Protein AF-0000000073270024 (afdb_homodimer)

pLDDT: mean 75.66, std 29.9, range [22.19, 98.88]

Radius of gyration: 32.52 Å; Cα contacts (8 Å, |Δi|>4): 562; chains: 2; bounding box: 88×99×95 Å

Nearest PDB structures (foldseek):
  4u9l-assembly1_A  TM=9.449E-01  e=6.775E-08  Thermus thermophilus HB8
  5x9h-assembly1_A  TM=9.475E-01  e=2.462E-07  Thermus thermophilus HB8
  3g67-assembly1_A  TM=2.417E-01  e=3.133E+00  Thermotoga maritima
  8q72-assembly1_B  TM=1.946E-01  e=2.992E+00  Escherichia coli
  8xom-assembly1_A  TM=1.820E-01  e=5.201E+00  Homo sapiens

Solvent-accessible surface area (backbone atoms only — not comparable to full-atom values): 28293 Å² total; per-residue (Å²): 136,82,82,75,79,76,78,79,82,74,84,77,80,80,76,82,76,78,80,76,74,84,74,80,79,74,72,66,80,68,83,70,77,68,73,76,77,72,72,80,72,81,75,72,74,80,70,79,75,70,77,76,77,71,69,73,74,64,73,60,77,61,73,62,82,56,78,61,54,74,70,47,45,55,51,48,26,48,62,54,35,58,56,49,48,54,46,45,58,58,18,47,50,29,25,60,56,43,60,75,39,44,69,56,46,71,73,35,56,65,56,65,36,43,41,55,34,46,24,47,47,14,20,43,45,6,28,55,32,18,51,53,45,37,52,28,46,74,74,56,69,36,62,80,40,72,68,50,47,52,55,50,46,58,54,39,50,54,31,16,50,52,34,11,52,54,46,15,53,52,43,23,52,55,37,28,73,72,70,68,38,65,62,61,11,49,21,52,16,52,24,34,28,53,31,27,30,50,23,23,48,51,13,45,46,39,23,43,52,29,47,66,71,72,40,68,34,80,55,30,48,55,46,34,36,35,50,19,37,33,51,29,47,50,44,36,52,54,35,33,46,47,44,63,52,49,46,42,50,51,62,68,64,49,69,76,76,128,137,82,79,74,79,75,80,77,82,78,82,77,81,79,75,81,75,77,82,75,74,83,75,79,78,72,76,70,78,72,83,77,78,66,75,75,77,70,70,79,74,80,75,72,74,80,70,77,76,67,76,76,75,70,68,71,71,65,71,60,76,61,75,62,81,56,76,63,54,74,71,47,44,55,49,49,26,50,61,52,36,59,56,49,48,54,46,45,58,58,17,46,50,27,26,60,56,43,59,76,40,44,70,57,46,72,75,34,56,66,56,64,37,42,40,55,33,47,23,47,47,13,20,43,45,6,28,55,32,17,50,54,45,36,51,29,46,73,74,58,69,38,62,78,42,71,66,51,47,52,54,50,45,57,55,40,49,53,31,17,49,53,34,11,53,54,47,16,52,52,42,24,52,56,38,28,72,72,70,65,37,65,63,61,12,49,21,52,15,53,22,34,28,51,31,26,30,52,22,23,48,50,13,45,45,40,24,43,53,29,46,66,71,70,41,69,33,80,56,30,48,57,46,34,36,35,50,20,38,32,52,29,49,50,45,37,52,53,35,33,47,46,45,63,53,49,46,43,50,51,62,69,65,48,70,75,75,130

InterPro domains:
  IPR006667 SLC41A/MgtE, integral membrane domain [PF01769] (116-238)
  IPR036739 SLC41A/MgtE divalent cation transporters, integral membrane domain superfamily [G3DSA:1.10.357.20] (71-245)
  IPR036739 SLC41A/MgtE divalent cation transporters, integral membrane domain superfamily [SSF161093] (75-244)

Secondary structure (DSSP, 8-state):
------------------------S-S--------------------------GGGGG-----------HHHHHHHHHHHHHHHHHHHHHHHTHHHHHHHTHHHHHH-HHHHHTHHHHHHHHHHHHHHHHHHHHHHHHHTSS---HHHHHHHHHHHHHHHHHHHHHHHHHHHHHHHHHH--HHHHHHHHHHHHHHHHHHHHHHHHHHHHHHHTTS-GGGHHHHHHHHHHHHHHHHHHHHHIIIIIIHHHHHHSS----/------------------------S-S--------------------------GGGGG-----------HHHHHHHHHHHHHHHHHHHHHHHTHHHHHHHTHHHHHH-HHHHHTHHHHHHHHHHHHHHHHHHHHHHHHHTSS---HHHHHHHHHHHHHHHHHHHHHHHHHHHHHHHHHH--HHHHHHHHHHHHHHHHHHHHHHHHHHHHHHHTTS-GGGHHHHHHHHHHHHHHHHHHHHHIIIIIIHHHHHHSS----

Foldseek 3Di:
DPPPPPPDPDPPPPPPPPCPDDPDPPPPPPDCVVPDPPDDPPPPPPPPPPPPPPPPVPCPPPVPPPVQDPVRVVVVCVVVVVVVVVLVVLLVCLVVVVVVLVVVCVVDVLLVVCLCVLLVLLLVLLLVLLVVLLVCVVVVVDDLDPVRLVVSLVVLLVVQQVVLVVVLVVQLVVCCVPVVDSLSSNLSSQLSSVSSSVSSNQSNCQLSVCVVVVHRSVCSSSVSSSVSSRVSSNSSSVSNCCRVPPVVVVVVPPPPDD/DPPPPPDDDDDPPPPPPPCPDDDDPPPPDDDPPVPDPPDDPPPPPPPPPDPPPPVPVPCPPPVPPPVQDPVRVVVVCVVVVVVVVVLVVLLVCLVVVVVVLVVVCVVDVLLVVCLCVLLVLLLVLLLVLLVVLLVCVVVVVDDLDPVRLVVSLVVLLVVQQVVLQVVLVVQLVVCCVPVVDSLSSNLSSQLSSVSSSVSSNQSNCQLSVCVVVVHNSVCSSSVSSSVSSRVSSNSSSVSNCCRVPPVVVVVVPPPPDD

Structure (mmCIF, N/CA/C/O backbone):
data_AF-0000000073270024-model_v1
#
loop_
_entity.id
_entity.type
_entity.pdbx_description
1 polymer 'Magnesium transporter MgtE'
#
loop_
_atom_site.group_PDB
_atom_site.id
_atom_site.type_symbol
_atom_site.label_atom_id
_atom_site.label_alt_id
_atom_site.label_comp_id
_atom_site.label_asym_id
_atom_site.label_entity_id
_atom_site.label_seq_id
_atom_site.pdbx_PDB_ins_code
_atom_site.Cartn_x
_atom_site.Cartn_y
_atom_site.Cartn_z
_atom_site.occupancy
_atom_site.B_iso_or_equiv
_atom_site.auth_seq_id
_atom_site.auth_comp_id
_atom_site.auth_asym_id
_atom_site.auth_atom_id
_atom_site.pdbx_PDB_model_num
ATOM 1 N N . MET A 1 1 ? -46.781 28.391 67.75 1 27.67 1 MET A N 1
ATOM 2 C CA . MET A 1 1 ? -45.688 27.484 67.375 1 27.67 1 MET A CA 1
ATOM 3 C C . MET A 1 1 ? -45.125 27.812 66 1 27.67 1 MET A C 1
ATOM 5 O O . MET A 1 1 ? -45.844 27.688 65 1 27.67 1 MET A O 1
ATOM 9 N N . ALA A 1 2 ? -44.219 28.812 65.938 1 32 2 ALA A N 1
ATOM 10 C CA . ALA A 1 2 ? -43.625 29.672 64.875 1 32 2 ALA A CA 1
ATOM 11 C C . ALA A 1 2 ? -42.781 28.859 63.938 1 32 2 ALA A C 1
ATOM 13 O O . ALA A 1 2 ? -41.844 28.172 64.375 1 32 2 ALA A O 1
ATOM 14 N N . MET A 1 3 ? -43.344 28.219 62.875 1 30.7 3 MET A N 1
ATOM 15 C CA . MET A 1 3 ? -42.812 27.344 61.844 1 30.7 3 MET A CA 1
ATOM 16 C C . MET A 1 3 ? -41.562 27.969 61.219 1 30.7 3 MET A C 1
ATOM 18 O O . MET A 1 3 ? -41.625 29.031 60.594 1 30.7 3 MET A O 1
ATOM 22 N N . MET A 1 4 ? -40.375 27.922 61.875 1 30.5 4 MET A N 1
ATOM 23 C CA . MET A 1 4 ? -39.062 28.484 61.594 1 30.5 4 MET A CA 1
ATOM 24 C C . MET A 1 4 ? -38.594 28.078 60.188 1 30.5 4 MET A C 1
ATOM 26 O O . MET A 1 4 ? -38.625 26.891 59.844 1 30.5 4 MET A O 1
ATOM 30 N N . SER A 1 5 ? -38.781 28.922 59.188 1 33.44 5 SER A N 1
ATOM 31 C CA . SER A 1 5 ? -38.5 28.859 57.75 1 33.44 5 SER A CA 1
ATOM 32 C C . SER A 1 5 ? -37.062 28.438 57.5 1 33.44 5 SER A C 1
ATOM 34 O O . SER A 1 5 ? -36.125 29.047 58 1 33.44 5 SER A O 1
ATOM 36 N N . LYS A 1 6 ? -36.812 27.078 57.344 1 38.44 6 LYS A N 1
ATOM 37 C CA . LYS A 1 6 ? -35.562 26.359 57.156 1 38.44 6 LYS A CA 1
ATOM 38 C C . LYS A 1 6 ? -34.719 26.984 56.031 1 38.44 6 LYS A C 1
ATOM 40 O O . LYS A 1 6 ? -35.219 27.266 54.969 1 38.44 6 LYS A O 1
ATOM 45 N N . PRO A 1 7 ? -33.562 27.703 56.406 1 35.62 7 PRO A N 1
ATOM 46 C CA . PRO A 1 7 ? -32.688 28.438 55.5 1 35.62 7 PRO A CA 1
ATOM 47 C C . PRO A 1 7 ? -32.188 27.578 54.344 1 35.62 7 PRO A C 1
ATOM 49 O O . PRO A 1 7 ? -32.062 26.359 54.469 1 35.62 7 PRO A O 1
ATOM 52 N N . GLN A 1 8 ? -32.594 27.844 53.062 1 33.59 8 GLN A N 1
ATOM 53 C CA . GLN A 1 8 ? -32.312 27.156 51.812 1 33.59 8 GLN A CA 1
ATOM 54 C C . GLN A 1 8 ? -30.797 26.953 51.625 1 33.59 8 GLN A C 1
ATOM 56 O O . GLN A 1 8 ? -30.016 27.875 51.875 1 33.59 8 GLN A O 1
ATOM 61 N N . PRO A 1 9 ? -30.203 25.703 51.75 1 33.62 9 PRO A N 1
ATOM 62 C CA . PRO A 1 9 ? -28.797 25.328 51.75 1 33.62 9 PRO A CA 1
ATOM 63 C C . PRO A 1 9 ? -28.047 25.875 50.531 1 33.62 9 PRO A C 1
ATOM 65 O O . PRO A 1 9 ? -28.609 25.984 49.438 1 33.62 9 PRO A O 1
ATOM 68 N N . GLN A 1 10 ? -27.172 26.906 50.688 1 30.91 10 GLN A N 1
ATOM 69 C CA . GLN A 1 10 ? -26.375 27.594 49.688 1 30.91 10 GLN A CA 1
ATOM 70 C C . GLN A 1 10 ? -25.531 26.609 48.875 1 30.91 10 GLN A C 1
ATOM 72 O O . GLN A 1 10 ? -25.031 25.625 49.438 1 30.91 10 GLN A O 1
ATOM 77 N N . PRO A 1 11 ? -25.766 26.453 47.531 1 30.47 11 PRO A N 1
ATOM 78 C CA . PRO A 1 11 ? -25.078 25.5 46.656 1 30.47 11 PRO A CA 1
ATOM 79 C C . PRO A 1 11 ? -23.562 25.562 46.812 1 30.47 11 PRO A C 1
ATOM 81 O O . PRO A 1 11 ? -23 26.641 47.031 1 30.47 11 PRO A O 1
ATOM 84 N N . ARG A 1 12 ? -22.859 24.547 47.438 1 25.38 12 ARG A N 1
ATOM 85 C CA . ARG A 1 12 ? -21.438 24.312 47.688 1 25.38 12 ARG A CA 1
ATOM 86 C C . ARG A 1 12 ? -20.609 24.531 46.406 1 25.38 12 ARG A C 1
ATOM 88 O O . ARG A 1 12 ? -20.938 23.984 45.344 1 25.38 12 ARG A O 1
ATOM 95 N N . ARG A 1 13 ? -19.844 25.625 46.312 1 25.59 13 ARG A N 1
ATOM 96 C CA . ARG A 1 13 ? -18.797 25.969 45.344 1 25.59 13 ARG A CA 1
ATOM 97 C C . ARG A 1 13 ? -17.797 24.828 45.188 1 25.59 13 ARG A C 1
ATOM 99 O O . ARG A 1 13 ? -17.172 24.422 46.156 1 25.59 13 ARG A O 1
ATOM 106 N N . GLN A 1 14 ? -18.094 23.719 44.375 1 24.09 14 GLN A N 1
ATOM 107 C CA . GLN A 1 14 ? -17.203 22.594 44.094 1 24.09 14 GLN A CA 1
ATOM 108 C C . GLN A 1 14 ? -15.82 23.094 43.688 1 24.09 14 GLN A C 1
ATOM 110 O O . GLN A 1 14 ? -15.664 23.75 42.656 1 24.09 14 GLN A O 1
ATOM 115 N N . SER A 1 15 ? -14.898 23.484 44.625 1 24.27 15 SER A N 1
ATOM 116 C CA . SER A 1 15 ? -13.484 23.812 44.438 1 24.27 15 SER A CA 1
ATOM 117 C C . SER A 1 15 ? -12.75 22.688 43.719 1 24.27 15 SER A C 1
ATOM 119 O O . SER A 1 15 ? -12.773 21.547 44.188 1 24.27 15 SER A O 1
ATOM 121 N N . PHE A 1 16 ? -12.672 22.672 42.375 1 22.81 16 PHE A N 1
ATOM 122 C CA . PHE A 1 16 ? -11.859 21.781 41.531 1 22.81 16 PHE A CA 1
ATOM 123 C C . PHE A 1 16 ? -10.398 21.812 42 1 22.81 16 PHE A C 1
ATOM 125 O O . PHE A 1 16 ? -9.703 22.812 41.812 1 22.81 16 PHE A O 1
ATOM 132 N N . LYS A 1 17 ? -10.016 21.312 43.156 1 26.72 17 LYS A N 1
ATOM 133 C CA . LYS A 1 17 ? -8.641 21.141 43.594 1 26.72 17 LYS A CA 1
ATOM 134 C C . LYS A 1 17 ? -7.816 20.375 42.562 1 26.72 17 LYS A C 1
ATOM 136 O O . LYS A 1 17 ? -8.156 19.234 42.219 1 26.72 17 LYS A O 1
ATOM 141 N N . VAL A 1 18 ? -7.121 21.016 41.625 1 23.95 18 VAL A N 1
ATOM 142 C CA . VAL A 1 18 ? -6.059 20.578 40.75 1 23.95 18 VAL A CA 1
ATOM 143 C C . VAL A 1 18 ? -5.035 19.75 41.531 1 23.95 18 VAL A C 1
ATOM 145 O O . VAL A 1 18 ? -4.457 20.234 42.5 1 23.95 18 VAL A O 1
ATOM 148 N N . LEU A 1 19 ? -5.227 18.484 41.688 1 24.92 19 LEU A N 1
ATOM 149 C CA . LEU A 1 19 ? -4.391 17.484 42.344 1 24.92 19 LEU A CA 1
ATOM 150 C C . LEU A 1 19 ? -2.934 17.625 41.906 1 24.92 19 LEU A C 1
ATOM 152 O O . LEU A 1 19 ? -2.598 17.344 40.75 1 24.92 19 LEU A O 1
ATOM 156 N N . ALA A 1 20 ? -2.146 18.641 42.312 1 26.48 20 ALA A N 1
ATOM 157 C CA . ALA A 1 20 ? -0.699 18.828 42.281 1 26.48 20 ALA A CA 1
ATOM 158 C C . ALA A 1 20 ? 0.034 17.625 42.844 1 26.48 20 ALA A C 1
ATOM 160 O O . ALA A 1 20 ? 0.038 17.406 44.062 1 26.48 20 ALA A O 1
ATOM 161 N N . SER A 1 21 ? -0.086 16.391 42.188 1 27.25 21 SER A N 1
ATOM 162 C CA . SER A 1 21 ? 0.629 15.227 42.719 1 27.25 21 SER A CA 1
ATOM 163 C C . SER A 1 21 ? 2.092 15.555 43 1 27.25 21 SER A C 1
ATOM 165 O O . SER A 1 21 ? 2.707 16.344 42.25 1 27.25 21 SER A O 1
ATOM 167 N N . GLU A 1 22 ? 2.637 15.312 44.156 1 27.92 22 GLU A N 1
ATOM 168 C CA . GLU A 1 22 ? 3.908 15.391 44.875 1 27.92 22 GLU A CA 1
ATOM 169 C C . GLU A 1 22 ? 5.031 14.734 44.062 1 27.92 22 GLU A C 1
ATOM 171 O O . GLU A 1 22 ? 5.066 13.508 43.938 1 27.92 22 GLU A O 1
ATOM 176 N N . TYR A 1 23 ? 5.461 15.242 42.906 1 24.78 23 TYR A N 1
ATOM 177 C CA . TYR A 1 23 ? 6.629 14.797 42.125 1 24.78 23 TYR A CA 1
ATOM 178 C C . TYR A 1 23 ? 7.879 14.82 43 1 24.78 23 TYR A C 1
ATOM 180 O O . TYR A 1 23 ? 8.07 15.742 43.812 1 24.78 23 TYR A O 1
ATOM 188 N N . GLU A 1 24 ? 8.492 13.656 43.375 1 27.42 24 GLU A N 1
ATOM 189 C CA . GLU A 1 24 ? 9.711 13.375 44.125 1 27.42 24 GLU A CA 1
ATOM 190 C C . GLU A 1 24 ? 10.852 14.289 43.688 1 27.42 24 GLU A C 1
ATOM 192 O O . GLU A 1 24 ? 10.922 14.688 42.531 1 27.42 24 GLU A O 1
ATOM 197 N N . PRO A 1 25 ? 11.758 14.773 44.594 1 26.92 25 PRO A N 1
ATOM 198 C CA . PRO A 1 25 ? 12.719 15.867 44.688 1 26.92 25 PRO A CA 1
ATOM 199 C C . PRO A 1 25 ? 13.836 15.773 43.656 1 26.92 25 PRO A C 1
ATOM 201 O O . PRO A 1 25 ? 14.57 16.734 43.438 1 26.92 25 PRO A O 1
ATOM 204 N N . GLY A 1 26 ? 14.328 14.531 43.375 1 27.47 26 GLY A N 1
ATOM 205 C CA . GLY A 1 26 ? 15.75 14.477 43.062 1 27.47 26 GLY A CA 1
ATOM 206 C C . GLY A 1 26 ? 16.125 15.281 41.812 1 27.47 26 GLY A C 1
ATOM 207 O O . GLY A 1 26 ? 17.281 15.281 41.406 1 27.47 26 GLY A O 1
ATOM 208 N N . LEU A 1 27 ? 15.172 15.273 40.906 1 23.58 27 LEU A N 1
ATOM 209 C CA . LEU A 1 27 ? 15.734 15.688 39.625 1 23.58 27 LEU A CA 1
ATOM 210 C C . LEU A 1 27 ? 16.203 17.141 39.688 1 23.58 27 LEU A C 1
ATOM 212 O O . LEU A 1 27 ? 15.406 18.047 39.938 1 23.58 27 LEU A O 1
ATOM 216 N N . LYS A 1 28 ? 17.484 17.188 40.156 1 29.11 28 LYS A N 1
ATOM 217 C CA . LYS A 1 28 ? 18.203 18.453 40.25 1 29.11 28 LYS A CA 1
ATOM 218 C C . LYS A 1 28 ? 17.922 19.328 39.031 1 29.11 28 LYS A C 1
ATOM 220 O O . LYS A 1 28 ? 17.922 18.859 37.906 1 29.11 28 LYS A O 1
ATOM 225 N N . PRO A 1 29 ? 17.266 20.391 39.312 1 26.2 29 PRO A N 1
ATOM 226 C CA . PRO A 1 29 ? 16.969 21.422 38.281 1 26.2 29 PRO A CA 1
ATOM 227 C C . PRO A 1 29 ? 18.219 21.891 37.562 1 26.2 29 PRO A C 1
ATOM 229 O O . PRO A 1 29 ? 19.25 22.156 38.188 1 26.2 29 PRO A O 1
ATOM 232 N N . LEU A 1 30 ? 18.422 21.25 36.406 1 23.06 30 LEU A N 1
ATOM 233 C CA . LEU A 1 30 ? 19.578 21.438 35.531 1 23.06 30 LEU A CA 1
ATOM 234 C C . LEU A 1 30 ? 20.047 22.891 35.562 1 23.06 30 LEU A C 1
ATOM 236 O O . LEU A 1 30 ? 21.234 23.172 35.688 1 23.06 30 LEU A O 1
ATOM 240 N N . LEU A 1 31 ? 19.406 23.797 34.844 1 22.19 31 LEU A N 1
ATOM 241 C CA . LEU A 1 31 ? 20.219 24.781 34.125 1 22.19 31 LEU A CA 1
ATOM 242 C C . LEU A 1 31 ? 20.688 25.875 35.062 1 22.19 31 LEU A C 1
ATOM 244 O O . LEU A 1 31 ? 19.906 26.703 35.5 1 22.19 31 LEU A O 1
ATOM 248 N N . GLU A 1 32 ? 21.422 25.578 36.156 1 25.69 32 GLU A N 1
ATOM 249 C CA . GLU A 1 32 ? 21.922 26.734 36.875 1 25.69 32 GLU A CA 1
ATOM 250 C C . GLU A 1 32 ? 22.688 27.688 35.969 1 25.69 32 GLU A C 1
ATOM 252 O O . GLU A 1 32 ? 23.828 27.391 35.594 1 25.69 32 GLU A O 1
ATOM 257 N N . CYS A 1 33 ? 22.156 28.203 34.875 1 23.2 33 CYS A N 1
ATOM 258 C CA . CYS A 1 33 ? 22.938 29.219 34.156 1 23.2 33 CYS A CA 1
ATOM 259 C C . CYS A 1 33 ? 23.469 30.266 35.125 1 23.2 33 CYS A C 1
ATOM 261 O O . CYS A 1 33 ? 22.688 31.016 35.75 1 23.2 33 CYS A O 1
ATOM 263 N N . ASP A 1 34 ? 24.438 29.969 35.938 1 26.08 34 ASP A N 1
ATOM 264 C CA . ASP A 1 34 ? 25.047 30.859 36.906 1 26.08 34 ASP A CA 1
ATOM 265 C C . ASP A 1 34 ? 25.531 32.156 36.25 1 26.08 34 ASP A C 1
ATOM 267 O O . ASP A 1 34 ? 26.297 32.906 36.844 1 26.08 34 ASP A O 1
ATOM 271 N N . GLY A 1 35 ? 25.578 32.219 34.875 1 25.31 35 GLY A N 1
ATOM 272 C CA . GLY A 1 35 ? 26.422 33.312 34.406 1 25.31 35 GLY A CA 1
ATOM 273 C C . GLY A 1 35 ? 26.062 34.656 35.031 1 25.31 35 GLY A C 1
ATOM 274 O O . GLY A 1 35 ? 24.922 34.906 35.406 1 25.31 35 GLY A O 1
ATOM 275 N N . ALA A 1 36 ? 26.984 35.219 35.719 1 26.09 36 ALA A N 1
ATOM 276 C CA . ALA A 1 36 ? 27.031 36.5 36.406 1 26.09 36 ALA A CA 1
ATOM 277 C C . ALA A 1 36 ? 26.422 37.625 35.562 1 26.09 36 ALA A C 1
ATOM 279 O O . ALA A 1 36 ? 26.844 37.844 34.438 1 26.09 36 ALA A O 1
ATOM 280 N N . TRP A 1 37 ? 25.094 37.781 35.625 1 25.55 37 TRP A N 1
ATOM 281 C CA . TRP A 1 37 ? 24.344 38.906 35.062 1 25.55 37 TRP A CA 1
ATOM 282 C C . TRP A 1 37 ? 25 40.219 35.375 1 25.55 37 TRP A C 1
ATOM 284 O O . TRP A 1 37 ? 25.125 40.594 36.562 1 25.55 37 TRP A O 1
ATOM 294 N N . GLU A 1 38 ? 26.203 40.375 34.75 1 29.44 38 GLU A N 1
ATOM 295 C CA . GLU A 1 38 ? 26.828 41.688 34.969 1 29.44 38 GLU A CA 1
ATOM 296 C C . GLU A 1 38 ? 25.828 42.812 34.75 1 29.44 38 GLU A C 1
ATOM 298 O O . GLU A 1 38 ? 24.859 42.688 34 1 29.44 38 GLU A O 1
ATOM 303 N N . GLY A 1 39 ? 25.719 43.75 35.625 1 26.83 39 GLY A N 1
ATOM 304 C CA . GLY A 1 39 ? 24.875 44.875 35.906 1 26.83 39 GLY A CA 1
ATOM 305 C C . GLY A 1 39 ? 24.578 45.75 34.688 1 26.83 39 GLY A C 1
ATOM 306 O O . GLY A 1 39 ? 25.266 45.625 33.656 1 26.83 39 GLY A O 1
ATOM 307 N N . PRO A 1 40 ? 23.312 46.281 34.594 1 27.86 40 PRO A N 1
ATOM 308 C CA . PRO A 1 40 ? 22.734 47.031 33.469 1 27.86 40 PRO A CA 1
ATOM 309 C C . PRO A 1 40 ? 23.656 48.156 32.969 1 27.86 40 PRO A C 1
ATOM 311 O O . PRO A 1 40 ? 24.312 48.812 33.781 1 27.86 40 PRO A O 1
ATOM 314 N N . PRO A 1 41 ? 24.5 47.844 31.922 1 30.7 41 PRO A N 1
ATOM 315 C CA . PRO A 1 41 ? 25.328 48.969 31.562 1 30.7 41 PRO A CA 1
ATOM 316 C C . PRO A 1 41 ? 24.562 50.281 31.547 1 30.7 41 PRO A C 1
ATOM 318 O O . PRO A 1 41 ? 23.344 50.281 31.359 1 30.7 41 PRO A O 1
ATOM 321 N N . GLN A 1 42 ? 24.953 51.219 32.312 1 26.72 42 GLN A N 1
ATOM 322 C CA . GLN A 1 42 ? 24.453 52.594 32.438 1 26.72 42 GLN A CA 1
ATOM 323 C C . GLN A 1 42 ? 24.328 53.25 31.047 1 26.72 42 GLN A C 1
ATOM 325 O O . GLN A 1 42 ? 25.328 53.438 30.359 1 26.72 42 GLN A O 1
ATOM 330 N N . ILE A 1 43 ? 23.297 52.781 30.234 1 29.09 43 ILE A N 1
ATOM 331 C CA . ILE A 1 43 ? 23.031 53.406 28.922 1 29.09 43 ILE A CA 1
ATOM 332 C C . ILE A 1 43 ? 22.938 54.906 29.078 1 29.09 43 ILE A C 1
ATOM 334 O O . ILE A 1 43 ? 22.078 55.438 29.797 1 29.09 43 ILE A O 1
ATOM 338 N N . GLY A 1 44 ? 24.078 55.594 29.219 1 28.88 44 GLY A N 1
ATOM 339 C CA . GLY A 1 44 ? 24.078 57.062 29.125 1 28.88 44 GLY A CA 1
ATOM 340 C C . GLY A 1 44 ? 23.203 57.594 28 1 28.88 44 GLY A C 1
ATOM 341 O O . GLY A 1 44 ? 22.969 56.906 27 1 28.88 44 GLY A O 1
ATOM 342 N N . THR A 1 45 ? 22.281 58.531 28.281 1 25.72 45 THR A N 1
ATOM 343 C CA . THR A 1 45 ? 21.109 59.188 27.703 1 25.72 45 THR A CA 1
ATOM 344 C C . THR A 1 45 ? 21.438 59.781 26.344 1 25.72 45 THR A C 1
ATOM 346 O O . THR A 1 45 ? 20.609 60.5 25.766 1 25.72 45 THR A O 1
ATOM 349 N N . HIS A 1 46 ? 22.703 59.781 25.859 1 29.72 46 HIS A N 1
ATOM 350 C CA . HIS A 1 46 ? 22.766 60.812 24.812 1 29.72 46 HIS A CA 1
ATOM 351 C C . HIS A 1 46 ? 21.891 60.406 23.625 1 29.72 46 HIS A C 1
ATOM 353 O O . HIS A 1 46 ? 21.906 59.25 23.188 1 29.72 46 HIS A O 1
ATOM 359 N N . LEU A 1 47 ? 20.781 61.125 23.359 1 27.56 47 LEU A N 1
ATOM 360 C CA . LEU A 1 47 ? 19.578 61.125 22.531 1 27.56 47 LEU A CA 1
ATOM 361 C C . LEU A 1 47 ? 19.922 61 21.047 1 27.56 47 LEU A C 1
ATOM 363 O O . LEU A 1 47 ? 19.047 61.156 20.188 1 27.56 47 LEU A O 1
ATOM 367 N N . ASP A 1 48 ? 21.188 60.969 20.547 1 31.7 48 ASP A N 1
ATOM 368 C CA . ASP A 1 48 ? 21.219 61.188 19.094 1 31.7 48 ASP A CA 1
ATOM 369 C C . ASP A 1 48 ? 20.5 60.031 18.359 1 31.7 48 ASP A C 1
ATOM 371 O O . ASP A 1 48 ? 20.703 58.875 18.672 1 31.7 48 ASP A O 1
ATOM 375 N N . ASP A 1 49 ? 19.328 60.25 17.75 1 29.22 49 ASP A N 1
ATOM 376 C CA . ASP A 1 49 ? 18.281 59.469 17.125 1 29.22 49 ASP A CA 1
ATOM 377 C C . ASP A 1 49 ? 18.859 58.562 16.047 1 29.22 49 ASP A C 1
ATOM 379 O O . ASP A 1 49 ? 18.969 58.938 14.875 1 29.22 49 ASP A O 1
ATOM 383 N N . PRO A 1 50 ? 20.141 58.062 16.031 1 31.28 50 PRO A N 1
ATOM 384 C CA . PRO A 1 50 ? 20.375 57.438 14.727 1 31.28 50 PRO A CA 1
ATOM 385 C C . PRO A 1 50 ? 19.391 56.281 14.438 1 31.28 50 PRO A C 1
ATOM 387 O O . PRO A 1 50 ? 18.859 55.688 15.367 1 31.28 50 PRO A O 1
ATOM 390 N N . GLU A 1 51 ? 18.594 56.375 13.32 1 32.19 51 GLU A N 1
ATOM 391 C CA . GLU A 1 51 ? 17.688 55.375 12.789 1 32.19 51 GLU A CA 1
ATOM 392 C C . GLU A 1 51 ? 18.328 54 12.805 1 32.19 51 GLU A C 1
ATOM 394 O O . GLU A 1 51 ? 19.453 53.812 12.328 1 32.19 51 GLU A O 1
ATOM 399 N N . PRO A 1 52 ? 18.031 53.188 13.859 1 31.91 52 PRO A N 1
ATOM 400 C CA . PRO A 1 52 ? 18.688 51.875 13.852 1 31.91 52 PRO A CA 1
ATOM 401 C C . PRO A 1 52 ? 18.484 51.125 12.547 1 31.91 52 PRO A C 1
ATOM 403 O O . PRO A 1 52 ? 17.422 51.25 11.922 1 31.91 52 PRO A O 1
ATOM 406 N N . ASP A 1 53 ? 19.516 51.156 11.602 1 30.47 53 ASP A N 1
ATOM 407 C CA . ASP A 1 53 ? 19.547 50.312 10.414 1 30.47 53 ASP A CA 1
ATOM 408 C C . ASP A 1 53 ? 19.078 48.906 10.727 1 30.47 53 ASP A C 1
ATOM 410 O O . ASP A 1 53 ? 19.719 48.188 11.508 1 30.47 53 ASP A O 1
ATOM 414 N N . ILE A 1 54 ? 17.797 48.719 10.953 1 30.02 54 ILE A N 1
ATOM 415 C CA . ILE A 1 54 ? 17.125 47.438 11.094 1 30.02 54 ILE A CA 1
ATOM 416 C C . ILE A 1 54 ? 17.641 46.469 10.031 1 30.02 54 ILE A C 1
ATOM 418 O O . ILE A 1 54 ? 16.969 45.5 9.68 1 30.02 54 ILE A O 1
ATOM 422 N N . GLU A 1 55 ? 18.672 46.844 9.234 1 30.02 55 GLU A N 1
ATOM 423 C CA . GLU A 1 55 ? 18.984 45.875 8.172 1 30.02 55 GLU A CA 1
ATOM 424 C C . GLU A 1 55 ? 19.219 44.469 8.734 1 30.02 55 GLU A C 1
ATOM 426 O O . GLU A 1 55 ? 19.109 43.5 8.008 1 30.02 55 GLU A O 1
ATOM 431 N N . HIS A 1 56 ? 20 44.406 9.797 1 30.56 56 HIS A N 1
ATOM 432 C CA . HIS A 1 56 ? 20.656 43.125 9.984 1 30.56 56 HIS A CA 1
ATOM 433 C C . HIS A 1 56 ? 19.656 42.062 10.461 1 30.56 56 HIS A C 1
ATOM 435 O O . HIS A 1 56 ? 20.062 41 10.984 1 30.56 56 HIS A O 1
ATOM 441 N N . CYS A 1 57 ? 18.453 42.406 10.773 1 29.33 57 CYS A N 1
ATOM 442 C CA . CYS A 1 57 ? 17.719 41.281 11.344 1 29.33 57 CYS A CA 1
ATOM 443 C C . CYS A 1 57 ? 17.609 40.125 10.352 1 29.33 57 CYS A C 1
ATOM 445 O O . CYS A 1 57 ? 16.672 39.344 10.414 1 29.33 57 CYS A O 1
ATOM 447 N N . SER A 1 58 ? 18.359 40.281 9.242 1 30 58 SER A N 1
ATOM 448 C CA . SER A 1 58 ? 18.141 39.312 8.156 1 30 58 SER A CA 1
ATOM 449 C C . SER A 1 58 ? 18.094 37.875 8.695 1 30 58 SER A C 1
ATOM 451 O O . SER A 1 58 ? 17.5 37 8.062 1 30 58 SER A O 1
ATOM 453 N N . ILE A 1 59 ? 19.203 37.406 9.328 1 29.5 59 ILE A N 1
ATOM 454 C CA . ILE A 1 59 ? 19.594 36 9.227 1 29.5 59 ILE A CA 1
ATOM 455 C C . ILE A 1 59 ? 18.625 35.125 10.016 1 29.5 59 ILE A C 1
ATOM 457 O O . ILE A 1 59 ? 18.625 35.156 11.25 1 29.5 59 ILE A O 1
ATOM 461 N N . LEU A 1 60 ? 17.359 35.281 9.977 1 31.33 60 LEU A N 1
ATOM 462 C CA . LEU A 1 60 ? 16.625 34.156 10.562 1 31.33 60 LEU A CA 1
ATOM 463 C C . LEU A 1 60 ? 17.406 32.844 10.43 1 31.33 60 LEU A C 1
ATOM 465 O O . LEU A 1 60 ? 17.922 32.531 9.352 1 31.33 60 LEU A O 1
ATOM 469 N N . PRO A 1 61 ? 18.078 32.344 11.508 1 32.09 61 PRO A N 1
ATOM 470 C CA . PRO A 1 61 ? 18.75 31.062 11.344 1 32.09 61 PRO A CA 1
ATOM 471 C C . PRO A 1 61 ? 17.922 30.062 10.531 1 32.09 61 PRO A C 1
ATOM 473 O O . PRO A 1 61 ? 16.703 29.969 10.742 1 32.09 61 PRO A O 1
ATOM 476 N N . GLU A 1 62 ? 17.969 30.062 9.242 1 33.06 62 GLU A N 1
ATOM 477 C CA . GLU A 1 62 ? 17.406 28.922 8.516 1 33.06 62 GLU A CA 1
ATOM 478 C C . GLU A 1 62 ? 17.328 27.688 9.398 1 33.06 62 GLU A C 1
ATOM 480 O O . GLU A 1 62 ? 18.312 27.328 10.062 1 33.06 62 GLU A O 1
ATOM 485 N N . PRO A 1 63 ? 16.281 27.422 10.102 1 34.06 63 PRO A N 1
ATOM 486 C CA . PRO A 1 63 ? 16.406 26.109 10.719 1 34.06 63 PRO A CA 1
ATOM 487 C C . PRO A 1 63 ? 17.328 25.172 9.945 1 34.06 63 PRO A C 1
ATOM 489 O O . PRO A 1 63 ? 17.062 24.859 8.789 1 34.06 63 PRO A O 1
ATOM 492 N N . CYS A 1 64 ? 18.625 25.453 9.82 1 32.16 64 CYS A N 1
ATOM 493 C CA . CYS A 1 64 ? 19.703 24.609 9.305 1 32.16 64 CYS A CA 1
ATOM 494 C C . CYS A 1 64 ? 19.344 23.125 9.43 1 32.16 64 CYS A C 1
ATOM 496 O O . CYS A 1 64 ? 18.859 22.688 10.477 1 32.16 64 CYS A O 1
ATOM 498 N N . LEU A 1 65 ? 18.859 22.391 8.469 1 35.81 65 LEU A N 1
ATOM 499 C CA . LEU A 1 65 ? 19.172 20.969 8.461 1 35.81 65 LEU A CA 1
ATOM 500 C C . LEU A 1 65 ? 20.453 20.672 9.258 1 35.81 65 LEU A C 1
ATOM 502 O O . LEU A 1 65 ? 21.562 20.781 8.719 1 35.81 65 LEU A O 1
ATOM 506 N N . ARG A 1 66 ? 20.734 21.297 10.383 1 37.12 66 ARG A N 1
ATOM 507 C CA . ARG A 1 66 ? 21.906 20.844 11.133 1 37.12 66 ARG A CA 1
ATOM 508 C C . ARG A 1 66 ? 22.172 19.359 10.898 1 37.12 66 ARG A C 1
ATOM 510 O O . ARG A 1 66 ? 21.219 18.562 10.789 1 37.12 66 ARG A O 1
ATOM 517 N N . PRO A 1 67 ? 23.219 18.938 10.289 1 41.03 67 PRO A N 1
ATOM 518 C CA . PRO A 1 67 ? 23.562 17.516 10.266 1 41.03 67 PRO A CA 1
ATOM 519 C C . PRO A 1 67 ? 23.047 16.766 11.492 1 41.03 67 PRO A C 1
ATOM 521 O O . PRO A 1 67 ? 23.297 17.188 12.625 1 41.03 67 PRO A O 1
ATOM 524 N N . GLY A 1 68 ? 21.812 16.5 11.586 1 41.91 68 GLY A N 1
ATOM 525 C CA . GLY A 1 68 ? 21.391 15.711 12.734 1 41.91 68 GLY A CA 1
ATOM 526 C C . GLY A 1 68 ? 22.531 14.93 13.359 1 41.91 68 GLY A C 1
ATOM 527 O O . GLY A 1 68 ? 23.406 14.43 12.656 1 41.91 68 GLY A O 1
ATOM 528 N N . LEU A 1 69 ? 23.031 15.281 14.508 1 46.81 69 LEU A N 1
ATOM 529 C CA . LEU A 1 69 ? 23.953 14.398 15.219 1 46.81 69 LEU A CA 1
ATOM 530 C C . LEU A 1 69 ? 23.656 12.938 14.898 1 46.81 69 LEU A C 1
ATOM 532 O O . LEU A 1 69 ? 22.516 12.57 14.672 1 46.81 69 LEU A O 1
ATOM 536 N N . PRO A 1 70 ? 24.781 12.141 14.414 1 51.31 70 PRO A N 1
ATOM 537 C CA . PRO A 1 70 ? 24.641 10.695 14.211 1 51.31 70 PRO A CA 1
ATOM 538 C C . PRO A 1 70 ? 23.594 10.07 15.141 1 51.31 70 PRO A C 1
ATOM 540 O O . PRO A 1 70 ? 22.859 9.172 14.727 1 51.31 70 PRO A O 1
ATOM 543 N N . GLY A 1 71 ? 23.562 10.547 16.375 1 60.06 71 GLY A N 1
ATOM 544 C CA . GLY A 1 71 ? 22.609 10.062 17.359 1 60.06 71 GLY A CA 1
ATOM 545 C C . GLY A 1 71 ? 21.172 10.305 16.969 1 60.06 71 GLY A C 1
ATOM 546 O O . GLY A 1 71 ? 20.297 9.484 17.266 1 60.06 71 GLY A O 1
ATOM 547 N N . SER A 1 72 ? 21.047 11.305 15.992 1 86.88 72 SER A N 1
ATOM 548 C CA . SER A 1 72 ? 19.688 11.727 15.656 1 86.88 72 SER A CA 1
ATOM 549 C C . SER A 1 72 ? 19.094 10.844 14.562 1 86.88 72 SER A C 1
ATOM 551 O O . SER A 1 72 ? 17.922 10.461 14.641 1 86.88 72 SER A O 1
ATOM 553 N N . LEU A 1 73 ? 20.047 10.266 13.805 1 93.69 73 LEU A N 1
ATOM 554 C CA . LEU A 1 73 ? 19.531 9.438 12.719 1 93.69 73 LEU A CA 1
ATOM 555 C C . LEU A 1 73 ? 19.172 8.047 13.227 1 93.69 73 LEU A C 1
ATOM 557 O O . LEU A 1 73 ? 18.172 7.473 12.805 1 93.69 73 LEU A O 1
ATOM 561 N N . ALA A 1 74 ? 19.984 7.551 14.141 1 94.44 74 ALA A N 1
ATOM 562 C CA . ALA A 1 74 ? 19.672 6.262 14.766 1 94.44 74 ALA A CA 1
ATOM 563 C C . ALA A 1 74 ? 18.391 6.332 15.578 1 94.44 74 ALA A C 1
ATOM 565 O O . ALA A 1 74 ? 17.609 5.375 15.609 1 94.44 74 ALA A O 1
ATOM 566 N N . ALA A 1 75 ? 18.25 7.434 16.203 1 94.75 75 ALA A N 1
ATOM 567 C CA . ALA A 1 75 ? 17.031 7.629 16.984 1 94.75 75 ALA A CA 1
ATOM 568 C C . ALA A 1 75 ? 15.805 7.691 16.094 1 94.75 75 ALA A C 1
ATOM 570 O O . ALA A 1 75 ? 14.742 7.152 16.422 1 94.75 75 ALA A O 1
ATOM 571 N N . GLU A 1 76 ? 15.914 8.352 15 1 95.44 76 GLU A N 1
ATOM 572 C CA . GLU A 1 76 ? 14.836 8.391 14.016 1 95.44 76 GLU A CA 1
ATOM 573 C C . GLU A 1 76 ? 14.516 7 13.484 1 95.44 76 GLU A C 1
ATOM 575 O O . GLU A 1 76 ? 13.352 6.609 13.414 1 95.44 76 GLU A O 1
ATOM 580 N N . ALA A 1 77 ? 15.562 6.266 13.125 1 96.88 77 ALA A N 1
ATOM 581 C CA . ALA A 1 77 ? 15.383 4.914 12.602 1 96.88 77 ALA A CA 1
ATOM 582 C C . ALA A 1 77 ? 14.703 4.016 13.625 1 96.88 77 ALA A C 1
ATOM 584 O O . ALA A 1 77 ? 13.859 3.182 13.273 1 96.88 77 ALA A O 1
ATOM 585 N N . TRP A 1 78 ? 15.07 4.172 14.828 1 95.44 78 TRP A N 1
ATOM 586 C CA . TRP A 1 78 ? 14.477 3.365 15.891 1 95.44 78 TRP A CA 1
ATOM 587 C C . TRP A 1 78 ? 13 3.691 16.062 1 95.44 78 TRP A C 1
ATOM 589 O O . TRP A 1 78 ? 12.164 2.789 16.172 1 95.44 78 TRP A O 1
ATOM 599 N N . SER A 1 79 ? 12.68 4.977 16.078 1 93.44 79 SER A N 1
ATOM 600 C CA . SER A 1 79 ? 11.297 5.406 16.234 1 93.44 79 SER A CA 1
ATOM 601 C C . SER A 1 79 ? 10.43 4.914 15.078 1 93.44 79 SER A C 1
ATOM 603 O O . SER A 1 79 ? 9.344 4.367 15.305 1 93.44 79 SER A O 1
ATOM 605 N N . ARG A 1 80 ? 10.93 5.07 13.898 1 94.44 80 ARG A N 1
ATOM 606 C CA . ARG A 1 80 ? 10.234 4.578 12.711 1 94.44 80 ARG A CA 1
ATOM 607 C C . ARG A 1 80 ? 10.188 3.055 12.695 1 94.44 80 ARG A C 1
ATOM 609 O O . ARG A 1 80 ? 9.148 2.467 12.383 1 94.44 80 ARG A O 1
ATOM 616 N N . GLY A 1 81 ? 11.258 2.475 13.031 1 96.25 81 GLY A N 1
ATOM 617 C CA . GLY A 1 81 ? 11.445 1.037 12.914 1 96.25 81 GLY A CA 1
ATOM 618 C C . GLY A 1 81 ? 10.523 0.239 13.812 1 96.25 81 GLY A C 1
ATOM 619 O O . GLY A 1 81 ? 10 -0.8 13.406 1 96.25 81 GLY A O 1
ATOM 620 N N . ARG A 1 82 ? 10.297 0.662 15.016 1 93.81 82 ARG A N 1
ATOM 621 C CA . ARG A 1 82 ? 9.43 -0.063 15.945 1 93.81 82 ARG A CA 1
ATOM 622 C C . ARG A 1 82 ? 8.008 -0.165 15.406 1 93.81 82 ARG A C 1
ATOM 624 O O . ARG A 1 82 ? 7.375 -1.217 15.516 1 93.81 82 ARG A O 1
ATOM 631 N N . TRP A 1 83 ? 7.551 0.936 14.852 1 90.56 83 TRP A N 1
ATOM 632 C CA . TRP A 1 83 ? 6.215 0.939 14.266 1 90.56 83 TRP A CA 1
ATOM 633 C C . TRP A 1 83 ? 6.168 0.06 13.016 1 90.56 83 TRP A C 1
ATOM 635 O O . TRP A 1 83 ? 5.238 -0.729 12.844 1 90.56 83 TRP A O 1
ATOM 645 N N . LEU A 1 84 ? 7.184 0.126 12.227 1 95.5 84 LEU A N 1
ATOM 646 C CA . LEU A 1 84 ? 7.223 -0.591 10.961 1 95.5 84 LEU A CA 1
ATOM 647 C C . LEU A 1 84 ? 7.32 -2.096 11.188 1 95.5 84 LEU A C 1
ATOM 649 O O . LEU A 1 84 ? 6.766 -2.883 10.414 1 95.5 84 LEU A O 1
ATOM 653 N N . VAL A 1 85 ? 8.016 -2.455 12.219 1 97.12 85 VAL A N 1
ATOM 654 C CA . VAL A 1 85 ? 8.125 -3.877 12.523 1 97.12 85 VAL A CA 1
ATOM 655 C C . VAL A 1 85 ? 6.758 -4.414 12.945 1 97.12 85 VAL A C 1
ATOM 657 O O . VAL A 1 85 ? 6.363 -5.516 12.547 1 97.12 85 VAL A O 1
ATOM 660 N N . GLY A 1 86 ? 6.047 -3.668 13.789 1 95.5 86 GLY A N 1
ATOM 661 C CA . GLY A 1 86 ? 4.691 -4.062 14.133 1 95.5 86 GLY A CA 1
ATOM 662 C C . GLY A 1 86 ? 3.783 -4.195 12.922 1 95.5 86 GLY A C 1
ATOM 663 O O . GLY A 1 86 ? 3.023 -5.16 12.812 1 95.5 86 GLY A O 1
ATOM 664 N N . LEU A 1 87 ? 3.92 -3.279 12.047 1 95.31 87 LEU A N 1
ATOM 665 C CA . LEU A 1 87 ? 3.115 -3.309 10.828 1 95.31 87 LEU A CA 1
ATOM 666 C C . LEU A 1 87 ? 3.506 -4.492 9.945 1 95.31 87 LEU A C 1
ATOM 668 O O . LEU A 1 87 ? 2.645 -5.117 9.328 1 95.31 87 LEU A O 1
ATOM 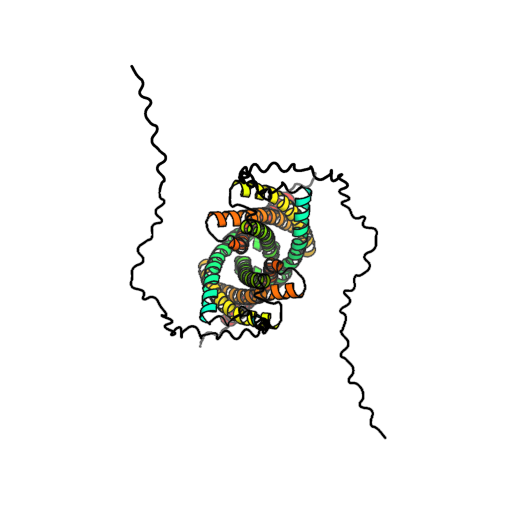672 N N . LEU A 1 88 ? 4.781 -4.781 9.891 1 97.44 88 LEU A N 1
ATOM 673 C CA . LEU A 1 88 ? 5.281 -5.898 9.094 1 97.44 88 LEU A CA 1
ATOM 674 C C . LEU A 1 88 ? 4.691 -7.219 9.578 1 97.44 88 LEU A C 1
ATOM 676 O O . LEU A 1 88 ? 4.277 -8.055 8.773 1 97.44 88 LEU A O 1
ATOM 680 N N . ILE A 1 89 ? 4.656 -7.379 10.812 1 96.31 89 ILE A N 1
ATOM 681 C CA . ILE A 1 89 ? 4.137 -8.609 11.391 1 96.31 89 ILE A CA 1
ATOM 682 C C . ILE A 1 89 ? 2.648 -8.742 11.078 1 96.31 89 ILE A C 1
ATOM 684 O O . ILE A 1 89 ? 2.186 -9.805 10.664 1 96.31 89 ILE A O 1
ATOM 688 N N . LEU A 1 90 ? 1.965 -7.652 11.219 1 96 90 LEU A N 1
ATOM 689 C CA . LEU A 1 90 ? 0.531 -7.688 10.953 1 96 90 LEU A CA 1
ATOM 690 C C . LEU A 1 90 ? 0.261 -7.938 9.469 1 96 90 LEU A C 1
ATOM 692 O O . LEU A 1 90 ? -0.591 -8.758 9.117 1 96 90 LEU A O 1
ATOM 696 N N . GLN A 1 91 ? 0.972 -7.258 8.664 1 94.25 91 GLN A N 1
ATOM 697 C CA . GLN A 1 91 ? 0.711 -7.383 7.234 1 94.25 91 GLN A CA 1
ATOM 698 C C . GLN A 1 91 ? 1.173 -8.734 6.707 1 94.25 91 GLN A C 1
ATOM 700 O O . GLN A 1 91 ? 0.604 -9.266 5.746 1 94.25 91 GLN A O 1
ATOM 705 N N . SER A 1 92 ? 2.141 -9.344 7.363 1 97.12 92 SER A N 1
ATOM 706 C CA . SER A 1 92 ? 2.625 -10.648 6.941 1 97.12 92 SER A CA 1
ATOM 707 C C . SER A 1 92 ? 1.573 -11.734 7.176 1 97.12 92 SER A C 1
ATOM 709 O O . SER A 1 92 ? 1.67 -12.828 6.625 1 97.12 92 SER A O 1
ATOM 711 N N . SER A 1 93 ? 0.585 -11.43 7.895 1 97.12 93 SER A N 1
ATOM 712 C CA . SER A 1 93 ? -0.458 -12.414 8.188 1 97.12 93 SER A CA 1
ATOM 713 C C . SER A 1 93 ? -1.299 -12.703 6.945 1 97.12 93 SER A C 1
ATOM 715 O O . SER A 1 93 ? -2.018 -13.703 6.898 1 97.12 93 SER A O 1
ATOM 717 N N . SER A 1 94 ? -1.151 -11.852 5.93 1 97.12 94 SER A N 1
ATOM 718 C CA . SER A 1 94 ? -1.825 -12.117 4.66 1 97.12 94 SER A CA 1
ATOM 719 C C . SER A 1 94 ? -1.381 -13.453 4.07 1 97.12 94 SER A C 1
ATOM 721 O O . SER A 1 94 ? -2.139 -14.094 3.344 1 97.12 94 SER A O 1
ATOM 723 N N . SER A 1 95 ? -0.166 -13.875 4.398 1 97.12 95 SER A N 1
ATOM 724 C CA . SER A 1 95 ? 0.361 -15.133 3.875 1 97.12 95 SER A CA 1
ATOM 725 C C . SER A 1 95 ? -0.466 -16.312 4.355 1 97.12 95 SER A C 1
ATOM 727 O O . SER A 1 95 ? -0.594 -17.312 3.645 1 97.12 95 SER A O 1
ATOM 729 N N . PHE A 1 96 ? -1.029 -16.203 5.559 1 96.62 96 PHE A N 1
ATOM 730 C CA . PHE A 1 96 ? -1.874 -17.266 6.066 1 96.62 96 PHE A CA 1
ATOM 731 C C . PHE A 1 96 ? -3.164 -17.375 5.258 1 96.62 96 PHE A C 1
ATOM 733 O O . PHE A 1 96 ? -3.637 -18.469 4.973 1 96.62 96 PHE A O 1
ATOM 740 N N . VAL A 1 97 ? -3.678 -16.234 4.891 1 97.5 97 VAL A N 1
ATOM 741 C CA . VAL A 1 97 ? -4.871 -16.234 4.051 1 97.5 97 VAL A CA 1
ATOM 742 C C . VAL A 1 97 ? -4.551 -16.844 2.693 1 97.5 97 VAL A C 1
ATOM 744 O O . VAL A 1 97 ? -5.273 -17.734 2.223 1 97.5 97 VAL A O 1
ATOM 747 N N . LEU A 1 98 ? -3.482 -16.453 2.127 1 97.81 98 LEU A N 1
ATOM 748 C CA . LEU A 1 98 ? -3.1 -16.906 0.796 1 97.81 98 LEU A CA 1
ATOM 749 C C . LEU A 1 98 ? -2.783 -18.406 0.805 1 97.81 98 LEU A C 1
ATOM 751 O O . LEU A 1 98 ? -3.096 -19.109 -0.154 1 97.81 98 LEU A O 1
ATOM 755 N N . SER A 1 99 ? -2.154 -18.797 1.9 1 97 99 SER A N 1
ATOM 756 C CA . SER A 1 99 ? -1.847 -20.219 2.008 1 97 99 SER A CA 1
ATOM 757 C C . SER A 1 99 ? -3.119 -21.062 2.027 1 97 99 SER A C 1
ATOM 759 O O . SER A 1 99 ? -3.137 -22.188 1.518 1 97 99 SER A O 1
ATOM 761 N N . GLY A 1 100 ? -4.168 -20.578 2.543 1 97.5 100 GLY A N 1
ATOM 762 C CA . GLY A 1 100 ? -5.453 -21.25 2.557 1 97.5 100 GLY A CA 1
ATOM 763 C C . GLY A 1 100 ? -6.109 -21.312 1.19 1 97.5 100 GLY A C 1
ATOM 764 O O . GLY A 1 100 ? -7 -22.141 0.962 1 97.5 100 GLY A O 1
ATOM 765 N N . TYR A 1 101 ? -5.625 -20.453 0.312 1 97.75 101 TYR A N 1
ATOM 766 C CA . TYR A 1 101 ? -6.176 -20.406 -1.039 1 97.75 101 TYR A CA 1
ATOM 767 C C . TYR A 1 101 ? -5.137 -20.844 -2.064 1 97.75 101 TYR A C 1
ATOM 769 O O . TYR A 1 101 ? -5.141 -20.375 -3.203 1 97.75 101 TYR A O 1
ATOM 777 N N . SER A 1 102 ? -4.188 -21.688 -1.631 1 96.12 102 SER A N 1
ATOM 778 C CA . SER A 1 102 ? -3.086 -22.094 -2.498 1 96.12 102 SER A CA 1
ATOM 779 C C . SER A 1 102 ? -3.596 -22.766 -3.764 1 96.12 102 SER A C 1
ATOM 781 O O . SER A 1 102 ? -3.033 -22.578 -4.844 1 96.12 102 SER A O 1
ATOM 783 N N . ASP A 1 103 ? -4.648 -23.609 -3.668 1 96.12 103 ASP A N 1
ATOM 784 C CA . ASP A 1 103 ? -5.219 -24.281 -4.828 1 96.12 103 ASP A CA 1
ATOM 785 C C . ASP A 1 103 ? -5.762 -23.266 -5.84 1 96.12 103 ASP A C 1
ATOM 787 O O . ASP A 1 103 ? -5.59 -23.438 -7.047 1 96.12 103 ASP A O 1
ATOM 791 N N . LEU A 1 104 ? -6.422 -22.203 -5.344 1 96.31 104 LEU A N 1
ATOM 792 C CA . LEU A 1 104 ? -6.949 -21.141 -6.199 1 96.31 104 LEU A CA 1
ATOM 793 C C . LEU A 1 104 ? -5.82 -20.438 -6.945 1 96.31 104 LEU A C 1
ATOM 795 O O . LEU A 1 104 ? -5.93 -20.188 -8.148 1 96.31 104 LEU A O 1
ATOM 799 N N . LEU A 1 105 ? -4.738 -20.172 -6.238 1 96.62 105 LEU A N 1
ATOM 800 C CA . LEU A 1 105 ? -3.611 -19.438 -6.797 1 96.62 105 LEU A CA 1
ATOM 801 C C . LEU A 1 105 ? -2.893 -20.266 -7.859 1 96.62 105 LEU A C 1
ATOM 803 O O . LEU A 1 105 ? -2.404 -19.719 -8.852 1 96.62 105 LEU A O 1
ATOM 807 N N . GLU A 1 106 ? -2.84 -21.562 -7.617 1 94.69 106 GLU A N 1
ATOM 808 C CA . GLU A 1 106 ? -2.191 -22.469 -8.562 1 94.69 106 GLU A CA 1
ATOM 809 C C . GLU A 1 106 ? -3.02 -22.609 -9.836 1 94.69 106 GLU A C 1
ATOM 811 O O . GLU A 1 106 ? -2.469 -22.688 -10.938 1 94.69 106 GLU A O 1
ATOM 816 N N . ARG A 1 107 ? -4.309 -22.578 -9.664 1 94.44 107 ARG A N 1
ATOM 817 C CA . ARG A 1 107 ? -5.191 -22.828 -10.797 1 94.44 107 ARG A CA 1
ATOM 818 C C . ARG A 1 107 ? -5.406 -21.547 -11.609 1 94.44 107 ARG A C 1
ATOM 820 O O . ARG A 1 107 ? -5.645 -21.609 -12.812 1 94.44 107 ARG A O 1
ATOM 827 N N . HIS A 1 108 ? -5.34 -20.438 -10.906 1 95.25 108 HIS A N 1
ATOM 828 C CA . HIS A 1 108 ? -5.648 -19.172 -11.555 1 95.25 108 HIS A CA 1
ATOM 829 C C . HIS A 1 108 ? -4.559 -18.141 -11.289 1 95.25 108 HIS A C 1
ATOM 831 O O . HIS A 1 108 ? -4.703 -17.297 -10.398 1 95.25 108 HIS A O 1
ATOM 837 N N . LEU A 1 109 ? -3.578 -18.078 -12.148 1 95.56 109 LEU A N 1
ATOM 838 C CA . LEU A 1 109 ? -2.428 -17.203 -11.984 1 95.56 109 LEU A CA 1
ATOM 839 C C . LEU A 1 109 ? -2.857 -15.734 -12.016 1 95.56 109 LEU A C 1
ATOM 841 O O . LEU A 1 109 ? -2.178 -14.867 -11.453 1 95.56 109 LEU A O 1
ATOM 845 N N . VAL A 1 110 ? -4.027 -15.508 -12.625 1 95.75 110 VAL A N 1
ATOM 846 C CA . VAL A 1 110 ? -4.531 -14.141 -12.781 1 95.75 110 VAL A CA 1
ATOM 847 C C . VAL A 1 110 ? -4.727 -13.508 -11.406 1 95.75 110 VAL A C 1
ATOM 849 O O . VAL A 1 110 ? -4.535 -12.297 -11.242 1 95.75 110 VAL A O 1
ATOM 852 N N . VAL A 1 111 ? -5.027 -14.305 -10.43 1 97.31 111 VAL A N 1
ATOM 853 C CA . VAL A 1 111 ? -5.234 -13.789 -9.078 1 97.31 111 VAL A CA 1
ATOM 854 C C . VAL A 1 111 ? -3.932 -13.211 -8.539 1 97.31 111 VAL A C 1
ATOM 856 O O . VAL A 1 111 ? -3.916 -12.102 -7.996 1 97.31 111 VAL A O 1
ATOM 859 N N . THR A 1 112 ? -2.852 -13.945 -8.742 1 97.19 112 THR A N 1
ATOM 860 C CA . THR A 1 112 ? -1.539 -13.484 -8.297 1 97.19 112 THR A CA 1
ATOM 861 C C . THR A 1 112 ? -1.091 -12.266 -9.102 1 97.19 112 THR A C 1
ATOM 863 O O . THR A 1 112 ? -0.524 -11.32 -8.547 1 97.19 112 THR A O 1
ATOM 866 N N . LEU A 1 113 ? -1.396 -12.281 -10.336 1 96.88 113 LEU A N 1
ATOM 867 C CA . LEU A 1 113 ? -0.927 -11.234 -11.242 1 96.88 113 LEU A CA 1
ATOM 868 C C . LEU A 1 113 ? -1.523 -9.883 -10.867 1 96.88 113 LEU A C 1
ATOM 870 O O . LEU A 1 113 ? -0.895 -8.844 -11.07 1 96.88 113 LEU A O 1
ATOM 874 N N . PHE A 1 114 ? -2.725 -9.875 -10.266 1 97.5 114 PHE A N 1
ATOM 875 C CA . PHE A 1 114 ? -3.385 -8.594 -10.023 1 97.5 114 PHE A CA 1
ATOM 876 C C . PHE A 1 114 ? -3.592 -8.359 -8.531 1 97.5 114 PHE A C 1
ATOM 878 O O . PHE A 1 114 ? -4.281 -7.414 -8.141 1 97.5 114 PHE A O 1
ATOM 885 N N . LEU A 1 115 ? -2.969 -9.203 -7.781 1 97.88 115 LEU A N 1
ATOM 886 C CA . LEU A 1 115 ? -3.162 -9.125 -6.336 1 97.88 115 LEU A CA 1
ATOM 887 C C . LEU A 1 115 ? -2.635 -7.809 -5.781 1 97.88 115 LEU A C 1
ATOM 889 O O . LEU A 1 115 ? -3.322 -7.137 -5.012 1 97.88 115 LEU A O 1
ATOM 893 N N . THR A 1 116 ? -1.449 -7.395 -6.172 1 96.81 116 THR A N 1
ATOM 894 C CA . THR A 1 116 ? -0.841 -6.172 -5.664 1 96.81 116 THR A CA 1
ATOM 895 C C . THR A 1 116 ? -1.622 -4.945 -6.125 1 96.81 116 THR A C 1
ATOM 897 O O . THR A 1 116 ? -1.727 -3.955 -5.398 1 96.81 116 THR A O 1
ATOM 900 N N . MET A 1 117 ? -2.123 -4.996 -7.316 1 96.94 117 MET A N 1
ATOM 901 C CA . MET A 1 117 ? -2.951 -3.902 -7.812 1 96.94 117 MET A CA 1
ATOM 902 C C . MET A 1 117 ? -4.195 -3.723 -6.949 1 96.94 117 MET A C 1
ATOM 904 O O . MET A 1 117 ? -4.543 -2.6 -6.582 1 96.94 117 MET A O 1
ATOM 908 N N . LEU A 1 118 ? -4.848 -4.836 -6.652 1 98.31 118 LEU A N 1
ATOM 909 C CA . LEU A 1 118 ? -6.098 -4.809 -5.902 1 98.31 118 LEU A CA 1
ATOM 910 C C . LEU A 1 118 ? -5.879 -4.258 -4.5 1 98.31 118 LEU A C 1
ATOM 912 O O . LEU A 1 118 ? -6.582 -3.34 -4.07 1 98.31 118 LEU A O 1
ATOM 916 N N . VAL A 1 119 ? -4.906 -4.797 -3.84 1 97.25 119 VAL A N 1
ATOM 917 C CA . VAL A 1 119 ? -4.637 -4.395 -2.463 1 97.25 119 VAL A CA 1
ATOM 918 C C . VAL A 1 119 ? -4.133 -2.953 -2.434 1 97.25 119 VAL A C 1
ATOM 920 O O . VAL A 1 119 ? -4.527 -2.168 -1.569 1 97.25 119 VAL A O 1
ATOM 923 N N . GLY A 1 120 ? -3.266 -2.607 -3.43 1 96.56 120 GLY A N 1
ATOM 924 C CA . GLY A 1 120 ? -2.783 -1.24 -3.543 1 96.56 120 GLY A CA 1
ATOM 925 C C . GLY A 1 120 ? -3.891 -0.235 -3.797 1 96.56 120 GLY A C 1
ATOM 926 O O . GLY A 1 120 ? -3.881 0.862 -3.234 1 96.56 120 GLY A O 1
ATOM 927 N N . ALA A 1 121 ? -4.801 -0.582 -4.637 1 97.5 121 ALA A N 1
ATOM 928 C CA . ALA A 1 121 ? -5.934 0.293 -4.926 1 97.5 121 ALA A CA 1
ATOM 929 C C . ALA A 1 121 ? -6.766 0.548 -3.67 1 97.5 121 ALA A C 1
ATOM 931 O O . ALA A 1 121 ? -7.207 1.674 -3.43 1 97.5 121 ALA A O 1
ATOM 932 N N . GLY A 1 122 ? -6.969 -0.516 -2.957 1 97.69 122 GLY A N 1
ATOM 933 C CA . GLY A 1 122 ? -7.664 -0.354 -1.69 1 97.69 122 GLY A CA 1
ATOM 934 C C . GLY A 1 122 ? -6.941 0.569 -0.727 1 97.69 122 GLY A C 1
ATOM 935 O O . GLY A 1 122 ? -7.551 1.478 -0.157 1 97.69 122 GLY A O 1
ATOM 936 N N . GLY A 1 123 ? -5.668 0.32 -0.572 1 95.88 123 GLY A N 1
ATOM 937 C CA . GLY A 1 123 ? -4.875 1.164 0.309 1 95.88 123 GLY A CA 1
ATOM 938 C C . GLY A 1 123 ? -4.902 2.629 -0.086 1 95.88 123 GLY A C 1
ATOM 939 O O . GLY A 1 123 ? -5.027 3.506 0.771 1 95.88 123 GLY A O 1
ATOM 940 N N . ASN A 1 124 ? -4.793 2.932 -1.364 1 95.38 124 ASN A N 1
ATOM 941 C CA . ASN A 1 124 ? -4.785 4.301 -1.873 1 95.38 124 ASN A CA 1
ATOM 942 C C . ASN A 1 124 ? -6.117 5 -1.627 1 95.38 124 ASN A C 1
ATOM 944 O O . ASN A 1 124 ? -6.148 6.156 -1.203 1 95.38 124 ASN A O 1
ATOM 948 N N . ALA A 1 125 ? -7.156 4.273 -1.9 1 97.38 125 ALA A N 1
ATOM 949 C CA . ALA A 1 125 ? -8.484 4.836 -1.673 1 97.38 125 ALA A CA 1
ATOM 950 C C . ALA A 1 125 ? -8.727 5.09 -0.187 1 97.38 125 ALA A C 1
ATOM 952 O O . ALA A 1 125 ? -9.227 6.148 0.194 1 97.38 125 ALA A O 1
ATOM 953 N N . GLY A 1 126 ? -8.367 4.145 0.596 1 96.88 126 GLY A N 1
ATOM 954 C CA . GLY A 1 126 ? -8.508 4.297 2.035 1 96.88 126 GLY A CA 1
ATOM 955 C C . GLY A 1 126 ? -7.645 5.406 2.605 1 96.88 126 GLY A C 1
ATOM 956 O O . GLY A 1 126 ? -8.07 6.133 3.508 1 96.88 126 GLY A O 1
ATOM 957 N N . ASN A 1 127 ? -6.438 5.504 2.105 1 94.56 127 ASN A N 1
ATOM 958 C CA . ASN A 1 127 ? -5.531 6.551 2.559 1 94.56 127 ASN A CA 1
ATOM 959 C C . ASN A 1 127 ? -6.086 7.941 2.258 1 94.56 127 ASN A C 1
ATOM 961 O O . ASN A 1 127 ? -5.934 8.859 3.062 1 94.56 127 ASN A O 1
ATOM 965 N N . GLN A 1 128 ? -6.688 8.133 1.119 1 93.81 128 GLN A N 1
ATOM 966 C CA . GLN A 1 128 ? -7.309 9.414 0.797 1 93.81 128 GLN A CA 1
ATOM 967 C C . GLN A 1 128 ? -8.406 9.758 1.798 1 93.81 128 GLN A C 1
ATOM 969 O O . GLN A 1 128 ? -8.555 10.914 2.191 1 93.81 128 GLN A O 1
ATOM 974 N N . SER A 1 129 ? -9.172 8.711 2.16 1 96.06 129 SER A N 1
ATOM 975 C CA . SER A 1 129 ? -10.211 8.914 3.158 1 96.06 129 SER A CA 1
ATOM 976 C C . SER A 1 129 ? -9.617 9.234 4.523 1 96.06 129 SER A C 1
ATOM 978 O O . SER A 1 129 ? -10.109 10.117 5.234 1 96.06 129 SER A O 1
ATOM 980 N N . ALA A 1 130 ? -8.562 8.539 4.836 1 94.62 130 ALA A N 1
ATOM 981 C CA . ALA A 1 130 ? -7.895 8.781 6.113 1 94.62 130 ALA A CA 1
ATOM 982 C C . ALA A 1 130 ? -7.348 10.203 6.184 1 94.62 130 ALA A C 1
ATOM 984 O O . ALA A 1 130 ? -7.516 10.883 7.195 1 94.62 130 ALA A O 1
ATOM 985 N N . ILE A 1 131 ? -6.73 10.602 5.141 1 90.12 131 ILE A N 1
ATOM 986 C CA . ILE A 1 131 ? -6.129 11.938 5.098 1 90.12 131 ILE A CA 1
ATOM 987 C C . ILE A 1 131 ? -7.211 12.992 5.281 1 90.12 131 ILE A C 1
ATOM 989 O O . ILE A 1 131 ? -7.008 13.984 5.996 1 90.12 131 ILE A O 1
ATOM 993 N N . LYS A 1 132 ? -8.305 12.836 4.629 1 93 132 LYS A N 1
ATOM 994 C CA . LYS A 1 132 ? -9.422 13.766 4.766 1 93 132 LYS A CA 1
ATOM 995 C C . LYS A 1 132 ? -9.859 13.891 6.223 1 93 132 LYS A C 1
ATOM 997 O O . LYS A 1 132 ? -10.047 15 6.727 1 93 132 LYS A O 1
ATOM 1002 N N . VAL A 1 133 ? -9.984 12.805 6.863 1 96 133 VAL A N 1
ATOM 1003 C CA . VAL A 1 133 ? -10.453 12.812 8.25 1 96 133 VAL A CA 1
ATOM 1004 C C . VAL A 1 133 ? -9.352 13.344 9.164 1 96 133 VAL A C 1
ATOM 1006 O O . VAL A 1 133 ? -9.625 14.086 10.102 1 96 133 VAL A O 1
ATOM 1009 N N . ILE A 1 134 ? -8.141 12.977 8.914 1 92.75 134 ILE A N 1
ATOM 1010 C CA . ILE A 1 134 ? -7.012 13.453 9.695 1 92.75 134 ILE A CA 1
ATOM 1011 C C . ILE A 1 134 ? -6.969 14.984 9.656 1 92.75 134 ILE A C 1
ATOM 1013 O O . ILE A 1 134 ? -6.805 15.633 10.695 1 92.75 134 ILE A O 1
ATOM 1017 N N . ARG A 1 135 ? -7.145 15.555 8.555 1 90.25 135 ARG A N 1
ATOM 1018 C CA . ARG A 1 135 ? -7.152 17 8.406 1 90.25 135 ARG A CA 1
ATOM 1019 C C . ARG A 1 135 ? -8.32 17.625 9.156 1 90.25 135 ARG A C 1
ATOM 1021 O O . ARG A 1 135 ? -8.18 18.672 9.781 1 90.25 135 ARG A O 1
ATOM 1028 N N . GLY A 1 136 ? -9.469 17 9.055 1 93.69 136 GLY A N 1
ATOM 1029 C CA . GLY A 1 136 ? -10.625 17.484 9.781 1 93.69 136 GLY A CA 1
ATOM 1030 C C . GLY A 1 136 ? -10.438 17.469 11.289 1 93.69 136 GLY A C 1
ATOM 1031 O O . GLY A 1 136 ? -10.836 18.422 11.977 1 93.69 136 GLY A O 1
ATOM 1032 N N . LEU A 1 137 ? -9.828 16.469 11.766 1 94.06 137 LEU A N 1
ATOM 1033 C CA . LEU A 1 137 ? -9.562 16.359 13.195 1 94.06 137 LEU A CA 1
ATOM 1034 C C . LEU A 1 137 ? -8.508 17.375 13.625 1 94.06 137 LEU A C 1
ATOM 1036 O O . LEU A 1 137 ? -8.641 18 14.68 1 94.06 137 LEU A O 1
ATOM 1040 N N . ALA A 1 138 ? -7.527 17.578 12.789 1 89.88 138 ALA A N 1
ATOM 1041 C CA . ALA A 1 138 ? -6.43 18.5 13.094 1 89.88 138 ALA A CA 1
ATOM 1042 C C . ALA A 1 138 ? -6.906 19.938 13.117 1 89.88 138 ALA A C 1
ATOM 1044 O O . ALA A 1 138 ? -6.43 20.75 13.922 1 89.88 138 ALA A O 1
ATOM 1045 N N . THR A 1 139 ? -7.801 20.297 12.312 1 91.81 139 THR A N 1
ATOM 1046 C CA . THR A 1 139 ? -8.281 21.672 12.203 1 91.81 139 THR A CA 1
ATOM 1047 C C . THR A 1 139 ? -9.422 21.922 13.18 1 91.81 139 THR A C 1
ATOM 1049 O O . THR A 1 139 ? -9.844 23.062 13.375 1 91.81 139 THR A O 1
ATOM 1052 N N . GLY A 1 140 ? -9.898 20.812 13.68 1 92.5 140 GLY A N 1
ATOM 1053 C CA . GLY A 1 140 ? -11.023 20.938 14.586 1 92.5 140 GLY A CA 1
ATOM 1054 C C . GLY A 1 140 ? -12.367 20.906 13.891 1 92.5 140 GLY A C 1
ATOM 1055 O O . GLY A 1 140 ? -13.414 21 14.531 1 92.5 140 GLY A O 1
ATOM 1056 N N . ALA A 1 141 ? -12.312 20.766 12.625 1 93.44 141 ALA A N 1
ATOM 1057 C CA . ALA A 1 141 ? -13.555 20.688 11.859 1 93.44 141 ALA A CA 1
ATOM 1058 C C . ALA A 1 141 ? -14.32 19.406 12.188 1 93.44 141 ALA A C 1
ATOM 1060 O O . ALA A 1 141 ? -15.539 19.344 12.031 1 93.44 141 ALA A O 1
ATOM 1061 N N . LEU A 1 142 ? -13.586 18.422 12.641 1 95.12 142 LEU A N 1
ATOM 1062 C CA . LEU A 1 142 ? -14.164 17.156 13.109 1 95.12 142 LEU A CA 1
ATOM 1063 C C . LEU A 1 142 ? -13.773 16.891 14.555 1 95.12 142 LEU A C 1
ATOM 1065 O O . LEU A 1 142 ? -12.656 17.203 14.977 1 95.12 142 LEU A O 1
ATOM 1069 N N . ARG A 1 143 ? -14.773 16.391 15.266 1 94.75 143 ARG A N 1
ATOM 1070 C CA . ARG A 1 143 ? -14.516 15.906 16.625 1 94.75 143 ARG A CA 1
ATOM 1071 C C . ARG A 1 143 ? -14.602 14.391 16.688 1 94.75 143 ARG A C 1
ATOM 1073 O O . ARG A 1 143 ? -15.422 13.773 16 1 94.75 143 ARG A O 1
ATOM 1080 N N . PRO A 1 144 ? -13.781 13.805 17.531 1 94.81 144 PRO A N 1
ATOM 1081 C CA . PRO A 1 144 ? -13.75 12.344 17.594 1 94.81 144 PRO A CA 1
ATOM 1082 C C . PRO A 1 144 ? -14.898 11.766 18.422 1 94.81 144 PRO A C 1
ATOM 1084 O O . PRO A 1 144 ? -14.656 11.086 19.438 1 94.81 144 PRO A O 1
ATOM 1087 N N . THR A 1 145 ? -16.109 11.961 17.938 1 94.75 145 THR A N 1
ATOM 1088 C CA . THR A 1 145 ? -17.297 11.445 18.594 1 94.75 145 THR A CA 1
ATOM 1089 C C . THR A 1 145 ? -18 10.406 17.703 1 94.75 145 THR A C 1
ATOM 1091 O O . THR A 1 145 ? -17.781 10.383 16.5 1 94.75 145 THR A O 1
ATOM 1094 N N . LEU A 1 146 ? -18.766 9.609 18.375 1 95.44 146 LEU A N 1
ATOM 1095 C CA . LEU A 1 146 ? -19.469 8.57 17.641 1 95.44 146 LEU A CA 1
ATOM 1096 C C . LEU A 1 146 ? -20.469 9.172 16.656 1 95.44 146 LEU A C 1
ATOM 1098 O O . LEU A 1 146 ? -20.688 8.617 15.578 1 95.44 146 LEU A O 1
ATOM 1102 N N . GLY A 1 147 ? -21.016 10.234 17.031 1 95.81 147 GLY A N 1
ATOM 1103 C CA . GLY A 1 147 ? -21.953 10.922 16.141 1 95.81 147 GLY A CA 1
ATOM 1104 C C . GLY A 1 147 ? -21.297 11.422 14.875 1 95.81 147 GLY A C 1
ATOM 1105 O O . GLY A 1 147 ? -21.828 11.234 13.773 1 95.81 147 GLY A O 1
ATOM 1106 N N . MET A 1 148 ? -20.188 12.023 15.047 1 95.69 148 MET A N 1
ATOM 1107 C CA . MET A 1 148 ? -19.5 12.562 13.883 1 95.69 148 MET A CA 1
ATOM 1108 C C . MET A 1 148 ? -18.922 11.438 13.023 1 95.69 148 MET A C 1
ATOM 1110 O O . MET A 1 148 ? -18.875 11.555 11.797 1 95.69 148 MET A O 1
ATOM 1114 N N . LEU A 1 149 ? -18.5 10.375 13.664 1 97.38 149 LEU A N 1
ATOM 1115 C CA . LEU A 1 149 ? -18.047 9.203 12.922 1 97.38 149 LEU A CA 1
ATOM 1116 C C . LEU A 1 149 ? -19.172 8.664 12.039 1 97.38 149 LEU A C 1
ATOM 1118 O O . LEU A 1 149 ? -18.969 8.438 10.844 1 97.38 149 LEU A O 1
ATOM 1122 N N . ARG A 1 150 ? -20.328 8.492 12.602 1 97.62 150 ARG A N 1
ATOM 1123 C CA . ARG A 1 150 ? -21.453 7.93 11.867 1 97.62 150 ARG A CA 1
ATOM 1124 C C . ARG A 1 150 ? -21.859 8.836 10.711 1 97.62 150 ARG A C 1
ATOM 1126 O O . ARG A 1 150 ? -22.156 8.359 9.617 1 97.62 150 ARG A O 1
ATOM 1133 N N . ALA A 1 151 ? -21.828 10.117 10.961 1 96.31 151 ALA A N 1
ATOM 1134 C CA . ALA A 1 151 ? -22.203 11.078 9.922 1 96.31 151 ALA A CA 1
ATOM 1135 C C . ALA A 1 151 ? -21.172 11.07 8.789 1 96.31 151 ALA A C 1
ATOM 1137 O O . ALA A 1 151 ? -21.547 11.133 7.613 1 96.31 151 ALA A O 1
ATOM 1138 N N . THR A 1 152 ? -19.953 11.023 9.195 1 97.12 152 THR A N 1
ATOM 1139 C CA . THR A 1 152 ? -18.891 11.016 8.195 1 97.12 152 THR A CA 1
ATOM 1140 C C . THR A 1 152 ? -18.922 9.711 7.391 1 97.12 152 THR A C 1
ATOM 1142 O O . THR A 1 152 ? -18.75 9.727 6.172 1 97.12 152 THR A O 1
ATOM 1145 N N . LEU A 1 153 ? -19.203 8.641 8.055 1 98.19 153 LEU A N 1
ATOM 1146 C CA . LEU A 1 153 ? -19.281 7.34 7.391 1 98.19 153 LEU A CA 1
ATOM 1147 C C . LEU A 1 153 ? -20.422 7.305 6.383 1 98.19 153 LEU A C 1
ATOM 1149 O O . LEU A 1 153 ? -20.281 6.738 5.297 1 98.19 153 LEU A O 1
ATOM 1153 N N . ALA A 1 154 ? -21.484 7.867 6.727 1 97.44 154 ALA A N 1
ATOM 1154 C CA . ALA A 1 154 ? -22.641 7.875 5.84 1 97.44 154 ALA A CA 1
ATOM 1155 C C . ALA A 1 154 ? -22.344 8.617 4.543 1 97.44 154 ALA A C 1
ATOM 1157 O O . ALA A 1 154 ? -22.719 8.172 3.457 1 97.44 154 ALA A O 1
ATOM 1158 N N . ARG A 1 155 ? -21.625 9.695 4.672 1 96.69 155 ARG A N 1
ATOM 1159 C CA . ARG A 1 155 ? -21.25 10.477 3.494 1 96.69 155 ARG A CA 1
ATOM 1160 C C . ARG A 1 155 ? -20.203 9.734 2.658 1 96.69 155 ARG A C 1
ATOM 1162 O O . ARG A 1 155 ? -20.312 9.68 1.432 1 96.69 155 ARG A O 1
ATOM 1169 N N . GLN A 1 156 ? -19.375 9.117 3.365 1 97.75 156 GLN A N 1
ATOM 1170 C CA . GLN A 1 156 ? -18.281 8.461 2.664 1 97.75 156 GLN A CA 1
ATOM 1171 C C . GLN A 1 156 ? -18.734 7.125 2.072 1 97.75 156 GLN A C 1
ATOM 1173 O O . GLN A 1 156 ? -18.094 6.602 1.155 1 97.75 156 GLN A O 1
ATOM 1178 N N . ALA A 1 157 ? -19.828 6.605 2.553 1 98.19 157 ALA A N 1
ATOM 1179 C CA . ALA A 1 157 ? -20.391 5.402 1.943 1 98.19 157 ALA A CA 1
ATOM 1180 C C . ALA A 1 157 ? -20.812 5.668 0.505 1 98.19 157 ALA A C 1
ATOM 1182 O O . ALA A 1 157 ? -20.609 4.832 -0.377 1 98.19 157 ALA A O 1
ATOM 1183 N N . ILE A 1 158 ? -21.312 6.781 0.295 1 97.88 158 ILE A N 1
ATOM 1184 C CA . ILE A 1 158 ? -21.766 7.16 -1.041 1 97.88 158 ILE A CA 1
ATOM 1185 C C . ILE A 1 158 ? -20.547 7.43 -1.932 1 97.88 158 ILE A C 1
ATOM 1187 O O . ILE A 1 158 ? -20.484 6.957 -3.068 1 97.88 158 ILE A O 1
ATOM 1191 N N . VAL A 1 159 ? -19.641 8.172 -1.384 1 98.06 159 VAL A N 1
ATOM 1192 C CA . VAL A 1 159 ? -18.406 8.453 -2.127 1 98.06 159 VAL A CA 1
ATOM 1193 C C . VAL A 1 159 ? -17.703 7.141 -2.473 1 98.06 159 VAL A C 1
ATOM 1195 O O . VAL A 1 159 ? -17.25 6.961 -3.602 1 98.06 159 VAL A O 1
ATOM 1198 N N . GLY A 1 160 ? -17.641 6.227 -1.478 1 98.5 160 GLY A N 1
ATOM 1199 C CA . GLY A 1 160 ? -17.016 4.93 -1.685 1 98.5 160 GLY A CA 1
ATOM 1200 C C . GLY A 1 160 ? -17.688 4.113 -2.775 1 98.5 160 GLY A C 1
ATOM 1201 O O . GLY A 1 160 ? -17 3.488 -3.592 1 98.5 160 GLY A O 1
ATOM 1202 N N . LEU A 1 161 ? -19 4.141 -2.811 1 98.38 161 LEU A N 1
ATOM 1203 C CA . LEU A 1 161 ? -19.734 3.395 -3.824 1 98.38 161 LEU A CA 1
ATOM 1204 C C . LEU A 1 161 ? -19.469 3.959 -5.215 1 98.38 161 LEU A C 1
ATOM 1206 O O . LEU A 1 161 ? -19.328 3.205 -6.18 1 98.38 161 LEU A O 1
ATOM 1210 N N . LEU A 1 162 ? -19.422 5.227 -5.301 1 98.31 162 LEU A N 1
ATOM 1211 C CA . LEU A 1 162 ? -19.141 5.871 -6.578 1 98.31 162 LEU A CA 1
ATOM 1212 C C . LEU A 1 162 ? -17.719 5.578 -7.031 1 98.31 162 LEU A C 1
ATOM 1214 O O . LEU A 1 162 ? -17.484 5.238 -8.195 1 98.31 162 LEU A O 1
ATOM 1218 N N . LEU A 1 163 ? -16.781 5.688 -6.141 1 98.56 163 LEU A N 1
ATOM 1219 C CA . LEU A 1 163 ? -15.391 5.387 -6.445 1 98.56 163 LEU A CA 1
ATOM 1220 C C . LEU A 1 163 ? -15.219 3.926 -6.848 1 98.56 163 LEU A C 1
ATOM 1222 O O . LEU A 1 163 ? -14.555 3.623 -7.84 1 98.56 163 LEU A O 1
ATOM 1226 N N . ALA A 1 164 ? -15.836 3.074 -6.043 1 98.75 164 ALA A N 1
ATOM 1227 C CA . ALA A 1 164 ? -15.711 1.638 -6.273 1 98.75 164 ALA A CA 1
ATOM 1228 C C . ALA A 1 164 ? -16.266 1.251 -7.641 1 98.75 164 ALA A C 1
ATOM 1230 O O . ALA A 1 164 ? -15.672 0.439 -8.352 1 98.75 164 ALA A O 1
ATOM 1231 N N . SER A 1 165 ? -17.375 1.834 -7.973 1 98.38 165 SER A N 1
ATOM 1232 C CA . SER A 1 165 ? -17.984 1.532 -9.266 1 98.38 165 SER A CA 1
ATOM 1233 C C . SER A 1 165 ? -17.094 1.986 -10.414 1 98.38 165 SER A C 1
ATOM 1235 O O . SER A 1 165 ? -16.922 1.265 -11.398 1 98.38 165 SER A O 1
ATOM 1237 N N . GLY A 1 166 ? -16.562 3.168 -10.305 1 98.12 166 GLY A N 1
ATOM 1238 C CA . GLY A 1 166 ? -15.664 3.666 -11.336 1 98.12 166 GLY A CA 1
ATOM 1239 C C . GLY A 1 166 ? -14.391 2.85 -11.453 1 98.12 166 GLY A C 1
ATOM 1240 O O . GLY A 1 166 ? -13.992 2.475 -12.562 1 98.12 166 GLY A O 1
ATOM 1241 N N . LEU A 1 167 ? -13.797 2.535 -10.391 1 98.69 167 LEU A N 1
ATOM 1242 C CA . LEU A 1 167 ? -12.547 1.792 -10.391 1 98.69 167 LEU A CA 1
ATOM 1243 C C . LEU A 1 167 ? -12.766 0.351 -10.836 1 98.69 167 LEU A C 1
ATOM 1245 O O . LEU A 1 167 ? -11.93 -0.222 -11.539 1 98.69 167 LEU A O 1
ATOM 1249 N N . ALA A 1 168 ? -13.859 -0.236 -10.352 1 98.75 168 ALA A N 1
ATOM 1250 C CA . ALA A 1 168 ? -14.18 -1.6 -10.766 1 98.75 168 ALA A CA 1
ATOM 1251 C C . ALA A 1 168 ? -14.375 -1.679 -12.281 1 98.75 168 ALA A C 1
ATOM 1253 O O . ALA A 1 168 ? -13.953 -2.645 -12.914 1 98.75 168 ALA A O 1
ATOM 1254 N N . SER A 1 169 ? -15.023 -0.674 -12.844 1 98.44 169 SER A N 1
ATOM 1255 C CA . SER A 1 169 ? -15.211 -0.624 -14.289 1 98.44 169 SER A CA 1
ATOM 1256 C C . SER A 1 169 ? -13.875 -0.487 -15.016 1 98.44 169 SER A C 1
ATOM 1258 O O . SER A 1 169 ? -13.625 -1.188 -15.992 1 98.44 169 SER A O 1
ATOM 1260 N N . ALA A 1 170 ? -13.039 0.353 -14.539 1 98.38 170 ALA A N 1
ATOM 1261 C CA . ALA A 1 170 ? -11.711 0.519 -15.125 1 98.38 170 ALA A CA 1
ATOM 1262 C C . ALA A 1 170 ? -10.891 -0.761 -14.992 1 98.38 170 ALA A C 1
ATOM 1264 O O . ALA A 1 170 ? -10.188 -1.152 -15.93 1 98.38 170 ALA A O 1
ATOM 1265 N N . GLY A 1 171 ? -11.031 -1.359 -13.836 1 98.06 171 GLY A N 1
ATOM 1266 C CA . GLY A 1 171 ? -10.32 -2.611 -13.609 1 98.06 171 GLY A CA 1
ATOM 1267 C C . GLY A 1 171 ? -10.797 -3.732 -14.516 1 98.06 171 GLY A C 1
ATOM 1268 O O . GLY A 1 171 ? -9.984 -4.527 -15 1 98.06 171 GLY A O 1
ATOM 1269 N N . TRP A 1 172 ? -12.086 -3.777 -14.719 1 98.38 172 TRP A N 1
ATOM 1270 C CA . TRP A 1 172 ? -12.625 -4.793 -15.617 1 98.38 172 TRP A CA 1
ATOM 1271 C C . TRP A 1 172 ? -12.047 -4.645 -17.016 1 98.38 172 TRP A C 1
ATOM 1273 O O . TRP A 1 172 ? -11.617 -5.629 -17.625 1 98.38 172 TRP A O 1
ATOM 1283 N N . VAL A 1 173 ? -12.039 -3.461 -17.5 1 98.12 173 VAL A N 1
ATOM 1284 C CA . VAL A 1 173 ? -11.523 -3.186 -18.844 1 98.12 173 VAL A CA 1
ATOM 1285 C C . VAL A 1 173 ? -10.039 -3.531 -18.906 1 98.12 173 VAL A C 1
ATOM 1287 O O . VAL A 1 173 ? -9.586 -4.18 -19.859 1 98.12 173 VAL A O 1
ATOM 1290 N N . ARG A 1 174 ? -9.312 -3.146 -17.953 1 97.38 174 ARG A N 1
ATOM 1291 C CA . ARG A 1 174 ? -7.875 -3.379 -17.891 1 97.38 174 ARG A CA 1
ATOM 1292 C C . ARG A 1 174 ? -7.559 -4.871 -17.922 1 97.38 174 ARG A C 1
ATOM 1294 O O . ARG A 1 174 ? -6.684 -5.309 -18.672 1 97.38 174 ARG A O 1
ATOM 1301 N N . VAL A 1 175 ? -8.242 -5.641 -17.109 1 97.12 175 VAL A N 1
ATOM 1302 C CA . VAL A 1 175 ? -7.973 -7.07 -17.016 1 97.12 175 VAL A CA 1
ATOM 1303 C C . VAL A 1 175 ? -8.445 -7.785 -18.266 1 97.12 175 VAL A C 1
ATOM 1305 O O . VAL A 1 175 ? -7.777 -8.695 -18.766 1 97.12 175 VAL A O 1
ATOM 1308 N N . TYR A 1 176 ? -9.562 -7.359 -18.797 1 97 176 TYR A N 1
ATOM 1309 C CA . TYR A 1 176 ? -10.094 -7.977 -20 1 97 176 TYR A CA 1
ATOM 1310 C C . TYR A 1 176 ? -9.133 -7.781 -21.172 1 97 176 TYR A C 1
ATOM 1312 O O . TYR A 1 176 ? -8.945 -8.688 -21.984 1 97 176 TYR A O 1
ATOM 1320 N N . LEU A 1 177 ? -8.531 -6.672 -21.25 1 95.31 177 LEU A N 1
ATOM 1321 C CA . LEU A 1 177 ? -7.629 -6.355 -22.359 1 95.31 177 LEU A CA 1
ATOM 1322 C C . LEU A 1 177 ? -6.359 -7.191 -22.281 1 95.31 177 LEU A C 1
ATOM 1324 O O . LEU A 1 177 ? -5.742 -7.488 -23.312 1 95.31 177 LEU A O 1
ATOM 1328 N N . THR A 1 178 ? -5.973 -7.582 -21.172 1 91.25 178 THR A N 1
ATOM 1329 C CA . THR A 1 178 ? -4.711 -8.297 -21 1 91.25 178 THR A CA 1
ATOM 1330 C C . THR A 1 178 ? -4.953 -9.797 -20.875 1 91.25 178 THR A C 1
ATOM 1332 O O . THR A 1 178 ? -4.23 -10.602 -21.469 1 91.25 178 THR A O 1
ATOM 1335 N N . ALA A 1 179 ? -5.918 -10.164 -20.078 1 84 179 ALA A N 1
ATOM 1336 C CA . ALA A 1 179 ? -6.148 -11.586 -19.828 1 84 179 ALA A CA 1
ATOM 1337 C C . ALA A 1 179 ? -7.094 -12.18 -20.859 1 84 179 ALA A C 1
ATOM 1339 O O . ALA A 1 179 ? -7.098 -13.391 -21.094 1 84 179 ALA A O 1
ATOM 1340 N N . GLY A 1 180 ? -8.039 -11.375 -21.438 1 87.44 180 GLY A N 1
ATOM 1341 C CA . GLY A 1 180 ? -8.914 -11.797 -22.516 1 87.44 180 GLY A CA 1
ATOM 1342 C C . GLY A 1 180 ? -10.117 -12.594 -22.031 1 87.44 180 GLY A C 1
ATOM 1343 O O . GLY A 1 180 ? -11.023 -12.891 -22.812 1 87.44 180 GLY A O 1
ATOM 1344 N N . ASP A 1 181 ? -10.156 -13.023 -20.812 1 93.31 181 ASP A N 1
ATOM 1345 C CA . ASP A 1 181 ? -11.234 -13.836 -20.25 1 93.31 181 ASP A CA 1
ATOM 1346 C C . ASP A 1 181 ? -12.172 -12.984 -19.391 1 93.31 181 ASP A C 1
ATOM 1348 O O . ASP A 1 181 ? -11.766 -12.469 -18.359 1 93.31 181 ASP A O 1
ATOM 1352 N N . PRO A 1 182 ? -13.453 -12.891 -19.797 1 94.94 182 PRO A N 1
ATOM 1353 C CA . PRO A 1 182 ? -14.398 -12.062 -19.047 1 94.94 182 PRO A CA 1
ATOM 1354 C C . PRO A 1 182 ? -14.617 -12.555 -17.625 1 94.94 182 PRO A C 1
ATOM 1356 O O . PRO A 1 182 ? -14.945 -11.766 -16.734 1 94.94 182 PRO A O 1
ATOM 1359 N N . ARG A 1 183 ? -14.406 -13.836 -17.453 1 95.38 183 ARG A N 1
ATOM 1360 C CA . ARG A 1 183 ? -14.555 -14.367 -16.094 1 95.38 183 ARG A CA 1
ATOM 1361 C C . ARG A 1 183 ? -13.461 -13.836 -15.18 1 95.38 183 ARG A C 1
ATOM 1363 O O . ARG A 1 183 ? -13.734 -13.469 -14.031 1 95.38 183 ARG A O 1
ATOM 1370 N N . HIS A 1 184 ? -12.258 -13.836 -15.742 1 96.69 184 HIS A N 1
ATOM 1371 C CA . HIS A 1 184 ? -11.148 -13.266 -14.984 1 96.69 184 HIS A CA 1
ATOM 1372 C C . HIS A 1 184 ? -11.383 -11.781 -14.703 1 96.69 184 HIS A C 1
ATOM 1374 O O . HIS A 1 184 ? -11.172 -11.32 -13.578 1 96.69 184 HIS A O 1
ATOM 1380 N N . ALA A 1 185 ? -11.859 -11.094 -15.68 1 97.88 185 ALA A N 1
ATOM 1381 C CA . ALA A 1 185 ? -12.109 -9.656 -15.539 1 97.88 185 ALA A CA 1
ATOM 1382 C C . ALA A 1 185 ? -13.203 -9.398 -14.508 1 97.88 185 ALA A C 1
ATOM 1384 O O . ALA A 1 185 ? -13.109 -8.461 -13.711 1 97.88 185 ALA A O 1
ATOM 1385 N N . SER A 1 186 ? -14.219 -10.203 -14.484 1 97.81 186 SER A N 1
ATOM 1386 C CA . SER A 1 186 ? -15.336 -10.016 -13.562 1 97.81 186 SER A CA 1
ATOM 1387 C C . SER A 1 186 ? -14.93 -10.328 -12.125 1 97.81 186 SER A C 1
ATOM 1389 O O . SER A 1 186 ? -15.367 -9.648 -11.195 1 97.81 186 SER A O 1
ATOM 1391 N N . ALA A 1 187 ? -14.109 -11.375 -11.961 1 98.12 187 ALA A N 1
ATOM 1392 C CA . ALA A 1 187 ? -13.633 -11.719 -10.625 1 98.12 187 ALA A CA 1
ATOM 1393 C C . ALA A 1 187 ? -12.797 -10.594 -10.031 1 98.12 187 ALA A C 1
ATOM 1395 O O . ALA A 1 187 ? -12.984 -10.211 -8.867 1 98.12 187 ALA A O 1
ATOM 1396 N N . ILE A 1 188 ? -11.938 -10.07 -10.828 1 98.25 188 ILE A N 1
ATOM 1397 C CA . ILE A 1 188 ? -11.047 -9 -10.375 1 98.25 188 ILE A CA 1
ATOM 1398 C C . ILE A 1 188 ? -11.852 -7.723 -10.141 1 98.25 188 ILE A C 1
ATOM 1400 O O . ILE A 1 188 ? -11.625 -7.016 -9.156 1 98.25 188 ILE A O 1
ATOM 1404 N N . ALA A 1 189 ? -12.781 -7.453 -11 1 98.62 189 ALA A N 1
ATOM 1405 C CA . ALA A 1 189 ? -13.602 -6.254 -10.867 1 98.62 189 ALA A CA 1
ATOM 1406 C C . ALA A 1 189 ? -14.469 -6.324 -9.617 1 98.62 189 ALA A C 1
ATOM 1408 O O . ALA A 1 189 ? -14.656 -5.32 -8.922 1 98.62 189 ALA A O 1
ATOM 1409 N N . LEU A 1 190 ? -15.031 -7.453 -9.391 1 98.62 190 LEU A N 1
ATOM 1410 C CA . LEU A 1 190 ? -15.828 -7.625 -8.188 1 98.62 190 LEU A CA 1
ATOM 1411 C C . LEU A 1 190 ? -14.977 -7.438 -6.934 1 98.62 190 LEU A C 1
ATOM 1413 O O . LEU A 1 190 ? -15.414 -6.82 -5.965 1 98.62 190 LEU A O 1
ATOM 1417 N N . SER A 1 191 ? -13.781 -8.055 -6.965 1 98.88 191 SER A N 1
ATOM 1418 C CA . SER A 1 191 ? -12.844 -7.859 -5.863 1 98.88 191 SER A CA 1
ATOM 1419 C C . SER A 1 191 ? -12.562 -6.379 -5.633 1 98.88 191 SER A C 1
ATOM 1421 O O . SER A 1 191 ? -12.586 -5.902 -4.496 1 98.88 191 SER A O 1
ATOM 1423 N N . LEU A 1 192 ? -12.344 -5.648 -6.723 1 98.81 192 LEU A N 1
ATOM 1424 C CA . LEU A 1 192 ? -12.016 -4.227 -6.656 1 98.81 192 LEU A CA 1
ATOM 1425 C C . LEU A 1 192 ? -13.18 -3.422 -6.098 1 98.81 192 LEU A C 1
ATOM 1427 O O . LEU A 1 192 ? -12.977 -2.498 -5.305 1 98.81 192 LEU A O 1
ATOM 1431 N N . LEU A 1 193 ? -14.352 -3.748 -6.488 1 98.88 193 LEU A N 1
ATOM 1432 C CA . LEU A 1 193 ? -15.562 -3.08 -6.012 1 98.88 193 LEU A CA 1
ATOM 1433 C C . LEU A 1 193 ? -15.68 -3.186 -4.496 1 98.88 193 LEU A C 1
ATOM 1435 O O . LEU A 1 193 ? -15.883 -2.178 -3.814 1 98.88 193 LEU A O 1
ATOM 1439 N N . LEU A 1 194 ? -15.508 -4.352 -4.035 1 98.81 194 LEU A N 1
ATOM 1440 C CA . LEU A 1 194 ? -15.68 -4.586 -2.605 1 98.81 194 LEU A CA 1
ATOM 1441 C C . LEU A 1 194 ? -14.5 -4.023 -1.814 1 98.81 194 LEU A C 1
ATOM 1443 O O . LEU A 1 194 ? -14.688 -3.473 -0.728 1 98.81 194 LEU A O 1
ATOM 1447 N N . ILE A 1 195 ? -13.305 -4.172 -2.336 1 98.81 195 ILE A N 1
ATOM 1448 C CA . ILE A 1 195 ? -12.102 -3.705 -1.657 1 98.81 195 ILE A CA 1
ATOM 1449 C C . ILE A 1 195 ? -12.148 -2.186 -1.509 1 98.81 195 ILE A C 1
ATOM 1451 O O . ILE A 1 195 ? -11.922 -1.655 -0.417 1 98.81 195 ILE A O 1
ATOM 1455 N N . VAL A 1 196 ? -12.445 -1.475 -2.537 1 98.81 196 VAL A N 1
ATOM 1456 C CA . VAL A 1 196 ? -12.445 -0.016 -2.516 1 98.81 196 VAL A CA 1
ATOM 1457 C C . VAL A 1 196 ? -13.547 0.494 -1.596 1 98.81 196 VAL A C 1
ATOM 1459 O O . VAL A 1 196 ? -13.328 1.414 -0.804 1 98.81 196 VAL A O 1
ATOM 1462 N N . ASN A 1 197 ? -14.711 -0.061 -1.709 1 98.5 197 ASN A N 1
ATOM 1463 C CA . ASN A 1 197 ? -15.797 0.347 -0.826 1 98.5 197 ASN A CA 1
ATOM 1464 C C . ASN A 1 197 ? -15.438 0.14 0.642 1 98.5 197 ASN A C 1
ATOM 1466 O O . ASN A 1 197 ? -15.633 1.037 1.465 1 98.5 197 ASN A O 1
ATOM 1470 N N . THR A 1 198 ? -14.977 -1.028 0.966 1 98.56 198 THR A N 1
ATOM 1471 C CA . THR A 1 198 ? -14.578 -1.343 2.334 1 98.56 198 THR A CA 1
ATOM 1472 C C . THR A 1 198 ? -13.445 -0.428 2.795 1 98.56 198 THR A C 1
ATOM 1474 O O . THR A 1 198 ? -13.445 0.041 3.936 1 98.56 198 THR A O 1
ATOM 1477 N N . SER A 1 199 ? -12.523 -0.201 1.948 1 98.69 199 SER A N 1
ATOM 1478 C CA . SER A 1 199 ? -11.336 0.586 2.277 1 98.69 199 SER A CA 1
ATOM 1479 C C . SER A 1 199 ? -11.703 2.031 2.598 1 98.69 199 SER A C 1
ATOM 1481 O O . SER A 1 199 ? -11.133 2.635 3.51 1 98.69 199 SER A O 1
ATOM 1483 N N . VAL A 1 200 ? -12.586 2.6 1.8 1 98.62 200 VAL A N 1
ATOM 1484 C CA . VAL A 1 200 ? -13.023 3.973 2.031 1 98.62 200 VAL A CA 1
ATOM 1485 C C . VAL A 1 200 ? -13.664 4.086 3.414 1 98.62 200 VAL A C 1
ATOM 1487 O O . VAL A 1 200 ? -13.391 5.035 4.152 1 98.62 200 VAL A O 1
ATOM 1490 N N . LEU A 1 201 ? -14.406 3.139 3.75 1 98.69 201 LEU A N 1
ATOM 1491 C CA . LEU A 1 201 ? -15.086 3.162 5.039 1 98.69 201 LEU A CA 1
ATOM 1492 C C . LEU A 1 201 ? -14.094 2.947 6.18 1 98.69 201 LEU A C 1
ATOM 1494 O O . LEU A 1 201 ? -14.133 3.66 7.184 1 98.69 201 LEU A O 1
ATOM 1498 N N . VAL A 1 202 ? -13.234 2.004 6.047 1 98.56 202 VAL A N 1
ATOM 1499 C CA . VAL A 1 202 ? -12.234 1.73 7.082 1 98.56 202 VAL A CA 1
ATOM 1500 C C . VAL A 1 202 ? -11.273 2.91 7.195 1 98.56 202 VAL A C 1
ATOM 1502 O O . VAL A 1 202 ? -10.898 3.307 8.305 1 98.56 202 VAL A O 1
ATOM 1505 N N . GLY A 1 203 ? -10.898 3.457 6.066 1 98 203 GLY A N 1
ATOM 1506 C CA . GLY A 1 203 ? -10.023 4.625 6.066 1 98 203 GLY A CA 1
ATOM 1507 C C . GLY A 1 203 ? -10.648 5.828 6.746 1 98 203 GLY A C 1
ATOM 1508 O O . GLY A 1 203 ? -9.938 6.66 7.316 1 98 203 GLY A O 1
ATOM 1509 N N . THR A 1 204 ? -11.906 5.91 6.656 1 98.06 204 THR A N 1
ATOM 1510 C CA . THR A 1 204 ? -12.648 6.977 7.32 1 98.06 204 THR A CA 1
ATOM 1511 C C . THR A 1 204 ? -12.719 6.73 8.82 1 98.06 204 THR A C 1
ATOM 1513 O O . THR A 1 204 ? -12.586 7.664 9.617 1 98.06 204 THR A O 1
ATOM 1516 N N . ALA A 1 205 ? -12.812 5.559 9.18 1 98.38 205 ALA A N 1
ATOM 1517 C CA . ALA A 1 205 ? -13.055 5.203 10.578 1 98.38 205 ALA A CA 1
ATOM 1518 C C . ALA A 1 205 ? -11.758 5.176 11.375 1 98.38 205 ALA A C 1
ATOM 1520 O O . ALA A 1 205 ? -11.75 5.457 12.578 1 98.38 205 ALA A O 1
ATOM 1521 N N . LEU A 1 206 ? -10.672 4.891 10.766 1 97.62 206 LEU A N 1
ATOM 1522 C CA . LEU A 1 206 ? -9.422 4.594 11.445 1 97.62 206 LEU A CA 1
ATOM 1523 C C . LEU A 1 206 ? -8.906 5.812 12.203 1 97.62 206 LEU A C 1
ATOM 1525 O O . LEU A 1 206 ? -8.523 5.707 13.375 1 97.62 206 LEU A O 1
ATOM 1529 N N . PRO A 1 207 ? -8.922 6.977 11.609 1 97.19 207 PRO A N 1
ATOM 1530 C CA . PRO A 1 207 ? -8.445 8.141 12.367 1 97.19 207 PRO A CA 1
ATOM 1531 C C . PRO A 1 207 ? -9.305 8.438 13.594 1 97.19 207 PRO A C 1
ATOM 1533 O O . PRO A 1 207 ? -8.781 8.859 14.625 1 97.19 207 PRO A O 1
ATOM 1536 N N . PHE A 1 208 ? -10.609 8.234 13.5 1 97.19 208 PHE A N 1
ATOM 1537 C CA . PHE A 1 208 ? -11.492 8.406 14.656 1 97.19 208 PHE A CA 1
ATOM 1538 C C . PHE A 1 208 ? -11.109 7.43 15.766 1 97.19 208 PHE A C 1
ATOM 1540 O O . PHE A 1 208 ? -11.047 7.809 16.938 1 97.19 208 PHE A O 1
ATOM 1547 N N . ALA A 1 209 ? -10.891 6.203 15.359 1 96.69 209 ALA A N 1
ATOM 1548 C CA . ALA A 1 209 ? -10.539 5.164 16.312 1 96.69 209 ALA A CA 1
ATOM 1549 C C . ALA A 1 209 ? -9.219 5.477 17.016 1 96.69 209 ALA A C 1
ATOM 1551 O O . ALA A 1 209 ? -9.102 5.344 18.234 1 96.69 209 ALA A O 1
ATOM 1552 N N . LEU A 1 210 ? -8.242 5.863 16.25 1 94.69 210 LEU A N 1
ATOM 1553 C CA . LEU A 1 210 ? -6.941 6.188 16.828 1 94.69 210 LEU A CA 1
ATOM 1554 C C . LEU A 1 210 ? -7.039 7.383 17.766 1 94.69 210 LEU A C 1
ATOM 1556 O O . LEU A 1 210 ? -6.461 7.371 18.859 1 94.69 210 LEU A O 1
ATOM 1560 N N . ALA A 1 211 ? -7.77 8.344 17.328 1 95.44 211 ALA A N 1
ATOM 1561 C CA . ALA A 1 211 ? -7.969 9.531 18.172 1 95.44 211 ALA A CA 1
ATOM 1562 C C . ALA A 1 211 ? -8.625 9.164 19.5 1 95.44 211 ALA A C 1
ATOM 1564 O O . ALA A 1 211 ? -8.219 9.656 20.547 1 95.44 211 ALA A O 1
ATOM 1565 N N . ARG A 1 212 ? -9.562 8.367 19.453 1 94.38 212 ARG A N 1
ATOM 1566 C CA . ARG A 1 212 ? -10.289 7.965 20.641 1 94.38 212 ARG A CA 1
ATOM 1567 C C . ARG A 1 212 ? -9.398 7.145 21.578 1 94.38 212 ARG A C 1
ATOM 1569 O O . ARG A 1 212 ? -9.578 7.172 22.797 1 94.38 212 ARG A O 1
ATOM 1576 N N . LEU A 1 213 ? -8.461 6.434 21.031 1 93.75 213 LEU A N 1
ATOM 1577 C CA . LEU A 1 213 ? -7.551 5.598 21.812 1 93.75 213 LEU A CA 1
ATOM 1578 C C . LEU A 1 213 ? -6.352 6.398 22.297 1 93.75 213 LEU A C 1
ATOM 1580 O O . LEU A 1 213 ? -5.461 5.859 22.953 1 93.75 213 LEU A O 1
ATOM 1584 N N . GLY A 1 214 ? -6.254 7.613 21.891 1 92.69 214 GLY A N 1
ATOM 1585 C CA . GLY A 1 214 ? -5.172 8.492 22.312 1 92.69 214 GLY A CA 1
ATOM 1586 C C . GLY A 1 214 ? -3.922 8.336 21.469 1 92.69 214 GLY A C 1
ATOM 1587 O O . GLY A 1 214 ? -2.832 8.734 21.891 1 92.69 214 GLY A O 1
ATOM 1588 N N . VAL A 1 215 ? -4.066 7.684 20.406 1 90.25 215 VAL A N 1
ATOM 1589 C CA . VAL A 1 215 ? -2.967 7.531 19.453 1 90.25 215 VAL A CA 1
ATOM 1590 C C . VAL A 1 215 ? -3.068 8.602 18.375 1 90.25 215 VAL A C 1
ATOM 1592 O O . VAL A 1 215 ? -4.168 9.031 18.016 1 90.25 215 VAL A O 1
ATOM 1595 N N . ASP A 1 216 ? -1.902 9.055 17.891 1 88.75 216 ASP A N 1
ATOM 1596 C CA . ASP A 1 216 ? -1.873 10.078 16.859 1 88.75 216 ASP A CA 1
ATOM 1597 C C . ASP A 1 216 ? -2.625 9.625 15.609 1 88.75 216 ASP A C 1
ATOM 1599 O O . ASP A 1 216 ? -2.219 8.672 14.945 1 88.75 216 ASP A O 1
ATOM 1603 N N . PRO A 1 217 ? -3.617 10.328 15.18 1 93 217 PRO A N 1
ATOM 1604 C CA . PRO A 1 217 ? -4.398 9.953 13.992 1 93 217 PRO A CA 1
ATOM 1605 C C . PRO A 1 217 ? -3.561 9.914 12.719 1 93 217 PRO A C 1
ATOM 1607 O O . PRO A 1 217 ? -3.949 9.273 11.742 1 93 217 PRO A O 1
ATOM 1610 N N . ALA A 1 218 ? -2.408 10.516 12.766 1 83.44 218 ALA A N 1
ATOM 1611 C CA . ALA A 1 218 ? -1.529 10.555 11.602 1 83.44 218 ALA A CA 1
ATOM 1612 C C . ALA A 1 218 ? -1.033 9.156 11.234 1 83.44 218 ALA A C 1
ATOM 1614 O O . ALA A 1 218 ? -0.608 8.922 10.102 1 83.44 218 ALA A O 1
ATOM 1615 N N . ASN A 1 219 ? -1.16 8.203 12.156 1 86.12 219 ASN A N 1
ATOM 1616 C CA . ASN A 1 219 ? -0.722 6.828 11.938 1 86.12 219 ASN A CA 1
ATOM 1617 C C . ASN A 1 219 ? -1.747 6.035 11.125 1 86.12 219 ASN A C 1
ATOM 1619 O O . ASN A 1 219 ? -1.489 4.898 10.734 1 86.12 219 ASN A O 1
ATOM 1623 N N . ALA A 1 220 ? -2.848 6.664 10.797 1 90.88 220 ALA A N 1
ATOM 1624 C CA . ALA A 1 220 ? -3.91 5.965 10.078 1 90.88 220 ALA A CA 1
ATOM 1625 C C . ALA A 1 220 ? -3.496 5.676 8.633 1 90.88 220 ALA A C 1
ATOM 1627 O O . ALA A 1 220 ? -3.916 4.672 8.055 1 90.88 220 ALA A O 1
ATOM 1628 N N . GLY A 1 221 ? -2.643 6.488 8.086 1 88.06 221 GLY A N 1
ATOM 1629 C CA . GLY A 1 221 ? -2.221 6.301 6.703 1 88.06 221 GLY A CA 1
ATOM 1630 C C . GLY A 1 221 ? -1.511 4.98 6.473 1 88.06 221 GLY A C 1
ATOM 1631 O O . GLY A 1 221 ? -1.927 4.184 5.629 1 88.06 221 GLY A O 1
ATOM 1632 N N . THR A 1 222 ? -0.534 4.605 7.289 1 89.56 222 THR A N 1
ATOM 1633 C CA . THR A 1 222 ? 0.206 3.355 7.156 1 89.56 222 THR A CA 1
ATOM 1634 C C . THR A 1 222 ? -0.63 2.178 7.645 1 89.56 222 THR A C 1
ATOM 1636 O O . THR A 1 222 ? -0.506 1.063 7.133 1 89.56 222 THR A O 1
ATOM 1639 N N . SER A 1 223 ? -1.513 2.494 8.555 1 93.25 223 SER A N 1
ATOM 1640 C CA . SER A 1 223 ? -2.338 1.437 9.125 1 93.25 223 SER A CA 1
ATOM 1641 C C . SER A 1 223 ? -3.369 0.933 8.125 1 93.25 223 SER A C 1
ATOM 1643 O O . SER A 1 223 ? -3.639 -0.268 8.047 1 93.25 223 SER A O 1
ATOM 1645 N N . ILE A 1 224 ? -3.908 1.882 7.383 1 95.81 224 ILE A N 1
ATOM 1646 C CA . ILE A 1 224 ? -4.941 1.487 6.43 1 95.81 224 ILE A CA 1
ATOM 1647 C C . ILE A 1 224 ? -4.336 0.579 5.359 1 95.81 224 ILE A C 1
ATOM 1649 O O . ILE A 1 224 ? -4.988 -0.353 4.887 1 95.81 224 ILE A O 1
ATOM 1653 N N . GLN A 1 225 ? -3.109 0.797 4.961 1 95.56 225 GLN A N 1
ATOM 1654 C CA . GLN A 1 225 ? -2.445 -0.073 3.996 1 95.56 225 GLN A CA 1
ATOM 1655 C C . GLN A 1 225 ? -2.303 -1.491 4.543 1 95.56 225 GLN A C 1
ATOM 1657 O O . GLN A 1 225 ? -2.543 -2.465 3.824 1 95.56 225 GLN A O 1
ATOM 1662 N N . VAL A 1 226 ? -1.93 -1.583 5.762 1 96.5 226 VAL A N 1
ATOM 1663 C CA . VAL A 1 226 ? -1.744 -2.891 6.383 1 96.5 226 VAL A CA 1
ATOM 1664 C C . VAL A 1 226 ? -3.084 -3.617 6.465 1 96.5 226 VAL A C 1
ATOM 1666 O O . VAL A 1 226 ? -3.166 -4.816 6.184 1 96.5 226 VAL A O 1
ATOM 1669 N N . VAL A 1 227 ? -4.109 -2.924 6.852 1 97.25 227 VAL A N 1
ATOM 1670 C CA . VAL A 1 227 ? -5.438 -3.52 6.914 1 97.25 227 VAL A CA 1
ATOM 1671 C C . VAL A 1 227 ? -5.832 -4.051 5.539 1 97.25 227 VAL A C 1
ATOM 1673 O O . VAL A 1 227 ? -6.371 -5.152 5.422 1 97.25 227 VAL A O 1
ATOM 1676 N N . MET A 1 228 ? -5.527 -3.297 4.566 1 96.62 228 MET A N 1
ATOM 1677 C CA . MET A 1 228 ? -5.91 -3.703 3.215 1 96.62 228 MET A CA 1
ATOM 1678 C C . MET A 1 228 ? -5.02 -4.84 2.717 1 96.62 228 MET A C 1
ATOM 1680 O O . MET A 1 228 ? -5.465 -5.684 1.938 1 96.62 228 MET A O 1
ATOM 1684 N N . ASP A 1 229 ? -3.816 -4.895 3.197 1 97.12 229 ASP A N 1
ATOM 1685 C CA . ASP A 1 229 ? -2.938 -6.004 2.834 1 97.12 229 ASP A CA 1
ATOM 1686 C C . ASP A 1 229 ? -3.514 -7.34 3.301 1 97.12 229 ASP A C 1
ATOM 1688 O O . ASP A 1 229 ? -3.275 -8.375 2.676 1 97.12 229 ASP A O 1
ATOM 1692 N N . VAL A 1 230 ? -4.25 -7.258 4.332 1 97.75 230 VAL A N 1
ATOM 1693 C CA . VAL A 1 230 ? -4.828 -8.492 4.855 1 97.75 230 VAL A CA 1
ATOM 1694 C C . VAL A 1 230 ? -6.27 -8.633 4.371 1 97.75 230 VAL A C 1
ATOM 1696 O O . VAL A 1 230 ? -6.621 -9.633 3.738 1 97.75 230 VAL A O 1
ATOM 1699 N N . MET A 1 231 ? -7.031 -7.641 4.543 1 98.06 231 MET A N 1
ATOM 1700 C CA . MET A 1 231 ? -8.445 -7.68 4.172 1 98.06 231 MET A CA 1
ATOM 1701 C C . MET A 1 231 ? -8.609 -7.727 2.656 1 98.06 231 MET A C 1
ATOM 1703 O O . MET A 1 231 ? -9.5 -8.406 2.146 1 98.06 231 MET A O 1
ATOM 1707 N N . GLY A 1 232 ? -7.789 -6.973 1.979 1 98.38 232 GLY A N 1
ATOM 1708 C CA . GLY A 1 232 ? -7.836 -7.004 0.526 1 98.38 232 GLY A CA 1
ATOM 1709 C C . GLY A 1 232 ? -7.543 -8.383 -0.047 1 98.38 232 GLY A C 1
ATOM 1710 O O . GLY A 1 232 ? -8.188 -8.805 -1.004 1 98.38 232 GLY A O 1
ATOM 1711 N N . VAL A 1 233 ? -6.617 -9.039 0.567 1 98.56 233 VAL A N 1
ATOM 1712 C CA . VAL A 1 233 ? -6.289 -10.398 0.151 1 98.56 233 VAL A CA 1
ATOM 1713 C C . VAL A 1 233 ? -7.473 -11.32 0.414 1 98.56 233 VAL A C 1
ATOM 1715 O O . VAL A 1 233 ? -7.848 -12.125 -0.446 1 98.56 233 VAL A O 1
ATOM 1718 N N . LEU A 1 234 ? -8.031 -11.164 1.539 1 98.69 234 LEU A N 1
ATOM 1719 C CA . LEU A 1 234 ? -9.18 -11.992 1.897 1 98.69 234 LEU A CA 1
ATOM 1720 C C . LEU A 1 234 ? -10.328 -11.781 0.922 1 98.69 234 LEU A C 1
ATOM 1722 O O . LEU A 1 234 ? -10.938 -12.742 0.446 1 98.69 234 LEU A O 1
ATOM 1726 N N . ILE A 1 235 ? -10.602 -10.594 0.58 1 98.75 235 ILE A N 1
ATOM 1727 C CA . ILE A 1 235 ? -11.695 -10.258 -0.324 1 98.75 235 ILE A CA 1
ATOM 1728 C C . ILE A 1 235 ? -11.383 -10.773 -1.727 1 98.75 235 ILE A C 1
ATOM 1730 O O . ILE A 1 235 ? -12.242 -11.359 -2.385 1 98.75 235 ILE A O 1
ATOM 1734 N N . THR A 1 236 ? -10.195 -10.555 -2.143 1 98.62 236 THR A N 1
ATOM 1735 C CA . THR A 1 236 ? -9.789 -11 -3.471 1 98.62 236 THR A CA 1
ATOM 1736 C C . THR A 1 236 ? -9.961 -12.508 -3.613 1 98.62 236 THR A C 1
ATOM 1738 O O . THR A 1 236 ? -10.57 -12.984 -4.574 1 98.62 236 THR A O 1
ATOM 1741 N N . CYS A 1 237 ? -9.469 -13.227 -2.607 1 98.44 237 CYS A N 1
ATOM 1742 C CA . CYS A 1 237 ? -9.523 -14.688 -2.676 1 98.44 237 CYS A CA 1
ATOM 1743 C C . CYS A 1 237 ? -10.961 -15.18 -2.607 1 98.44 237 CYS A C 1
ATOM 1745 O O . CYS A 1 237 ? -11.352 -16.078 -3.35 1 98.44 237 CYS A O 1
ATOM 1747 N N . ALA A 1 238 ? -11.75 -14.578 -1.768 1 98.25 238 ALA A N 1
ATOM 1748 C CA . ALA A 1 238 ? -13.148 -14.977 -1.636 1 98.25 238 ALA A CA 1
ATOM 1749 C C . ALA A 1 238 ? -13.922 -14.703 -2.926 1 98.25 238 ALA A C 1
ATOM 1751 O O . ALA A 1 238 ? -14.68 -15.555 -3.393 1 98.25 238 ALA A O 1
ATOM 1752 N N . CYS A 1 239 ? -13.695 -13.578 -3.52 1 98.31 239 CYS A N 1
ATOM 1753 C CA . CYS A 1 239 ? -14.391 -13.203 -4.742 1 98.31 239 CYS A CA 1
ATOM 1754 C C . CYS A 1 239 ? -13.953 -14.07 -5.914 1 98.31 239 CYS A C 1
ATOM 1756 O O . CYS A 1 239 ? -14.781 -14.531 -6.695 1 98.31 239 CYS A O 1
ATOM 1758 N N . CYS A 1 240 ? -12.664 -14.258 -6.008 1 97.88 240 CYS A N 1
ATOM 1759 C CA . CYS A 1 240 ? -12.156 -15.055 -7.121 1 97.88 240 CYS A CA 1
ATOM 1760 C C . CYS A 1 240 ? -12.594 -16.516 -7 1 97.88 240 CYS A C 1
ATOM 1762 O O . CYS A 1 240 ? -12.922 -17.156 -8 1 97.88 240 CYS A O 1
ATOM 1764 N N . ARG A 1 241 ? -12.586 -16.984 -5.738 1 97.06 241 ARG A N 1
ATOM 1765 C CA . ARG A 1 241 ? -13.094 -18.328 -5.535 1 97.06 241 ARG A CA 1
ATOM 1766 C C . ARG A 1 241 ? -14.555 -18.438 -5.965 1 97.06 241 ARG A C 1
ATOM 1768 O O . ARG A 1 241 ? -14.945 -19.422 -6.605 1 97.06 241 ARG A O 1
ATOM 1775 N N . LEU A 1 242 ? -15.344 -17.531 -5.672 1 96 242 LEU A N 1
ATOM 1776 C CA . LEU A 1 242 ? -16.766 -17.5 -5.984 1 96 242 LEU A CA 1
ATOM 1777 C C . LEU A 1 242 ? -16.984 -17.438 -7.492 1 96 242 LEU A C 1
ATOM 1779 O O . LEU A 1 242 ? -17.812 -18.188 -8.039 1 96 242 LEU A O 1
ATOM 1783 N N . VAL A 1 243 ? -16.25 -16.656 -8.188 1 96.19 243 VAL A N 1
ATOM 1784 C CA . VAL A 1 243 ? -16.516 -16.359 -9.594 1 96.19 243 VAL A CA 1
ATOM 1785 C C . VAL A 1 243 ? -15.82 -17.406 -10.477 1 96.19 243 VAL A C 1
ATOM 1787 O O . VAL A 1 243 ? -16.391 -17.875 -11.461 1 96.19 243 VAL A O 1
ATOM 1790 N N . LEU A 1 244 ? -14.648 -17.797 -10.102 1 94.62 244 LEU A N 1
ATOM 1791 C CA . LEU A 1 244 ? -13.844 -18.625 -11 1 94.62 244 LEU A CA 1
ATOM 1792 C C . LEU A 1 244 ? -14.102 -20.094 -10.75 1 94.62 244 LEU A C 1
ATOM 1794 O O . LEU A 1 244 ? -13.992 -20.922 -11.664 1 94.62 244 LEU A O 1
ATOM 1798 N N . ASP A 1 245 ? -14.367 -20.453 -9.57 1 90.44 245 ASP A N 1
ATOM 1799 C CA . ASP A 1 245 ? -14.547 -21.875 -9.266 1 90.44 245 ASP A CA 1
ATOM 1800 C C . ASP A 1 245 ? -16.031 -22.219 -9.125 1 90.44 245 ASP A C 1
ATOM 1802 O O . ASP A 1 245 ? -16.484 -23.25 -9.641 1 90.44 245 ASP A O 1
ATOM 1806 N N . GLN A 1 246 ? -16.781 -21.469 -8.461 1 80.81 246 GLN A N 1
ATOM 1807 C CA . GLN A 1 246 ? -18.156 -21.859 -8.148 1 80.81 246 GLN A CA 1
ATOM 1808 C C . GLN A 1 246 ? -19.094 -21.5 -9.297 1 80.81 246 GLN A C 1
ATOM 1810 O O . GLN A 1 246 ? -19.906 -22.328 -9.719 1 80.81 246 GLN A O 1
ATOM 1815 N N . LEU A 1 247 ? -19 -20.328 -9.656 1 68.19 247 LEU A N 1
ATOM 1816 C CA . LEU A 1 247 ? -19.938 -19.953 -10.711 1 68.19 247 LEU A CA 1
ATOM 1817 C C . LEU A 1 247 ? -19.562 -20.625 -12.031 1 68.19 247 LEU A C 1
ATOM 1819 O O . LEU A 1 247 ? -20.453 -21.016 -12.797 1 68.19 247 LEU A O 1
ATOM 1823 N N . ALA A 1 248 ? -18.25 -20.875 -12.203 1 60.38 248 ALA A N 1
ATOM 1824 C CA . ALA A 1 248 ? -17.844 -21.578 -13.414 1 60.38 248 ALA A CA 1
ATOM 1825 C C . ALA A 1 248 ? -18.344 -23.016 -13.398 1 60.38 248 ALA A C 1
ATOM 1827 O O . ALA A 1 248 ? -18.688 -23.578 -14.445 1 60.38 248 ALA A O 1
ATOM 1828 N N . GLY A 1 249 ? -18.328 -23.578 -12.203 1 53.75 249 GLY A N 1
ATOM 1829 C CA . GLY A 1 249 ? -18.906 -24.906 -12.102 1 53.75 249 GLY A CA 1
ATOM 1830 C C . GLY A 1 249 ? -20.375 -24.938 -12.43 1 53.75 249 GLY A C 1
ATOM 1831 O O . GLY A 1 249 ? -20.859 -25.891 -13.047 1 53.75 249 GLY A O 1
ATOM 1832 N N . VAL A 1 250 ? -21.062 -23.953 -11.984 1 50.12 250 VAL A N 1
ATOM 1833 C CA . VAL A 1 250 ? -22.516 -23.953 -12.211 1 50.12 250 VAL A CA 1
ATOM 1834 C C . VAL A 1 250 ? -22.797 -23.703 -13.688 1 50.12 250 VAL A C 1
ATOM 1836 O O . VAL A 1 250 ? -23.688 -24.328 -14.266 1 50.12 250 VAL A O 1
ATOM 1839 N N . LEU A 1 251 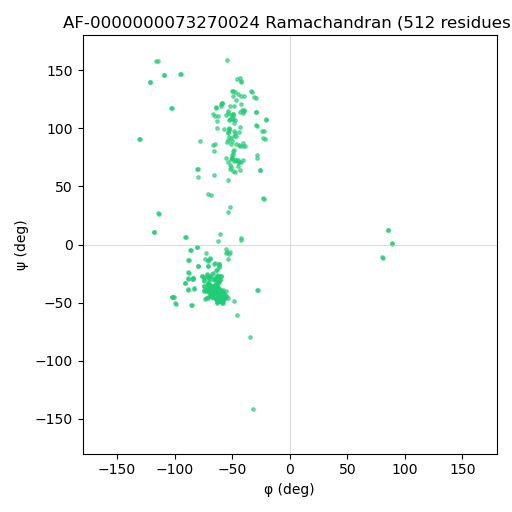? -22.016 -22.797 -14.242 1 49.12 251 LEU A N 1
ATOM 1840 C CA . LEU A 1 251 ? -22.297 -22.469 -15.633 1 49.12 251 LEU A CA 1
ATOM 1841 C C . LEU A 1 251 ? -21.844 -23.578 -16.562 1 49.12 251 LEU A C 1
ATOM 1843 O O . LEU A 1 251 ? -22.391 -23.734 -17.656 1 49.12 251 LEU A O 1
ATOM 1847 N N . ARG A 1 252 ? -20.812 -24.281 -16.172 1 50.81 252 ARG A N 1
ATOM 1848 C CA . ARG A 1 252 ? -20.391 -25.422 -17 1 50.81 252 ARG A CA 1
ATOM 1849 C C . ARG A 1 252 ? -21.391 -26.562 -16.891 1 50.81 252 ARG A C 1
ATOM 1851 O O . ARG A 1 252 ? -21.594 -27.312 -17.859 1 50.81 252 ARG A O 1
ATOM 1858 N N . HIS A 1 253 ? -22.016 -26.734 -15.727 1 49.19 253 HIS A N 1
ATOM 1859 C CA . HIS A 1 253 ? -22.969 -27.828 -15.602 1 49.19 253 HIS A CA 1
ATOM 1860 C C . HIS A 1 253 ? -24.375 -27.375 -15.961 1 49.19 253 HIS A C 1
ATOM 1862 O O . HIS A 1 253 ? -25.344 -28.062 -15.688 1 49.19 253 HIS A O 1
ATOM 1868 N N . ALA A 1 254 ? -24.547 -26.203 -16.438 1 49.88 254 ALA A N 1
ATOM 1869 C CA . ALA A 1 254 ? -25.891 -25.844 -16.875 1 49.88 254 ALA A CA 1
ATOM 1870 C C . ALA A 1 254 ? -26.344 -26.719 -18.047 1 49.88 254 ALA A C 1
ATOM 1872 O O . ALA A 1 254 ? -25.594 -26.906 -19.016 1 49.88 254 ALA A O 1
ATOM 1873 N N . PRO A 1 255 ? -27.344 -27.484 -17.922 1 46.84 255 PRO A N 1
ATOM 1874 C CA . PRO A 1 255 ? -27.844 -28.359 -18.984 1 46.84 255 PRO A CA 1
ATOM 1875 C C . PRO A 1 255 ? -28.016 -27.625 -20.312 1 46.84 255 PRO A C 1
ATOM 1877 O O . PRO A 1 255 ? -28.234 -26.406 -20.328 1 46.84 255 PRO A O 1
ATOM 1880 N N . PRO A 1 256 ? -27.531 -28.156 -21.5 1 44.81 256 PRO A N 1
ATOM 1881 C CA . PRO A 1 256 ? -27.844 -27.531 -22.781 1 44.81 256 PRO A CA 1
ATOM 1882 C C . PRO A 1 256 ? -29.297 -27.062 -22.875 1 44.81 256 PRO A C 1
ATOM 1884 O O . PRO A 1 256 ? -30.172 -27.609 -22.203 1 44.81 256 PRO A O 1
ATOM 1887 N N . LEU A 1 257 ? -29.453 -25.719 -23 1 40.75 257 LEU A N 1
ATOM 1888 C CA . LEU A 1 257 ? -30.844 -25.328 -23.266 1 40.75 257 LEU A CA 1
ATOM 1889 C C . LEU A 1 257 ? -31.547 -26.391 -24.109 1 40.75 257 LEU A C 1
ATOM 1891 O O . LEU A 1 257 ? -30.953 -26.969 -25.016 1 40.75 257 LEU A O 1
ATOM 1895 N N . PRO A 1 258 ? -32.719 -26.719 -23.641 1 38.44 258 PRO A N 1
ATOM 1896 C CA . PRO A 1 258 ? -33.375 -27.672 -24.516 1 38.44 258 PRO A CA 1
ATOM 1897 C C . PRO A 1 258 ? -33.406 -27.234 -25.984 1 38.44 258 PRO A C 1
ATOM 1899 O O . PRO A 1 258 ? -33.406 -26.031 -26.266 1 38.44 258 PRO A O 1
ATOM 1902 N N . MET B 1 1 ? 43.594 65.625 -26.703 1 27.66 1 MET B N 1
ATOM 1903 C CA . MET B 1 1 ? 42.531 64.812 -27.25 1 27.66 1 MET B CA 1
ATOM 1904 C C . MET B 1 1 ? 41.719 64.125 -26.141 1 27.66 1 MET B C 1
ATOM 1906 O O . MET B 1 1 ? 42.25 63.344 -25.375 1 27.66 1 MET B O 1
ATOM 1910 N N . ALA B 1 2 ? 40.75 64.875 -25.578 1 32.62 2 ALA B N 1
ATOM 1911 C CA . ALA B 1 2 ? 39.906 64.875 -24.375 1 32.62 2 ALA B CA 1
ATOM 1912 C C . ALA B 1 2 ? 38.938 63.688 -24.391 1 32.62 2 ALA B C 1
ATOM 1914 O O . ALA B 1 2 ? 38.125 63.562 -25.312 1 32.62 2 ALA B O 1
ATOM 1915 N N . MET B 1 3 ? 39.375 62.469 -24.016 1 30.42 3 MET B N 1
ATOM 1916 C CA . MET B 1 3 ? 38.688 61.188 -23.953 1 30.42 3 MET B CA 1
ATOM 1917 C C . MET B 1 3 ? 37.375 61.312 -23.203 1 30.42 3 MET B C 1
ATOM 1919 O O . MET B 1 3 ? 37.344 61.625 -22.016 1 30.42 3 MET B O 1
ATOM 1923 N N . MET B 1 4 ? 36.312 61.938 -23.844 1 30.12 4 MET B N 1
ATOM 1924 C CA . MET B 1 4 ? 35 62.25 -23.328 1 30.12 4 MET B CA 1
ATOM 1925 C C . MET B 1 4 ? 34.312 60.969 -22.766 1 30.12 4 MET B C 1
ATOM 1927 O O . MET B 1 4 ? 34.219 59.969 -23.469 1 30.12 4 MET B O 1
ATOM 1931 N N . SER B 1 5 ? 34.531 60.656 -21.484 1 33.78 5 SER B N 1
ATOM 1932 C CA . SER B 1 5 ? 34.031 59.531 -20.688 1 33.78 5 SER B CA 1
ATOM 1933 C C . SER B 1 5 ? 32.531 59.344 -20.859 1 33.78 5 SER B C 1
ATOM 1935 O O . SER B 1 5 ? 31.766 60.312 -20.734 1 33.78 5 SER B O 1
ATOM 1937 N N . LYS B 1 6 ? 32.062 58.406 -21.797 1 38.69 6 LYS B N 1
ATOM 1938 C CA . LYS B 1 6 ? 30.734 58.031 -22.25 1 38.69 6 LYS B CA 1
ATOM 1939 C C . LYS B 1 6 ? 29.828 57.719 -21.062 1 38.69 6 LYS B C 1
ATOM 1941 O O . LYS B 1 6 ? 30.219 57.031 -20.125 1 38.69 6 LYS B O 1
ATOM 1946 N N . PRO B 1 7 ? 28.766 58.594 -20.797 1 35.12 7 PRO B N 1
ATOM 1947 C CA . PRO B 1 7 ? 27.859 58.5 -19.656 1 35.12 7 PRO B CA 1
ATOM 1948 C C . PRO B 1 7 ? 27.141 57.156 -19.578 1 35.12 7 PRO B C 1
ATOM 1950 O O . PRO B 1 7 ? 26.828 56.562 -20.609 1 35.12 7 PRO B O 1
ATOM 1953 N N . GLN B 1 8 ? 27.562 56.188 -18.75 1 34.28 8 GLN B N 1
ATOM 1954 C CA . GLN B 1 8 ? 27.016 54.844 -18.625 1 34.28 8 GLN B CA 1
ATOM 1955 C C . GLN B 1 8 ? 25.5 54.875 -18.469 1 34.28 8 GLN B C 1
ATOM 1957 O O . GLN B 1 8 ? 24.953 55.75 -17.781 1 34.28 8 GLN B O 1
ATOM 1962 N N . PRO B 1 9 ? 24.641 54.375 -19.469 1 34.34 9 PRO B N 1
ATOM 1963 C CA . PRO B 1 9 ? 23.188 54.375 -19.609 1 34.34 9 PRO B CA 1
ATOM 1964 C C . PRO B 1 9 ? 22.469 53.906 -18.359 1 34.34 9 PRO B C 1
ATOM 1966 O O . PRO B 1 9 ? 23.031 53.094 -17.594 1 34.34 9 PRO B O 1
ATOM 1969 N N . GLN B 1 10 ? 21.609 54.75 -17.734 1 29.41 10 GLN B N 1
ATOM 1970 C CA . GLN B 1 10 ? 20.844 54.594 -16.5 1 29.41 10 GLN B CA 1
ATOM 1971 C C . GLN B 1 10 ? 20 53.344 -16.516 1 29.41 10 GLN B C 1
ATOM 1973 O O . GLN B 1 10 ? 19.719 52.781 -17.594 1 29.41 10 GLN B O 1
ATOM 1978 N N . PRO B 1 11 ? 19.578 52.812 -15.391 1 31.38 11 PRO B N 1
ATOM 1979 C CA . PRO B 1 11 ? 18.938 51.625 -14.82 1 31.38 11 PRO B CA 1
ATOM 1980 C C . PRO B 1 11 ? 17.5 51.438 -15.281 1 31.38 11 PRO B C 1
ATOM 1982 O O . PRO B 1 11 ? 16.656 52.281 -15.016 1 31.38 11 PRO B O 1
ATOM 1985 N N . ARG B 1 12 ? 17.094 51.281 -16.578 1 25.75 12 ARG B N 1
ATOM 1986 C CA . ARG B 1 12 ? 15.672 51.312 -16.922 1 25.75 12 ARG B CA 1
ATOM 1987 C C . ARG B 1 12 ? 14.875 50.375 -16 1 25.75 12 ARG B C 1
ATOM 1989 O O . ARG B 1 12 ? 15.242 49.219 -15.828 1 25.75 12 ARG B O 1
ATOM 1996 N N . ARG B 1 13 ? 14 50.906 -15.117 1 25.42 13 ARG B N 1
ATOM 1997 C CA . ARG B 1 13 ? 13 50.312 -14.242 1 25.42 13 ARG B CA 1
ATOM 1998 C C . ARG B 1 13 ? 12.023 49.438 -15.031 1 25.42 13 ARG B C 1
ATOM 2000 O O . ARG B 1 13 ? 11.352 49.938 -15.938 1 25.42 13 ARG B O 1
ATOM 2007 N N . GLN B 1 14 ? 12.367 48.219 -15.516 1 23.7 14 GLN B N 1
ATOM 2008 C CA . GLN B 1 14 ? 11.492 47.312 -16.234 1 23.7 14 GLN B CA 1
ATOM 2009 C C . GLN B 1 14 ? 10.148 47.156 -15.539 1 23.7 14 GLN B C 1
ATOM 2011 O O . GLN B 1 14 ? 10.086 46.719 -14.383 1 23.7 14 GLN B O 1
ATOM 2016 N N . SER B 1 15 ? 9.125 48 -15.758 1 24.16 15 SER B N 1
ATOM 2017 C CA . SER B 1 15 ? 7.715 47.938 -15.391 1 24.16 15 SER B CA 1
ATOM 2018 C C . SER B 1 15 ? 7.082 46.625 -15.805 1 24.16 15 SER B C 1
ATOM 2020 O O . SER B 1 15 ? 7.121 46.25 -16.984 1 24.16 15 SER B O 1
ATOM 2022 N N . PHE B 1 16 ? 7.152 45.594 -15.016 1 23 16 PHE B N 1
ATOM 2023 C CA . PHE B 1 16 ? 6.457 44.312 -15.211 1 23 16 PHE B CA 1
ATOM 2024 C C . PHE B 1 16 ? 4.965 44.531 -15.406 1 23 16 PHE B C 1
ATOM 2026 O O . PHE B 1 16 ? 4.262 44.938 -14.469 1 23 16 PHE B O 1
ATOM 2033 N N . LYS B 1 17 ? 4.465 45.062 -16.5 1 26.89 17 LYS B N 1
ATOM 2034 C CA . LYS B 1 17 ? 3.062 45.156 -16.891 1 26.89 17 LYS B CA 1
ATOM 2035 C C . LYS B 1 17 ? 2.365 43.812 -16.781 1 26.89 17 LYS B C 1
ATOM 2037 O O . LYS B 1 17 ? 2.762 42.844 -17.438 1 26.89 17 LYS B O 1
ATOM 2042 N N . VAL B 1 18 ? 1.794 43.469 -15.656 1 23.52 18 VAL B N 1
ATOM 2043 C CA . VAL B 1 18 ? 0.87 42.344 -15.391 1 23.52 18 VAL B CA 1
ATOM 2044 C C . VAL B 1 18 ? -0.232 42.344 -16.453 1 23.52 18 VAL B C 1
ATOM 2046 O O . VAL B 1 18 ? -0.887 43.375 -16.688 1 23.52 18 VAL B O 1
ATOM 2049 N N . LEU B 1 19 ? -0.137 41.562 -17.484 1 24.83 19 LEU B N 1
ATOM 2050 C CA . LEU B 1 19 ? -1.039 41.25 -18.594 1 24.83 19 LEU B CA 1
ATOM 2051 C C . LEU B 1 19 ? -2.461 41.031 -18.094 1 24.83 19 LEU B C 1
ATOM 2053 O O . LEU B 1 19 ? -2.736 40.031 -17.422 1 24.83 19 LEU B O 1
ATOM 2057 N N . ALA B 1 20 ? -3.217 42.031 -17.641 1 25.44 20 ALA B N 1
ATOM 2058 C CA . ALA B 1 20 ? -4.652 42.094 -17.375 1 25.44 20 ALA B CA 1
ATOM 2059 C C . ALA B 1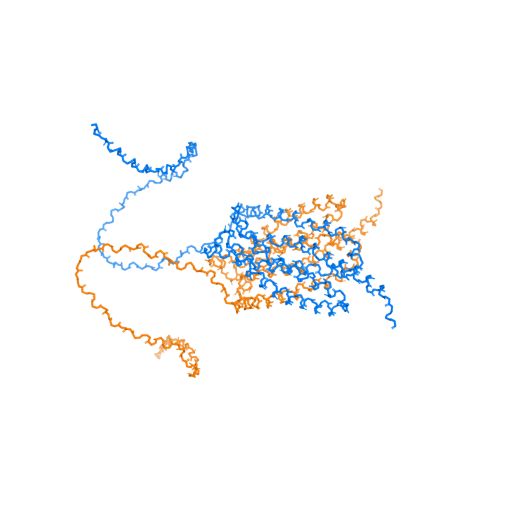 20 ? -5.453 41.625 -18.578 1 25.44 20 ALA B C 1
ATOM 2061 O O . ALA B 1 20 ? -5.512 42.312 -19.594 1 25.44 20 ALA B O 1
ATOM 2062 N N . SER B 1 21 ? -5.352 40.312 -18.984 1 26.8 21 SER B N 1
ATOM 2063 C CA . SER B 1 21 ? -6.148 39.812 -20.109 1 26.8 21 SER B CA 1
ATOM 2064 C C . SER B 1 21 ? -7.598 40.25 -20 1 26.8 21 SER B C 1
ATOM 2066 O O . SER B 1 21 ? -8.148 40.344 -18.891 1 26.8 21 SER B O 1
ATOM 2068 N N . GLU B 1 22 ? -8.18 40.906 -20.969 1 27.97 22 GLU B N 1
ATOM 2069 C CA . GLU B 1 22 ? -9.469 41.469 -21.344 1 27.97 22 GLU B CA 1
ATOM 2070 C C . GLU B 1 22 ? -10.586 40.438 -21.172 1 27.97 22 GLU B C 1
ATOM 2072 O O . GLU B 1 22 ? -10.625 39.438 -21.891 1 27.97 22 GLU B O 1
ATOM 2077 N N . TYR B 1 23 ? -11.031 40.125 -19.938 1 24.88 23 TYR B N 1
ATOM 2078 C CA . TYR B 1 23 ? -12.211 39.344 -19.594 1 24.88 23 TYR B CA 1
ATOM 2079 C C . TYR B 1 23 ? -13.453 39.875 -20.281 1 24.88 23 TYR B C 1
ATOM 2081 O O . TYR B 1 23 ? -13.688 41.094 -20.266 1 24.88 23 TYR B O 1
ATOM 2089 N N . GLU B 1 24 ? -13.945 39.281 -21.391 1 27.12 24 GLU B N 1
ATOM 2090 C CA . GLU B 1 24 ? -15.172 39.594 -22.109 1 27.12 24 GLU B CA 1
ATOM 2091 C C . GLU B 1 24 ? -16.328 39.844 -21.156 1 27.12 24 GLU B C 1
ATOM 2093 O O . GLU B 1 24 ? -16.406 39.25 -20.078 1 27.12 24 GLU B O 1
ATOM 2098 N N . PRO B 1 25 ? -17.234 40.844 -21.375 1 26.66 25 PRO B N 1
ATOM 2099 C CA . PRO B 1 25 ? -18.219 41.625 -20.625 1 26.66 25 PRO B CA 1
ATOM 2100 C C . PRO B 1 25 ? -19.359 40.75 -20.078 1 26.66 25 PRO B C 1
ATOM 2102 O O . PRO B 1 25 ? -20.109 41.188 -19.219 1 26.66 25 PRO B O 1
ATOM 2105 N N . GLY B 1 26 ? -19.812 39.75 -20.875 1 26.98 26 GLY B N 1
ATOM 2106 C CA . GLY B 1 26 ? -21.234 39.469 -20.766 1 26.98 26 GLY B CA 1
ATOM 2107 C C . GLY B 1 26 ? -21.656 39.031 -19.375 1 26.98 26 GLY B C 1
ATOM 2108 O O . GLY B 1 26 ? -22.844 38.812 -19.141 1 26.98 26 GLY B O 1
ATOM 2109 N N . LEU B 1 27 ? -20.812 38.125 -18.844 1 23.92 27 LEU B N 1
ATOM 2110 C CA . LEU B 1 27 ? -21.531 37.406 -17.797 1 23.92 27 LEU B CA 1
ATOM 2111 C C . LEU B 1 27 ? -21.938 38.344 -16.672 1 23.92 27 LEU B C 1
ATOM 2113 O O . LEU B 1 27 ? -21.094 39 -16.062 1 23.92 27 LEU B O 1
ATOM 2117 N N . LYS B 1 28 ? -23.219 38.688 -16.797 1 28.86 28 LYS B N 1
ATOM 2118 C CA . LYS B 1 28 ? -23.953 39.562 -15.883 1 28.86 28 LYS B CA 1
ATOM 2119 C C . LYS B 1 28 ? -23.625 39.219 -14.43 1 28.86 28 LYS B C 1
ATOM 2121 O O . LYS B 1 28 ? -23.531 38.062 -14.055 1 28.86 28 LYS B O 1
ATOM 2126 N N . PRO B 1 29 ? -22.984 40.156 -13.789 1 26.17 29 PRO B N 1
ATOM 2127 C CA . PRO B 1 29 ? -22.656 40.062 -12.367 1 26.17 29 PRO B CA 1
ATOM 2128 C C . PRO B 1 29 ? -23.844 39.656 -11.5 1 26.17 29 PRO B C 1
ATOM 2130 O O . PRO B 1 29 ? -24.969 40.125 -11.742 1 26.17 29 PRO B O 1
ATOM 2133 N N . LEU B 1 30 ? -23.812 38.375 -11.078 1 23.12 30 LEU B N 1
ATOM 2134 C CA . LEU B 1 30 ? -24.875 37.812 -10.25 1 23.12 30 LEU B CA 1
ATOM 2135 C C . LEU B 1 30 ? -25.484 38.875 -9.336 1 23.12 30 LEU B C 1
ATOM 2137 O O . LEU B 1 30 ? -24.922 39.969 -9.18 1 23.12 30 LEU B O 1
ATOM 2141 N N . LEU B 1 31 ? -25.828 38.5 -8.031 1 22.34 31 LEU B N 1
ATOM 2142 C CA . LEU B 1 31 ? -26.938 38.781 -7.133 1 22.34 31 LEU B CA 1
ATOM 2143 C C . LEU B 1 31 ? -26.812 40.156 -6.512 1 22.34 31 LEU B C 1
ATOM 2145 O O . LEU B 1 31 ? -25.797 40.469 -5.895 1 22.34 31 LEU B O 1
ATOM 2149 N N . GLU B 1 32 ? -27.359 41.156 -7.176 1 26.27 32 GLU B N 1
ATOM 2150 C CA . GLU B 1 32 ? -27.641 42.5 -6.656 1 26.27 32 GLU B CA 1
ATOM 2151 C C . GLU B 1 32 ? -28.344 42.438 -5.309 1 26.27 32 GLU B C 1
ATOM 2153 O O . GLU B 1 32 ? -29.5 42 -5.23 1 26.27 32 GLU B O 1
ATOM 2158 N N . CYS B 1 33 ? -27.75 41.875 -4.219 1 23.69 33 CYS B N 1
ATOM 2159 C CA . CYS B 1 33 ? -28.438 42.031 -2.938 1 23.69 33 CYS B CA 1
ATOM 2160 C C . CYS B 1 33 ? -28.922 43.469 -2.734 1 23.69 33 CYS B C 1
ATOM 2162 O O . CYS B 1 33 ? -28.109 44.375 -2.621 1 23.69 33 CYS B O 1
ATOM 2164 N N . ASP B 1 34 ? -29.922 43.875 -3.469 1 26.45 34 ASP B N 1
ATOM 2165 C CA . ASP B 1 34 ? -30.547 45.188 -3.371 1 26.45 34 ASP B CA 1
ATOM 2166 C C . ASP B 1 34 ? -30.953 45.5 -1.935 1 26.45 34 ASP B C 1
ATOM 2168 O O . ASP B 1 34 ? -31.75 46.406 -1.694 1 26.45 34 ASP B O 1
ATOM 2172 N N . GLY B 1 35 ? -30.812 44.5 -0.963 1 26.02 35 GLY B N 1
ATOM 2173 C CA . GLY B 1 35 ? -31.562 44.844 0.23 1 26.02 35 GLY B CA 1
ATOM 2174 C C . GLY B 1 35 ? -31.297 46.25 0.727 1 26.02 35 GLY B C 1
ATOM 2175 O O . GLY B 1 35 ? -30.172 46.781 0.586 1 26.02 35 GLY B O 1
ATOM 2176 N N . ALA B 1 36 ? -32.281 47.094 0.601 1 26.89 36 ALA B N 1
ATOM 2177 C CA . ALA B 1 36 ? -32.406 48.469 1.04 1 26.89 36 ALA B CA 1
ATOM 2178 C C . ALA B 1 36 ? -31.812 48.688 2.428 1 26.89 36 ALA B C 1
ATOM 2180 O O . ALA B 1 36 ? -32.188 47.969 3.375 1 26.89 36 ALA B O 1
ATOM 2181 N N . TRP B 1 37 ? -30.5 48.969 2.453 1 26.34 37 TRP B N 1
ATOM 2182 C CA . TRP B 1 37 ? -29.766 49.406 3.643 1 26.34 37 TRP B CA 1
ATOM 2183 C C . TRP B 1 37 ? -30.531 50.438 4.426 1 26.34 37 TRP B C 1
ATOM 2185 O O . TRP B 1 37 ? -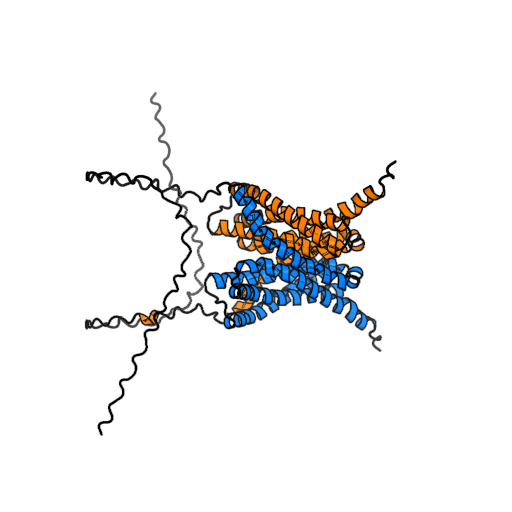30.812 51.531 3.908 1 26.34 37 TRP B O 1
ATOM 2195 N N . GLU B 1 38 ? -31.672 49.969 4.926 1 29.92 38 GLU B N 1
ATOM 2196 C CA . GLU B 1 38 ? -32.406 50.938 5.75 1 29.92 38 GLU B CA 1
ATOM 2197 C C . GLU B 1 38 ? -31.453 51.656 6.699 1 29.92 38 GLU B C 1
ATOM 2199 O O . GLU B 1 38 ? -30.422 51.125 7.098 1 29.92 38 GLU B O 1
ATOM 2204 N N . GLY B 1 39 ? -31.5 52.906 6.73 1 27.2 39 GLY B N 1
ATOM 2205 C CA . GLY B 1 39 ? -30.781 54 7.355 1 27.2 39 GLY B CA 1
ATOM 2206 C C . GLY B 1 39 ? -30.422 53.75 8.805 1 27.2 39 GLY B C 1
ATOM 2207 O O . GLY B 1 39 ? -30.984 52.844 9.43 1 27.2 39 GLY B O 1
ATOM 2208 N N . PRO B 1 40 ? -29.188 54.188 9.188 1 27.97 40 PRO B N 1
ATOM 2209 C CA . PRO B 1 40 ? -28.562 53.969 10.484 1 27.97 40 PRO B CA 1
ATOM 2210 C C . PRO B 1 40 ? -29.5 54.25 11.656 1 27.97 40 PRO B C 1
ATOM 2212 O O . PRO B 1 40 ? -30.281 55.188 11.609 1 27.97 40 PRO B O 1
ATOM 2215 N N . PRO B 1 41 ? -30.188 53.188 12.148 1 31.06 41 PRO B N 1
ATOM 2216 C CA . PRO B 1 41 ? -31.078 53.594 13.242 1 31.06 41 PRO B CA 1
ATOM 2217 C C . PRO B 1 41 ? -30.438 54.625 14.172 1 31.06 41 PRO B C 1
ATOM 2219 O O . PRO B 1 41 ? -29.203 54.688 14.273 1 31.06 41 PRO B O 1
ATOM 2222 N N . GLN B 1 42 ? -30.969 55.75 14.219 1 27.06 42 GLN B N 1
ATOM 2223 C CA . GLN B 1 42 ? -30.625 56.875 15.109 1 27.06 42 GLN B CA 1
ATOM 2224 C C . GLN B 1 42 ? -30.422 56.375 16.547 1 27.06 42 GLN B C 1
ATOM 2226 O O . GLN B 1 42 ? -31.375 55.906 17.172 1 27.06 42 GLN B O 1
ATOM 2231 N N . ILE B 1 43 ? -29.281 55.656 16.797 1 29.64 43 ILE B N 1
ATOM 2232 C CA . ILE B 1 43 ? -28.938 55.188 18.141 1 29.64 43 ILE B CA 1
ATOM 2233 C C . ILE B 1 43 ? -29.016 56.375 19.109 1 29.64 43 ILE B C 1
ATOM 2235 O O . ILE B 1 43 ? -28.281 57.344 18.953 1 29.64 43 ILE B O 1
ATOM 2239 N N . GLY B 1 44 ? -30.219 56.844 19.453 1 28.92 44 GLY B N 1
ATOM 2240 C CA . GLY B 1 44 ? -30.359 57.812 20.531 1 28.92 44 GLY B CA 1
ATOM 2241 C C . GLY B 1 44 ? -29.438 57.531 21.703 1 28.92 44 GLY B C 1
ATOM 2242 O O . GLY B 1 44 ? -29.031 56.375 21.922 1 28.92 44 GLY B O 1
ATOM 2243 N N . THR B 1 45 ? -28.656 58.531 22.156 1 25.77 45 THR B N 1
ATOM 2244 C CA . THR B 1 45 ? -27.5 58.75 23.016 1 25.77 45 THR B CA 1
ATOM 2245 C C . THR B 1 45 ? -27.734 58.188 24.406 1 25.77 45 THR B C 1
ATOM 2247 O O . THR B 1 45 ? -26.938 58.406 25.312 1 25.77 45 THR B O 1
ATOM 2250 N N . HIS B 1 46 ? -28.953 57.719 24.75 1 30.2 46 HIS B N 1
ATOM 2251 C CA . HIS B 1 46 ? -29.016 57.656 26.203 1 30.2 46 HIS B CA 1
ATOM 2252 C C . HIS B 1 46 ? -27.984 56.688 26.75 1 30.2 46 HIS B C 1
ATOM 2254 O O . HIS B 1 46 ? -27.828 55.562 26.234 1 30.2 46 HIS B O 1
ATOM 2260 N N . LEU B 1 47 ? -26.922 57.156 27.453 1 27.78 47 LEU B N 1
ATOM 2261 C CA . LEU B 1 47 ? -25.641 56.75 28.031 1 27.78 47 LEU B CA 1
ATOM 2262 C C . LEU B 1 47 ? -25.812 55.531 28.922 1 27.78 47 LEU B C 1
ATOM 2264 O O . LEU B 1 47 ? -24.859 55.125 29.609 1 27.78 47 LEU B O 1
ATOM 2268 N N . ASP B 1 48 ? -27 55 29.281 1 32.16 48 ASP B N 1
ATOM 2269 C CA . ASP B 1 48 ? -26.875 54.062 30.391 1 32.16 48 ASP B CA 1
ATOM 2270 C C . ASP B 1 48 ? -26 52.844 30 1 32.16 48 ASP B C 1
ATOM 2272 O O . ASP B 1 48 ? -26.188 52.25 28.938 1 32.16 48 ASP B O 1
ATOM 2276 N N . ASP B 1 49 ? -24.766 52.75 30.484 1 29.11 49 ASP B N 1
ATOM 2277 C CA . ASP B 1 49 ? -23.609 51.906 30.188 1 29.11 49 ASP B CA 1
ATOM 2278 C C . ASP B 1 49 ? -23.969 50.438 30.203 1 29.11 49 ASP B C 1
ATOM 2280 O O . ASP B 1 49 ? -24.047 49.812 31.281 1 29.11 49 ASP B O 1
ATOM 2284 N N . PRO B 1 50 ? -25.203 49.938 29.828 1 31.34 50 PRO B N 1
ATOM 2285 C CA . PRO B 1 50 ? -25.25 48.531 30.188 1 31.34 50 PRO B CA 1
ATOM 2286 C C . PRO B 1 50 ? -24.141 47.719 29.5 1 31.34 50 PRO B C 1
ATOM 2288 O O . PRO B 1 50 ? -23.656 48.094 28.438 1 31.34 50 PRO B O 1
ATOM 2291 N N . GLU B 1 51 ? -23.219 47.062 30.281 1 32 51 GLU B N 1
ATOM 2292 C CA . GLU B 1 51 ? -22.172 46.156 29.812 1 32 51 GLU B CA 1
ATOM 2293 C C . GLU B 1 51 ? -22.703 45.219 28.75 1 32 51 GLU B C 1
ATOM 2295 O O . GLU B 1 51 ? -23.766 44.594 28.938 1 32 51 GLU B O 1
ATOM 2300 N N . PRO B 1 52 ? -22.422 45.5 27.453 1 32.25 52 PRO B N 1
ATOM 2301 C CA . PRO B 1 52 ? -22.953 44.562 26.453 1 32.25 52 PRO B CA 1
ATOM 2302 C C . PRO B 1 52 ? -22.578 43.125 26.75 1 32.25 52 PRO B C 1
ATOM 2304 O O . PRO B 1 52 ? -21.484 42.844 27.25 1 32.25 52 PRO B O 1
ATOM 2307 N N . ASP B 1 53 ? -23.531 42.344 27.391 1 30.45 53 ASP B N 1
ATOM 2308 C CA . ASP B 1 53 ? -23.391 40.906 27.562 1 30.45 53 ASP B CA 1
ATOM 2309 C C . ASP B 1 53 ? -22.859 40.25 26.297 1 30.45 53 ASP B C 1
ATOM 2311 O O . ASP B 1 53 ? -23.516 40.25 25.25 1 30.45 53 ASP B O 1
ATOM 2315 N N . ILE B 1 54 ? -21.594 40.469 25.984 1 30.09 54 ILE B N 1
ATOM 2316 C CA . ILE B 1 54 ? -20.844 39.781 24.922 1 30.09 54 ILE B CA 1
ATOM 2317 C C . ILE B 1 54 ? -21.156 38.312 24.938 1 30.09 54 ILE B C 1
ATOM 2319 O O . ILE B 1 54 ? -20.438 37.5 24.344 1 30.09 54 ILE B O 1
ATOM 2323 N N . GLU B 1 55 ? -22.094 37.812 25.797 1 30.19 55 GLU B N 1
ATOM 2324 C CA . GLU B 1 55 ? -22.203 36.375 25.828 1 30.19 55 GLU B CA 1
ATOM 2325 C C . GLU B 1 55 ? -22.469 35.812 24.422 1 30.19 55 GLU B C 1
ATOM 2327 O O . GLU B 1 55 ? -22.281 34.625 24.203 1 30.19 55 GLU B O 1
ATOM 2332 N N . HIS B 1 56 ? -23.281 36.469 23.672 1 30.94 56 HIS B N 1
ATOM 2333 C CA . HIS B 1 56 ? -23.891 35.688 22.594 1 30.94 56 HIS B CA 1
ATOM 2334 C C . HIS B 1 56 ? -22.875 35.406 21.5 1 30.94 56 HIS B C 1
ATOM 2336 O O . HIS B 1 56 ? -23.25 35 20.391 1 30.94 56 HIS B O 1
ATOM 2342 N N . CYS B 1 57 ? -21.75 36.031 21.484 1 29.5 57 CYS B N 1
ATOM 2343 C CA . CYS B 1 57 ? -21 35.781 20.266 1 29.5 57 CYS B CA 1
ATOM 2344 C C . CYS B 1 57 ? -20.641 34.312 20.141 1 29.5 57 CYS B C 1
ATOM 2346 O O . CYS B 1 57 ? -19.75 33.938 19.391 1 29.5 57 CYS B O 1
ATOM 2348 N N . SER B 1 58 ? -21.125 33.531 21.125 1 30.16 58 SER B N 1
ATOM 2349 C CA . SER B 1 58 ? -20.609 32.156 21.188 1 30.16 58 SER B CA 1
ATOM 2350 C C . SER B 1 58 ? -20.672 31.5 19.812 1 30.16 58 SER B C 1
ATOM 2352 O O . SER B 1 58 ? -20.125 30.406 19.625 1 30.16 58 SER B O 1
ATOM 2354 N N . ILE B 1 59 ? -21.812 31.594 19.125 1 29.73 59 ILE B N 1
ATOM 2355 C CA . ILE B 1 59 ? -22.141 30.516 18.203 1 29.73 59 ILE B CA 1
ATOM 2356 C C . ILE B 1 59 ? -21.156 30.531 17.031 1 29.73 59 ILE B C 1
ATOM 2358 O O . ILE B 1 59 ? -21.25 31.422 16.156 1 29.73 59 ILE B O 1
ATOM 2362 N N . LEU B 1 60 ? -19.906 30.703 17.156 1 31.52 60 LEU B N 1
ATOM 2363 C CA . LEU B 1 60 ? -19.141 30.391 15.945 1 31.52 60 LEU B CA 1
ATOM 2364 C C . LEU B 1 60 ? -19.828 29.312 15.125 1 31.52 60 LEU B C 1
ATOM 2366 O O . LEU B 1 60 ? -20.266 28.297 15.672 1 31.52 60 LEU B O 1
ATOM 2370 N N . PRO B 1 61 ? -20.531 29.656 14.008 1 32.28 61 PRO B N 1
ATOM 2371 C CA . PRO B 1 61 ? -21.109 28.578 13.203 1 32.28 61 PRO B CA 1
ATOM 2372 C C . PRO B 1 61 ? -20.172 27.359 13.094 1 32.28 61 PRO B C 1
ATOM 2374 O O . PRO B 1 61 ? -18.969 27.531 12.883 1 32.28 61 PRO B O 1
ATOM 2377 N N . GLU B 1 62 ? -20.172 26.453 14.016 1 33.09 62 GLU B N 1
ATOM 2378 C CA . GLU B 1 62 ? -19.5 25.188 13.75 1 33.09 62 GLU B CA 1
ATOM 2379 C C . GLU B 1 62 ? -19.391 24.922 12.25 1 33.09 62 GLU B C 1
ATOM 2381 O O . GLU B 1 62 ? -20.375 25.062 11.516 1 33.09 62 GLU B O 1
ATOM 2386 N N . PRO B 1 63 ? -18.359 25.297 11.562 1 34.03 63 PRO B N 1
ATOM 2387 C CA . PRO B 1 63 ? -18.422 24.797 10.195 1 34.03 63 PRO B CA 1
ATOM 2388 C C . PRO B 1 63 ? -19.25 23.516 10.086 1 34.03 63 PRO B C 1
ATOM 2390 O O . PRO B 1 63 ? -18.906 22.5 10.703 1 34.03 63 PRO B O 1
ATOM 2393 N N . CYS B 1 64 ? -20.562 23.5 10.367 1 32 64 CYS B N 1
ATOM 2394 C CA . CYS B 1 64 ? -21.547 22.453 10.117 1 32 64 CYS B CA 1
ATOM 2395 C C . CYS B 1 64 ? -21.094 21.516 9.008 1 32 64 CYS B C 1
ATOM 2397 O O . CYS B 1 64 ? -20.609 21.984 7.965 1 32 64 CYS B O 1
ATOM 2399 N N . LEU B 1 65 ? -20.516 20.359 9.188 1 35.75 65 LEU B N 1
ATOM 2400 C CA . LEU B 1 65 ? -20.719 19.328 8.188 1 35.75 65 LEU B CA 1
ATOM 2401 C C . LEU B 1 65 ? -22 19.562 7.391 1 35.75 65 LEU B C 1
ATOM 2403 O O . LEU B 1 65 ? -23.094 19.219 7.84 1 35.75 65 LEU B O 1
ATOM 2407 N N . ARG B 1 66 ? -22.375 20.781 7.012 1 37.09 66 ARG B N 1
ATOM 2408 C CA . ARG B 1 66 ? -23.531 20.875 6.125 1 37.09 66 ARG B CA 1
ATOM 2409 C C . ARG B 1 66 ? -23.656 19.641 5.246 1 37.09 66 ARG B C 1
ATOM 2411 O O . ARG B 1 66 ? -22.656 19.078 4.805 1 37.09 66 ARG B O 1
ATOM 2418 N N . PRO B 1 67 ? -24.656 18.828 5.359 1 40.84 67 PRO B N 1
ATOM 2419 C CA . PRO B 1 67 ? -24.875 17.766 4.367 1 40.84 67 PRO B CA 1
ATOM 2420 C C . PRO B 1 67 ? -24.328 18.141 2.986 1 40.84 67 PRO B C 1
ATOM 2422 O O . PRO B 1 67 ? -24.641 19.219 2.469 1 40.84 67 PRO B O 1
ATOM 2425 N N . GLY B 1 68 ? -23.078 18.078 2.773 1 41.66 68 GLY B N 1
ATOM 2426 C CA . GLY B 1 68 ? -22.641 18.359 1.413 1 41.66 68 GLY B CA 1
ATOM 2427 C C . GLY B 1 68 ? -23.75 18.188 0.387 1 41.66 68 GLY B C 1
ATOM 2428 O O . GLY B 1 68 ? -24.578 17.281 0.5 1 41.66 68 GLY B O 1
ATOM 2429 N N . LEU B 1 69 ? -24.297 19.219 -0.177 1 46.38 69 LEU B N 1
ATOM 2430 C CA . LEU B 1 69 ? -25.188 19.031 -1.328 1 46.38 69 LEU B CA 1
ATOM 2431 C C . LEU B 1 69 ? -24.766 17.812 -2.145 1 46.38 69 LEU B C 1
ATOM 2433 O O . LEU B 1 69 ? -23.578 17.469 -2.207 1 46.38 69 LEU B O 1
ATOM 2437 N N . PRO B 1 70 ? -25.797 16.812 -2.412 1 51.09 70 PRO B N 1
ATOM 2438 C CA . PRO B 1 70 ? -25.547 15.68 -3.301 1 51.09 70 PRO B CA 1
ATOM 2439 C C . PRO B 1 70 ? -24.5 15.977 -4.367 1 51.09 70 PRO B C 1
ATOM 2441 O O . PRO B 1 70 ? -23.688 15.109 -4.699 1 51.09 70 PRO B O 1
ATOM 2444 N N . GLY B 1 71 ? -24.547 17.203 -4.902 1 59.5 71 GLY B N 1
ATOM 2445 C CA . GLY B 1 71 ? -23.594 17.625 -5.91 1 59.5 71 GLY B CA 1
ATOM 2446 C C . GLY B 1 71 ? -22.156 17.625 -5.422 1 59.5 71 GLY B C 1
ATOM 2447 O O . GLY B 1 71 ? -21.234 17.328 -6.184 1 59.5 71 GLY B O 1
ATOM 2448 N N . SER B 1 72 ? -22.062 17.625 -4.02 1 86.69 72 SER B N 1
ATOM 2449 C CA . SER B 1 72 ? -20.734 17.797 -3.443 1 86.69 72 SER B CA 1
ATOM 2450 C C . SER B 1 72 ? -20.031 16.453 -3.281 1 86.69 72 SER B C 1
ATOM 2452 O O . SER B 1 72 ? -18.844 16.328 -3.582 1 86.69 72 SER B O 1
ATOM 2454 N N . LEU B 1 73 ? -20.922 15.43 -3.203 1 93.81 73 LEU B N 1
ATOM 2455 C CA . LEU B 1 73 ? -20.312 14.117 -3.018 1 93.81 73 LEU B CA 1
ATOM 2456 C C . LEU B 1 73 ? -19.859 13.539 -4.352 1 93.81 73 LEU B C 1
ATOM 2458 O O . LEU B 1 73 ? -18.781 12.922 -4.434 1 93.81 73 LEU B O 1
ATOM 2462 N N . ALA B 1 74 ? -20.641 13.766 -5.371 1 94.5 74 ALA B N 1
ATOM 2463 C CA . ALA B 1 74 ? -20.266 13.336 -6.711 1 94.5 74 ALA B CA 1
ATOM 2464 C C . ALA B 1 74 ? -19.016 14.07 -7.191 1 94.5 74 ALA B C 1
ATOM 2466 O O . ALA B 1 74 ? -18.172 13.484 -7.871 1 94.5 74 ALA B O 1
ATOM 2467 N N . ALA B 1 75 ? -18.984 15.305 -6.844 1 94.81 75 ALA B N 1
ATOM 2468 C CA . ALA B 1 75 ? -17.828 16.094 -7.215 1 94.81 75 ALA B CA 1
ATOM 2469 C C . ALA B 1 75 ? -16.578 15.594 -6.496 1 94.81 75 ALA B C 1
ATOM 2471 O O . ALA B 1 75 ? -15.484 15.555 -7.086 1 94.81 75 ALA B O 1
ATOM 2472 N N . GLU B 1 76 ? -16.703 15.266 -5.27 1 95.31 76 GLU B N 1
ATOM 2473 C CA . GLU B 1 76 ? -15.586 14.688 -4.52 1 95.31 76 GLU B CA 1
ATOM 2474 C C . GLU B 1 76 ? -15.133 13.367 -5.125 1 95.31 76 GLU B C 1
ATOM 2476 O O . GLU B 1 76 ? -13.938 13.133 -5.316 1 95.31 76 GLU B O 1
ATOM 2481 N N . ALA B 1 77 ? -16.109 12.508 -5.43 1 96.88 77 ALA B N 1
ATOM 2482 C CA . ALA B 1 77 ? -15.805 11.203 -6.02 1 96.88 77 ALA B CA 1
ATOM 2483 C C . ALA B 1 77 ? -15.086 11.367 -7.355 1 96.88 77 ALA B C 1
ATOM 2485 O O . ALA B 1 77 ? -14.172 10.602 -7.672 1 96.88 77 ALA B O 1
ATOM 2486 N N . TRP B 1 78 ? -15.516 12.312 -8.102 1 95.5 78 TRP B N 1
ATOM 2487 C CA . TRP B 1 78 ? -14.898 12.547 -9.406 1 95.5 78 TRP B CA 1
ATOM 2488 C C . TRP B 1 78 ? -13.461 13.023 -9.242 1 95.5 78 TRP B C 1
ATOM 2490 O O . TRP B 1 78 ? -12.555 12.531 -9.93 1 95.5 78 TRP B O 1
ATOM 2500 N N . SER B 1 79 ? -13.234 13.945 -8.328 1 93.38 79 SER B N 1
ATOM 2501 C CA . SER B 1 79 ? -11.891 14.477 -8.086 1 93.38 79 SER B CA 1
ATOM 2502 C C . SER B 1 79 ? -10.945 13.383 -7.598 1 93.38 79 SER B C 1
ATOM 2504 O O . SER B 1 79 ? -9.828 13.25 -8.102 1 93.38 79 SER B O 1
ATOM 2506 N N . ARG B 1 80 ? -11.414 12.602 -6.676 1 94.38 80 ARG B N 1
ATOM 2507 C CA . ARG B 1 80 ? -10.641 11.477 -6.168 1 94.38 80 ARG B CA 1
ATOM 2508 C C . ARG B 1 80 ? -10.469 10.398 -7.238 1 94.38 80 ARG B C 1
ATOM 2510 O O . ARG B 1 80 ? -9.375 9.844 -7.398 1 94.38 80 ARG B O 1
ATOM 2517 N N . GLY B 1 81 ? -11.5 10.141 -7.918 1 96.19 81 GLY B N 1
ATOM 2518 C CA . GLY B 1 81 ? -11.57 9.039 -8.867 1 96.19 81 GLY B CA 1
ATOM 2519 C C . GLY B 1 81 ? -10.617 9.195 -10.031 1 96.19 81 GLY B C 1
ATOM 2520 O O . GLY B 1 81 ? -9.992 8.227 -10.469 1 96.19 81 GLY B O 1
ATOM 2521 N N . ARG B 1 82 ? -10.477 10.359 -10.578 1 93.75 82 ARG B N 1
ATOM 2522 C CA . ARG B 1 82 ? -9.594 10.586 -11.719 1 93.75 82 ARG B CA 1
ATOM 2523 C C . ARG B 1 82 ? -8.148 10.25 -11.359 1 93.75 82 ARG B C 1
ATOM 2525 O O . ARG B 1 82 ? -7.426 9.648 -12.164 1 93.75 82 ARG B O 1
ATOM 2532 N N . TRP B 1 83 ? -7.75 10.664 -10.164 1 90.31 83 TRP B N 1
ATOM 2533 C CA . TRP B 1 83 ? -6.398 10.359 -9.703 1 90.31 83 TRP B CA 1
ATOM 2534 C C . TRP B 1 83 ? -6.234 8.867 -9.445 1 90.31 83 TRP B C 1
ATOM 2536 O O . TRP B 1 83 ? -5.234 8.266 -9.852 1 90.31 83 TRP B O 1
ATOM 2546 N N . LEU B 1 84 ? -7.23 8.273 -8.883 1 95.38 84 LEU B N 1
ATOM 2547 C CA . LEU B 1 84 ? -7.168 6.867 -8.5 1 95.38 84 LEU B CA 1
ATOM 2548 C C . LEU B 1 84 ? -7.145 5.969 -9.734 1 95.38 84 LEU B C 1
ATOM 2550 O O . LEU B 1 84 ? -6.5 4.918 -9.734 1 95.38 84 LEU B O 1
ATOM 2554 N N . VAL B 1 85 ? -7.844 6.391 -10.742 1 97.06 85 VAL B N 1
ATOM 2555 C CA . VAL B 1 85 ? -7.844 5.605 -11.969 1 97.06 85 VAL B CA 1
ATOM 2556 C C . VAL B 1 85 ? -6.453 5.637 -12.602 1 97.06 85 VAL B C 1
ATOM 2558 O O . VAL B 1 85 ? -5.957 4.617 -13.086 1 97.06 85 VAL B O 1
ATOM 2561 N N . GLY B 1 86 ? -5.84 6.82 -12.633 1 95.44 86 GLY B N 1
ATOM 2562 C CA . GLY B 1 86 ? -4.469 6.902 -13.109 1 95.44 86 GLY B CA 1
ATOM 2563 C C . GLY B 1 86 ? -3.512 6.027 -12.328 1 95.44 86 GLY B C 1
ATOM 2564 O O . GLY B 1 86 ? -2.672 5.336 -12.906 1 95.44 86 GLY B O 1
ATOM 2565 N N . LEU B 1 87 ? -3.691 6.031 -11.062 1 95.25 87 LEU B N 1
ATOM 2566 C CA . LEU B 1 87 ? -2.842 5.215 -10.203 1 95.25 87 LEU B CA 1
ATOM 2567 C C . LEU B 1 87 ? -3.104 3.73 -10.43 1 95.25 87 LEU B C 1
ATOM 2569 O O . LEU B 1 87 ? -2.174 2.922 -10.414 1 95.25 87 LEU B O 1
ATOM 2573 N N . LEU B 1 88 ? -4.348 3.379 -10.633 1 97.44 88 LEU B N 1
ATOM 2574 C CA . LEU B 1 88 ? -4.727 1.993 -10.883 1 97.44 88 LEU B CA 1
ATOM 2575 C C . LEU B 1 88 ? -4.047 1.463 -12.148 1 97.44 88 LEU B C 1
ATOM 2577 O O . LEU B 1 88 ? -3.535 0.341 -12.156 1 97.44 88 LEU B O 1
ATOM 2581 N N . ILE B 1 89 ? -4.043 2.227 -13.125 1 96.38 89 ILE B N 1
ATOM 2582 C CA . ILE B 1 89 ? -3.443 1.821 -14.391 1 96.38 89 ILE B CA 1
ATOM 2583 C C . ILE B 1 89 ? -1.938 1.627 -14.211 1 96.38 89 ILE B C 1
ATOM 2585 O O . ILE B 1 89 ? -1.378 0.625 -14.664 1 96.38 89 ILE B O 1
ATOM 2589 N N . LEU B 1 90 ? -1.344 2.545 -13.508 1 96.12 90 LEU B N 1
ATOM 2590 C CA . LEU B 1 90 ? 0.096 2.445 -13.297 1 96.12 90 LEU B CA 1
ATOM 2591 C C . LEU B 1 90 ? 0.435 1.241 -12.422 1 96.12 90 LEU B C 1
ATOM 2593 O O . LEU B 1 90 ? 1.364 0.49 -12.727 1 96.12 90 LEU B O 1
ATOM 2597 N N . GLN B 1 91 ? -0.308 1.088 -11.414 1 94.5 91 GLN B N 1
ATOM 2598 C CA . GLN B 1 91 ? 0.007 0.006 -10.484 1 94.5 91 GLN B CA 1
ATOM 2599 C C . GLN B 1 91 ? -0.316 -1.354 -11.094 1 94.5 91 GLN B C 1
ATOM 2601 O O . GLN B 1 91 ? 0.334 -2.354 -10.781 1 94.5 91 GLN B O 1
ATOM 2606 N N . SER B 1 92 ? -1.25 -1.399 -12.016 1 97.19 92 SER B N 1
ATOM 2607 C CA . SER B 1 92 ? -1.607 -2.656 -12.664 1 97.19 92 SER B CA 1
ATOM 2608 C C . SER B 1 92 ? -0.48 -3.152 -13.57 1 97.19 92 SER B C 1
ATOM 2610 O O . SER B 1 92 ? -0.467 -4.32 -13.969 1 97.19 92 SER B O 1
ATOM 2612 N N . SER B 1 93 ? 0.456 -2.35 -13.82 1 97.31 93 SER B N 1
ATOM 2613 C CA . SER B 1 93 ? 1.567 -2.738 -14.68 1 97.31 93 SER B CA 1
ATOM 2614 C C . SER B 1 93 ? 2.469 -3.758 -13.992 1 97.31 93 SER B C 1
ATOM 2616 O O . SER B 1 93 ? 3.27 -4.43 -14.648 1 97.31 93 SER B O 1
ATOM 2618 N N . SER B 1 94 ? 2.285 -3.896 -12.68 1 97.25 94 SER B N 1
ATOM 2619 C CA . SER B 1 94 ? 3.02 -4.93 -11.961 1 97.25 94 SER B CA 1
ATOM 2620 C C . SER B 1 94 ? 2.703 -6.32 -12.508 1 97.25 94 SER B C 1
ATOM 2622 O O . SER B 1 94 ? 3.533 -7.227 -12.43 1 97.25 94 SER B O 1
ATOM 2624 N N . SER B 1 95 ? 1.52 -6.48 -13.078 1 97.25 95 SER B N 1
ATOM 2625 C CA . SER B 1 95 ? 1.112 -7.77 -13.625 1 97.25 95 SER B CA 1
ATOM 2626 C C . SER B 1 95 ? 2.018 -8.195 -14.773 1 97.25 95 SER B C 1
ATOM 2628 O O . SER B 1 95 ? 2.248 -9.383 -14.984 1 97.25 95 SER B O 1
ATOM 2630 N N . PHE B 1 96 ? 2.527 -7.199 -15.516 1 96.81 96 PHE B N 1
ATOM 2631 C CA . PHE B 1 96 ? 3.439 -7.52 -16.609 1 96.81 96 PHE B CA 1
ATOM 2632 C C . PHE B 1 96 ? 4.758 -8.055 -16.062 1 96.81 96 PHE B C 1
ATOM 2634 O O . PHE B 1 96 ? 5.328 -8.992 -16.625 1 96.81 96 PHE B O 1
ATOM 2641 N N . VAL B 1 97 ? 5.195 -7.484 -14.984 1 97.56 97 VAL B N 1
ATOM 2642 C CA . VAL B 1 97 ? 6.41 -7.977 -14.344 1 97.56 97 VAL B CA 1
ATOM 2643 C C . VAL B 1 97 ? 6.191 -9.398 -13.844 1 97.56 97 VAL B C 1
ATOM 2645 O O . VAL B 1 97 ? 7 -10.297 -14.109 1 97.56 97 VAL B O 1
ATOM 2648 N N . LEU B 1 98 ? 5.117 -9.625 -13.203 1 97.88 98 LEU B N 1
ATOM 2649 C CA . LEU B 1 98 ? 4.82 -10.922 -12.609 1 97.88 98 LEU B CA 1
ATOM 2650 C C . LEU B 1 98 ? 4.629 -11.984 -13.688 1 97.88 98 LEU B C 1
ATOM 2652 O O . LEU B 1 98 ? 5.031 -13.133 -13.508 1 97.88 98 LEU B O 1
ATOM 2656 N N . SER B 1 99 ? 3.992 -11.531 -14.758 1 97.06 99 SER B N 1
ATOM 2657 C CA . SER B 1 99 ? 3.803 -12.469 -15.859 1 97.06 99 SER B CA 1
ATOM 2658 C C . SER B 1 99 ? 5.141 -12.938 -16.422 1 97.06 99 SER B C 1
ATOM 2660 O O . SER B 1 99 ? 5.27 -14.086 -16.859 1 97.06 99 SER B O 1
ATOM 2662 N N . GLY B 1 100 ? 6.125 -12.141 -16.406 1 97.56 100 GLY B N 1
ATOM 2663 C CA . GLY B 1 100 ? 7.465 -12.5 -16.844 1 97.56 100 GLY B CA 1
ATOM 2664 C C . GLY B 1 100 ? 8.164 -13.461 -15.906 1 97.56 100 GLY B C 1
ATOM 2665 O O . GLY B 1 100 ? 9.133 -14.125 -16.297 1 97.56 100 GLY B O 1
ATOM 2666 N N . TYR B 1 101 ? 7.645 -13.516 -14.695 1 97.81 101 TYR B N 1
ATOM 2667 C CA . TYR B 1 101 ? 8.234 -14.398 -13.695 1 97.81 101 TYR B CA 1
ATOM 2668 C C . TYR B 1 101 ? 7.27 -15.523 -13.32 1 97.81 101 TYR B C 1
ATOM 2670 O O . TYR B 1 101 ? 7.273 -16 -12.18 1 97.81 101 TYR B O 1
ATOM 2678 N N . SER B 1 102 ? 6.371 -15.883 -14.25 1 96.19 102 SER B N 1
ATOM 2679 C CA . SER B 1 102 ? 5.332 -16.875 -13.969 1 96.19 102 SER B CA 1
ATOM 2680 C C . SER B 1 102 ? 5.941 -18.203 -13.539 1 96.19 102 SER B C 1
ATOM 2682 O O . SER B 1 102 ? 5.402 -18.891 -12.664 1 96.19 102 SER B O 1
ATOM 2684 N N . ASP B 1 103 ? 7.062 -18.609 -14.172 1 96.12 103 ASP B N 1
ATOM 2685 C CA . ASP B 1 103 ? 7.723 -19.859 -13.82 1 96.12 103 ASP B CA 1
ATOM 2686 C C . ASP B 1 103 ? 8.219 -19.844 -12.375 1 96.12 103 ASP B C 1
ATOM 2688 O O . ASP B 1 103 ? 8.102 -20.828 -11.648 1 96.12 103 ASP B O 1
ATOM 2692 N N . LEU B 1 104 ? 8.773 -18.703 -11.938 1 96.38 104 LEU B N 1
ATOM 2693 C CA . LEU B 1 104 ? 9.242 -18.531 -10.562 1 96.38 104 LEU B CA 1
ATOM 2694 C C . LEU B 1 104 ? 8.086 -18.656 -9.578 1 96.38 104 LEU B C 1
ATOM 2696 O O . LEU B 1 104 ? 8.219 -19.328 -8.547 1 96.38 104 LEU B O 1
ATOM 2700 N N . LEU B 1 105 ? 6.965 -18.062 -9.922 1 96.69 105 LEU B N 1
ATOM 2701 C CA . LEU B 1 105 ? 5.801 -18.047 -9.047 1 96.69 105 LEU B CA 1
ATOM 2702 C C . LEU B 1 105 ? 5.188 -19.438 -8.914 1 96.69 105 LEU B C 1
ATOM 2704 O O . LEU B 1 105 ? 4.688 -19.797 -7.844 1 96.69 105 LEU B O 1
ATOM 2708 N N . GLU B 1 106 ? 5.23 -20.156 -10.016 1 94.75 106 GLU B N 1
ATOM 2709 C CA . GLU B 1 106 ? 4.691 -21.516 -10.008 1 94.75 106 GLU B CA 1
ATOM 2710 C C . GLU B 1 106 ? 5.57 -22.469 -9.195 1 94.75 106 GLU B C 1
ATOM 2712 O O . GLU B 1 106 ? 5.062 -23.344 -8.492 1 94.75 106 GLU B O 1
ATOM 2717 N N . ARG B 1 107 ? 6.848 -22.203 -9.242 1 94.44 107 ARG B N 1
ATOM 2718 C CA . ARG B 1 107 ? 7.781 -23.109 -8.586 1 94.44 107 ARG B CA 1
ATOM 2719 C C . ARG B 1 107 ? 7.922 -22.781 -7.105 1 94.44 107 ARG B C 1
ATOM 2721 O O . ARG B 1 107 ? 8.211 -23.656 -6.289 1 94.44 107 ARG B O 1
ATOM 2728 N N . HIS B 1 108 ? 7.738 -21.516 -6.812 1 95.12 108 HIS B N 1
ATOM 2729 C CA . HIS B 1 108 ? 7.965 -21.062 -5.441 1 95.12 108 HIS B CA 1
ATOM 2730 C C . HIS B 1 108 ? 6.789 -20.234 -4.93 1 95.12 108 HIS B C 1
ATOM 2732 O O . HIS B 1 108 ? 6.832 -19.016 -4.953 1 95.12 108 HIS B O 1
ATOM 2738 N N . LEU B 1 109 ? 5.844 -20.891 -4.32 1 95.5 109 LEU B N 1
ATOM 2739 C CA . LEU B 1 109 ? 4.617 -20.25 -3.846 1 95.5 109 LEU B CA 1
ATOM 2740 C C . LEU B 1 109 ? 4.93 -19.219 -2.77 1 95.5 109 LEU B C 1
ATOM 2742 O O . LEU B 1 109 ? 4.16 -18.281 -2.57 1 95.5 109 LEU B O 1
ATOM 2746 N N . VAL B 1 110 ? 6.098 -19.391 -2.141 1 95.75 110 VAL B N 1
ATOM 2747 C CA . VAL B 1 110 ? 6.492 -18.516 -1.047 1 95.75 110 VAL B CA 1
ATOM 2748 C C . VAL B 1 110 ? 6.586 -17.078 -1.551 1 95.75 110 VAL B C 1
ATOM 2750 O O . VAL B 1 110 ? 6.289 -16.141 -0.814 1 95.75 110 VAL B O 1
ATOM 2753 N N . VAL B 1 111 ? 6.914 -16.922 -2.795 1 97.31 111 VAL B N 1
ATOM 2754 C CA . VAL B 1 111 ? 7.027 -15.586 -3.373 1 97.31 111 VAL B CA 1
ATOM 2755 C C . VAL B 1 111 ? 5.66 -14.906 -3.379 1 97.31 111 VAL B C 1
ATOM 2757 O O . VAL B 1 111 ? 5.535 -13.742 -2.973 1 97.31 111 VAL B O 1
ATOM 2760 N N . THR B 1 112 ? 4.66 -15.656 -3.797 1 97.19 112 THR B N 1
ATOM 2761 C CA . THR B 1 112 ? 3.297 -15.133 -3.826 1 97.19 112 THR B CA 1
ATOM 2762 C C . THR B 1 112 ? 2.779 -14.883 -2.412 1 97.19 112 THR B C 1
ATOM 2764 O O . THR B 1 112 ? 2.117 -13.883 -2.152 1 97.19 112 THR B O 1
ATOM 2767 N N . LEU B 1 113 ? 3.121 -15.742 -1.541 1 96.88 113 LEU B N 1
ATOM 2768 C CA . LEU B 1 113 ? 2.6 -15.695 -0.179 1 96.88 113 LEU B CA 1
ATOM 2769 C C . LEU B 1 113 ? 3.068 -14.43 0.538 1 96.88 113 LEU B C 1
ATOM 2771 O O . LEU B 1 113 ? 2.363 -13.906 1.402 1 96.88 113 LEU B O 1
ATOM 2775 N N . PHE B 1 114 ? 4.246 -13.898 0.158 1 97.5 114 PHE B N 1
ATOM 2776 C CA . PHE B 1 114 ? 4.793 -12.781 0.924 1 97.5 114 PHE B CA 1
ATOM 2777 C C . PHE B 1 114 ? 4.926 -11.539 0.052 1 97.5 114 PHE B C 1
ATOM 2779 O O . PHE B 1 114 ? 5.52 -10.547 0.469 1 97.5 114 PHE B O 1
ATOM 2786 N N . LEU B 1 115 ? 4.344 -11.641 -1.1 1 97.88 115 LEU B N 1
ATOM 2787 C CA . LEU B 1 115 ? 4.477 -10.547 -2.055 1 97.88 115 LEU B CA 1
ATOM 2788 C C . LEU B 1 115 ? 3.822 -9.281 -1.521 1 97.88 115 LEU B C 1
ATOM 2790 O O . LEU B 1 115 ? 4.426 -8.203 -1.557 1 97.88 115 LEU B O 1
ATOM 2794 N N . THR B 1 116 ? 2.623 -9.359 -0.999 1 96.81 116 THR B N 1
ATOM 2795 C CA . THR B 1 116 ? 1.897 -8.195 -0.504 1 96.81 116 THR B CA 1
ATOM 2796 C C . THR B 1 116 ? 2.592 -7.605 0.719 1 96.81 116 THR B C 1
ATOM 2798 O O . THR B 1 116 ? 2.592 -6.387 0.911 1 96.81 116 THR B O 1
ATOM 2801 N N . MET B 1 117 ? 3.139 -8.453 1.532 1 96.94 117 MET B N 1
ATOM 2802 C CA . MET B 1 117 ? 3.891 -7.973 2.689 1 96.94 117 MET B CA 1
ATOM 2803 C C . MET B 1 117 ? 5.082 -7.129 2.252 1 96.94 117 MET B C 1
ATOM 2805 O O . MET B 1 117 ? 5.324 -6.051 2.803 1 96.94 117 MET B O 1
ATOM 2809 N N . LEU B 1 118 ? 5.816 -7.641 1.277 1 98.31 118 LEU B N 1
ATOM 2810 C CA . LEU B 1 118 ? 7.035 -6.984 0.814 1 98.31 118 LEU B CA 1
ATOM 2811 C C . LEU B 1 118 ? 6.727 -5.621 0.211 1 98.31 118 LEU B C 1
ATOM 2813 O O . LEU B 1 118 ? 7.34 -4.617 0.584 1 98.31 118 LEU B O 1
ATOM 2817 N N . VAL B 1 119 ? 5.77 -5.609 -0.664 1 97.25 119 VAL B N 1
ATOM 2818 C CA . VAL B 1 119 ? 5.426 -4.371 -1.355 1 97.25 119 VAL B CA 1
ATOM 2819 C C . VAL B 1 119 ? 4.801 -3.385 -0.37 1 97.25 119 VAL B C 1
ATOM 2821 O O . VAL B 1 119 ? 5.102 -2.189 -0.406 1 97.25 119 VAL B O 1
ATOM 2824 N N . GLY B 1 120 ? 3.947 -3.922 0.546 1 96.56 120 GLY B N 1
ATOM 2825 C CA . GLY B 1 120 ? 3.357 -3.088 1.58 1 96.56 120 GLY B CA 1
ATOM 2826 C C . GLY B 1 120 ? 4.387 -2.475 2.512 1 96.56 120 GLY B C 1
ATOM 2827 O O . GLY B 1 120 ? 4.266 -1.309 2.896 1 96.56 120 GLY B O 1
ATOM 2828 N N . ALA B 1 121 ? 5.344 -3.236 2.883 1 97.5 121 ALA B N 1
ATOM 2829 C CA . ALA B 1 121 ? 6.41 -2.738 3.748 1 97.5 121 ALA B CA 1
ATOM 2830 C C . ALA B 1 121 ? 7.176 -1.601 3.076 1 97.5 121 ALA B C 1
ATOM 2832 O O . ALA B 1 121 ? 7.516 -0.608 3.723 1 97.5 121 ALA B O 1
ATOM 2833 N N . GLY B 1 122 ? 7.441 -1.819 1.833 1 97.69 122 GLY B N 1
ATOM 2834 C CA . GLY B 1 122 ? 8.078 -0.751 1.08 1 97.69 122 GLY B CA 1
ATOM 2835 C C . GLY B 1 122 ? 7.254 0.521 1.033 1 97.69 122 GLY B C 1
ATOM 2836 O O . GLY B 1 122 ? 7.766 1.61 1.3 1 97.69 122 GLY B O 1
ATOM 2837 N N . GLY B 1 123 ? 5.996 0.35 0.697 1 95.88 123 GLY B N 1
ATOM 2838 C CA . GLY B 1 123 ? 5.109 1.502 0.65 1 95.88 123 GLY B CA 1
ATOM 2839 C C . GLY B 1 123 ? 5.031 2.248 1.969 1 95.88 123 GLY B C 1
ATOM 2840 O O . GLY B 1 123 ? 5.055 3.48 1.993 1 95.88 123 GLY B O 1
ATOM 2841 N N . ASN B 1 124 ? 4.945 1.541 3.078 1 95.44 124 ASN B N 1
ATOM 2842 C CA . ASN B 1 124 ? 4.84 2.135 4.406 1 95.44 124 ASN B CA 1
ATOM 2843 C C . ASN B 1 124 ? 6.105 2.908 4.777 1 95.44 124 ASN B C 1
ATOM 2845 O O . ASN B 1 124 ? 6.023 4.023 5.301 1 95.44 124 ASN B O 1
ATOM 2849 N N . ALA B 1 125 ? 7.207 2.297 4.492 1 97.38 125 ALA B N 1
ATOM 2850 C CA . ALA B 1 125 ? 8.477 2.963 4.777 1 97.38 125 ALA B CA 1
ATOM 2851 C C . ALA B 1 125 ? 8.641 4.215 3.922 1 97.38 125 ALA B C 1
ATOM 2853 O O . ALA B 1 125 ? 9.047 5.27 4.422 1 97.38 125 ALA B O 1
ATOM 2854 N N . GLY B 1 126 ? 8.336 4.082 2.682 1 96.81 126 GLY B N 1
ATOM 2855 C CA . GLY B 1 126 ? 8.414 5.223 1.783 1 96.81 126 GLY B CA 1
ATOM 2856 C C . GLY B 1 126 ? 7.441 6.332 2.143 1 96.81 126 GLY B C 1
ATOM 2857 O O . GLY B 1 126 ? 7.773 7.516 2.037 1 96.81 126 GLY B O 1
ATOM 2858 N N . ASN B 1 127 ? 6.258 5.941 2.516 1 94.56 127 ASN B N 1
ATOM 2859 C CA . ASN B 1 127 ? 5.25 6.922 2.914 1 94.56 127 ASN B CA 1
ATOM 2860 C C . ASN B 1 127 ? 5.699 7.723 4.133 1 94.56 127 ASN B C 1
ATOM 2862 O O . ASN B 1 127 ? 5.441 8.922 4.219 1 94.56 127 ASN B O 1
ATOM 2866 N N . GLN B 1 128 ? 6.32 7.102 5.082 1 93.88 128 GLN B N 1
ATOM 2867 C CA . GLN B 1 128 ? 6.848 7.82 6.238 1 93.88 128 GLN B CA 1
ATOM 2868 C C . GLN B 1 128 ? 7.883 8.859 5.82 1 93.88 128 GLN B C 1
ATOM 2870 O O . GLN B 1 128 ? 7.926 9.961 6.379 1 93.88 128 GLN B O 1
ATOM 2875 N N . SER B 1 129 ? 8.711 8.445 4.852 1 96.12 129 SER B N 1
ATOM 2876 C CA . SER B 1 129 ? 9.695 9.383 4.332 1 96.12 129 SER B CA 1
ATOM 2877 C C . SER B 1 129 ? 9.031 10.531 3.582 1 96.12 129 SER B C 1
ATOM 2879 O O . SER B 1 129 ? 9.43 11.688 3.729 1 96.12 129 SER B O 1
ATOM 2881 N N . ALA B 1 130 ? 8.031 10.18 2.832 1 94.56 130 ALA B N 1
ATOM 2882 C CA . ALA B 1 130 ? 7.305 11.203 2.086 1 94.56 130 ALA B CA 1
ATOM 2883 C C . ALA B 1 130 ? 6.641 12.203 3.027 1 94.56 130 ALA B C 1
ATOM 2885 O O . ALA B 1 130 ? 6.719 13.414 2.809 1 94.56 130 ALA B O 1
ATOM 2886 N N . ILE B 1 131 ? 6.027 11.688 4.023 1 90.06 131 ILE B N 1
ATOM 2887 C CA . ILE B 1 131 ? 5.32 12.539 4.977 1 90.06 131 ILE B CA 1
ATOM 2888 C C . ILE B 1 131 ? 6.305 13.5 5.641 1 90.06 131 ILE B C 1
ATOM 2890 O O . ILE B 1 131 ? 6 14.68 5.832 1 90.06 131 ILE B O 1
ATOM 2894 N N . LYS B 1 132 ? 7.43 13.016 6.023 1 92.94 132 LYS B N 1
ATOM 2895 C CA . LYS B 1 132 ? 8.461 13.852 6.629 1 92.94 132 LYS B CA 1
ATOM 2896 C C . LYS B 1 132 ? 8.836 15.008 5.707 1 92.94 132 LYS B C 1
ATOM 2898 O O . LYS B 1 132 ? 8.922 16.156 6.152 1 92.94 132 LYS B O 1
ATOM 2903 N N . VAL B 1 133 ? 9.031 14.711 4.488 1 96 133 VAL B N 1
ATOM 2904 C CA . VAL B 1 133 ? 9.453 15.734 3.537 1 96 133 VAL B CA 1
ATOM 2905 C C . VAL B 1 133 ? 8.281 16.672 3.23 1 96 133 VAL B C 1
ATOM 2907 O O . VAL B 1 133 ? 8.469 17.891 3.109 1 96 133 VAL B O 1
ATOM 2910 N N . ILE B 1 134 ? 7.117 16.141 3.107 1 92.75 134 ILE B N 1
ATOM 2911 C CA . ILE B 1 134 ? 5.926 16.938 2.861 1 92.75 134 ILE B CA 1
ATOM 2912 C C . ILE B 1 134 ? 5.762 17.969 3.971 1 92.75 134 ILE B C 1
ATOM 2914 O O . ILE B 1 134 ? 5.512 19.156 3.697 1 92.75 134 ILE B O 1
ATOM 2918 N N . ARG B 1 135 ? 5.93 17.609 5.152 1 90.25 135 ARG B N 1
ATOM 2919 C CA . ARG B 1 135 ? 5.824 18.516 6.285 1 90.25 135 ARG B CA 1
ATOM 2920 C C . ARG B 1 135 ? 6.918 19.578 6.238 1 90.25 135 ARG B C 1
ATOM 2922 O O . ARG B 1 135 ? 6.668 20.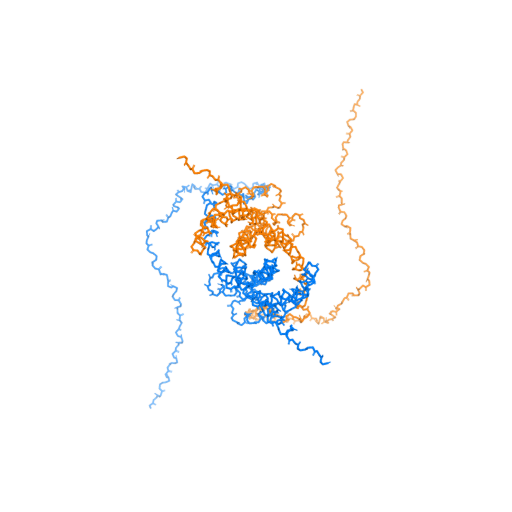75 6.543 1 90.25 135 ARG B O 1
ATOM 2929 N N . GLY B 1 136 ? 8.109 19.156 5.902 1 93.75 136 GLY B N 1
ATOM 2930 C CA . GLY B 1 136 ? 9.203 20.109 5.777 1 93.75 136 GLY B CA 1
ATOM 2931 C C . GLY B 1 136 ? 8.961 21.156 4.707 1 93.75 136 GLY B C 1
ATOM 2932 O O . GLY B 1 136 ? 9.258 22.328 4.91 1 93.75 136 GLY B O 1
ATOM 2933 N N . LEU B 1 137 ? 8.422 20.734 3.645 1 94.12 137 LEU B N 1
ATOM 2934 C CA . LEU B 1 137 ? 8.109 21.672 2.559 1 94.12 137 LEU B CA 1
ATOM 2935 C C . LEU B 1 137 ? 6.965 22.594 2.941 1 94.12 137 LEU B C 1
ATOM 2937 O O . LEU B 1 137 ? 7.004 23.797 2.652 1 94.12 137 LEU B O 1
ATOM 2941 N N . ALA B 1 138 ? 6.004 22.062 3.641 1 89.94 138 ALA B N 1
ATOM 2942 C CA . ALA B 1 138 ? 4.824 22.828 4.039 1 89.94 138 ALA B CA 1
ATOM 2943 C C . ALA B 1 138 ? 5.184 23.891 5.074 1 89.94 138 ALA B C 1
ATOM 2945 O O . ALA B 1 138 ? 4.613 24.984 5.07 1 89.94 138 ALA B O 1
ATOM 2946 N N . THR B 1 139 ? 6.066 23.625 5.926 1 91.88 139 THR B N 1
ATOM 2947 C CA . THR B 1 139 ? 6.434 24.547 7 1 91.88 139 THR B CA 1
ATOM 2948 C C . THR B 1 139 ? 7.516 25.516 6.535 1 91.88 139 THR B C 1
ATOM 2950 O O . THR B 1 139 ? 7.836 26.484 7.234 1 91.88 139 THR B O 1
ATOM 2953 N N . GLY B 1 140 ? 8.062 25.141 5.414 1 92.44 140 GLY B N 1
ATOM 2954 C CA . GLY B 1 140 ? 9.133 25.969 4.902 1 92.44 140 GLY B CA 1
ATOM 2955 C C . GLY B 1 140 ? 10.5 25.562 5.418 1 92.44 140 GLY B C 1
ATOM 2956 O O . GLY B 1 140 ? 11.516 26.172 5.059 1 92.44 140 GLY B O 1
ATOM 2957 N N . ALA B 1 141 ? 10.516 24.562 6.18 1 93.5 141 ALA B N 1
ATOM 2958 C CA . ALA B 1 141 ? 11.789 24.062 6.695 1 93.5 141 ALA B CA 1
ATOM 2959 C C . ALA B 1 141 ? 12.633 23.469 5.578 1 93.5 141 ALA B C 1
ATOM 2961 O O . ALA B 1 141 ? 13.867 23.406 5.68 1 93.5 141 ALA B O 1
ATOM 2962 N N . LEU B 1 142 ? 11.969 23.031 4.531 1 95.19 142 LEU B N 1
ATOM 2963 C CA . LEU B 1 142 ? 12.625 22.531 3.328 1 95.19 142 LEU B CA 1
ATOM 2964 C C . LEU B 1 142 ? 12.211 23.344 2.107 1 95.19 142 LEU B C 1
ATOM 2966 O O . LEU B 1 142 ? 11.055 23.781 2.002 1 95.19 142 LEU B O 1
ATOM 2970 N N . ARG B 1 143 ? 13.227 23.578 1.28 1 94.81 143 ARG B N 1
ATOM 2971 C CA . ARG B 1 143 ? 12.969 24.188 -0.02 1 94.81 143 ARG B CA 1
ATOM 2972 C C . ARG B 1 143 ? 13.172 23.188 -1.147 1 94.81 143 ARG B C 1
ATOM 2974 O O . ARG B 1 143 ? 14.062 22.328 -1.069 1 94.81 143 ARG B O 1
ATOM 2981 N N . PRO B 1 144 ? 12.375 23.312 -2.18 1 94.88 144 PRO B N 1
ATOM 2982 C CA . PRO B 1 144 ? 12.461 22.328 -3.268 1 94.88 144 PRO B CA 1
ATOM 2983 C C . PRO B 1 144 ? 13.617 22.609 -4.219 1 94.88 144 PRO B C 1
ATOM 2985 O O . PRO B 1 144 ? 13.406 22.812 -5.418 1 94.88 144 PRO B O 1
ATOM 2988 N N . THR B 1 145 ? 14.82 22.5 -3.695 1 94.81 145 THR B N 1
ATOM 2989 C CA . THR B 1 145 ? 16.047 22.688 -4.473 1 94.81 145 THR B CA 1
ATOM 2990 C C . THR B 1 145 ? 16.844 21.391 -4.562 1 94.81 145 THR B C 1
ATOM 2992 O O . THR B 1 145 ? 16.688 20.5 -3.73 1 94.81 145 THR B O 1
ATOM 2995 N N . LEU B 1 146 ? 17.656 21.375 -5.562 1 95.56 146 LEU B N 1
ATOM 2996 C CA . LEU B 1 146 ? 18.469 20.172 -5.77 1 95.56 146 LEU B CA 1
ATOM 2997 C C . LEU B 1 146 ? 19.438 19.969 -4.609 1 95.56 146 LEU B C 1
ATOM 2999 O O . LEU B 1 146 ? 19.75 18.844 -4.238 1 95.56 146 LEU B O 1
ATOM 3003 N N . GLY B 1 147 ? 19.891 21.047 -4.098 1 95.88 147 GLY B N 1
ATOM 3004 C CA . GLY B 1 147 ? 20.797 20.969 -2.953 1 95.88 147 GLY B CA 1
ATOM 3005 C C . GLY B 1 147 ? 20.141 20.359 -1.728 1 95.88 147 GLY B C 1
ATOM 3006 O O . GLY B 1 147 ? 20.719 19.5 -1.067 1 95.88 147 GLY B O 1
ATOM 3007 N N . MET B 1 148 ? 18.984 20.812 -1.453 1 95.75 148 MET B N 1
ATOM 3008 C CA . MET B 1 148 ? 18.281 20.312 -0.28 1 95.75 148 MET B CA 1
ATOM 3009 C C . MET B 1 148 ? 17.844 18.859 -0.499 1 95.75 148 MET B C 1
ATOM 3011 O O . MET B 1 148 ? 17.812 18.062 0.441 1 95.75 148 MET B O 1
ATOM 3015 N N . LEU B 1 149 ? 17.484 18.547 -1.727 1 97.44 149 LEU B N 1
ATOM 3016 C CA . LEU B 1 149 ? 17.156 17.172 -2.051 1 97.44 149 LEU B CA 1
ATOM 3017 C C . LEU B 1 149 ? 18.344 16.25 -1.779 1 97.44 149 LEU B C 1
ATOM 3019 O O . LEU B 1 149 ? 18.203 15.227 -1.106 1 97.44 149 LEU B O 1
ATOM 3023 N N . ARG B 1 150 ? 19.484 16.625 -2.256 1 97.69 150 ARG B N 1
ATOM 3024 C CA . ARG B 1 150 ? 20.688 15.797 -2.1 1 97.69 150 ARG B CA 1
ATOM 3025 C C . ARG B 1 150 ? 21.047 15.641 -0.629 1 97.69 150 ARG B C 1
ATOM 3027 O O . ARG B 1 150 ? 21.438 14.555 -0.191 1 97.69 150 ARG B O 1
ATOM 3034 N N . ALA B 1 151 ? 20.906 16.719 0.106 1 96.38 151 ALA B N 1
ATOM 3035 C CA . ALA B 1 151 ? 21.234 16.672 1.53 1 96.38 151 ALA B CA 1
ATOM 3036 C C . ALA B 1 151 ? 20.25 15.789 2.287 1 96.38 151 ALA B C 1
ATOM 3038 O O . ALA B 1 151 ? 20.656 15.016 3.166 1 96.38 151 ALA B O 1
ATOM 3039 N N . THR B 1 152 ? 19.031 15.938 1.925 1 97.19 152 THR B N 1
ATOM 3040 C CA . THR B 1 152 ? 18.016 15.133 2.588 1 97.19 152 THR B CA 1
ATOM 3041 C C . THR B 1 152 ? 18.172 13.656 2.227 1 97.19 152 THR B C 1
ATOM 3043 O O . THR B 1 152 ? 18.031 12.781 3.086 1 97.19 152 THR B O 1
ATOM 3046 N N . LEU B 1 153 ? 18.516 13.406 1.003 1 98.19 153 LEU B N 1
ATOM 3047 C CA . LEU B 1 153 ? 18.719 12.031 0.547 1 98.19 153 LEU B CA 1
ATOM 3048 C C . LEU B 1 153 ? 19.891 11.383 1.27 1 98.19 153 LEU B C 1
ATOM 3050 O O . LEU B 1 153 ? 19.844 10.203 1.624 1 98.19 153 LEU B O 1
ATOM 3054 N N . ALA B 1 154 ? 20.891 12.109 1.472 1 97.44 154 ALA B N 1
ATOM 3055 C CA . ALA B 1 154 ? 22.078 11.578 2.141 1 97.44 154 ALA B CA 1
ATOM 3056 C C . ALA B 1 154 ? 21.75 11.156 3.57 1 97.44 154 ALA B C 1
ATOM 3058 O O . ALA B 1 154 ? 22.203 10.102 4.027 1 97.44 154 ALA B O 1
ATOM 3059 N N . ARG B 1 155 ? 20.953 11.938 4.223 1 96.75 155 ARG B N 1
ATOM 3060 C CA . ARG B 1 155 ? 20.547 11.617 5.586 1 96.75 155 ARG B CA 1
ATOM 3061 C C . ARG B 1 155 ? 19.609 10.422 5.613 1 96.75 155 ARG B C 1
ATOM 3063 O O . ARG B 1 155 ? 19.766 9.516 6.438 1 96.75 155 ARG B O 1
ATOM 3070 N N . GLN B 1 156 ? 18.797 10.422 4.652 1 97.81 156 GLN B N 1
ATOM 3071 C CA . GLN B 1 156 ? 17.781 9.375 4.637 1 97.81 156 GLN B CA 1
ATOM 3072 C C . GLN B 1 156 ? 18.359 8.055 4.117 1 97.81 156 GLN B C 1
ATOM 3074 O O . GLN B 1 156 ? 17.797 6.988 4.367 1 97.81 156 GLN B O 1
ATOM 3079 N N . ALA B 1 157 ? 19.469 8.125 3.445 1 98.25 157 ALA B N 1
ATOM 3080 C CA . ALA B 1 157 ? 20.156 6.898 3.037 1 98.25 157 ALA B CA 1
ATOM 3081 C C . ALA B 1 157 ? 20.609 6.098 4.254 1 98.25 157 ALA B C 1
ATOM 3083 O O . ALA B 1 157 ? 20.5 4.871 4.27 1 98.25 157 ALA B O 1
ATOM 3084 N N . ILE B 1 158 ? 21.031 6.766 5.211 1 97.88 158 ILE B N 1
ATOM 3085 C CA . ILE B 1 158 ? 21.484 6.117 6.434 1 97.88 158 ILE B CA 1
ATOM 3086 C C . ILE B 1 158 ? 20.281 5.574 7.211 1 97.88 158 ILE B C 1
ATOM 3088 O O . ILE B 1 158 ? 20.312 4.43 7.672 1 97.88 158 ILE B O 1
ATOM 3092 N N . VAL B 1 159 ? 19.297 6.398 7.316 1 98.12 159 VAL B N 1
ATOM 3093 C CA . VAL B 1 159 ? 18.078 5.965 8 1 98.12 159 VAL B CA 1
ATOM 3094 C C . VAL B 1 159 ? 17.5 4.746 7.289 1 98.12 159 VAL B C 1
ATOM 3096 O O . VAL B 1 159 ? 17.094 3.779 7.934 1 98.12 159 VAL B O 1
ATOM 3099 N N . GLY B 1 160 ? 17.484 4.812 5.945 1 98.5 160 GLY B N 1
ATOM 3100 C CA . GLY B 1 160 ? 16.969 3.709 5.145 1 98.5 160 GLY B CA 1
ATOM 3101 C C . GLY B 1 160 ? 17.734 2.416 5.355 1 98.5 160 GLY B C 1
ATOM 3102 O O . GLY B 1 160 ? 17.141 1.344 5.457 1 98.5 160 GLY B O 1
ATOM 3103 N N . LEU B 1 161 ? 19.031 2.521 5.441 1 98.38 161 LEU B N 1
ATOM 3104 C CA . LEU B 1 161 ? 19.859 1.339 5.648 1 98.38 161 LEU B CA 1
ATOM 3105 C C . LEU B 1 161 ? 19.609 0.725 7.02 1 98.38 161 LEU B C 1
ATOM 3107 O O . LEU B 1 161 ? 19.562 -0.5 7.156 1 98.38 161 LEU B O 1
ATOM 3111 N N . LEU B 1 162 ? 19.453 1.546 7.973 1 98.31 162 LEU B N 1
ATOM 3112 C CA . LEU B 1 162 ? 19.172 1.065 9.32 1 98.31 162 LEU B CA 1
ATOM 3113 C C . LEU B 1 162 ? 17.781 0.425 9.383 1 98.31 162 LEU B C 1
ATOM 3115 O O . LEU B 1 162 ? 17.625 -0.658 9.945 1 98.31 162 LEU B O 1
ATOM 3119 N N . LEU B 1 163 ? 16.812 1.057 8.797 1 98.62 163 LEU B N 1
ATOM 3120 C CA . LEU B 1 163 ? 15.461 0.518 8.758 1 98.62 163 LEU B CA 1
ATOM 3121 C C . LEU B 1 163 ? 15.422 -0.803 7.996 1 98.62 163 LEU B C 1
ATOM 3123 O O . LEU B 1 163 ? 14.812 -1.772 8.453 1 98.62 163 LEU B O 1
ATOM 3127 N N . ALA B 1 164 ? 16.078 -0.778 6.844 1 98.81 164 ALA B N 1
ATOM 3128 C CA . ALA B 1 164 ? 16.078 -1.956 5.98 1 98.81 164 ALA B CA 1
ATOM 3129 C C . ALA B 1 164 ? 16.719 -3.152 6.688 1 98.81 164 ALA B C 1
ATOM 3131 O O . ALA B 1 164 ? 16.219 -4.273 6.594 1 98.81 164 ALA B O 1
ATOM 3132 N N . SER B 1 165 ? 17.781 -2.887 7.375 1 98.38 165 SER B N 1
ATOM 3133 C CA . SER B 1 165 ? 18.469 -3.963 8.086 1 98.38 165 SER B CA 1
ATOM 3134 C C . SER B 1 165 ? 17.578 -4.539 9.188 1 98.38 165 SER B C 1
ATOM 3136 O O . SER B 1 165 ? 17.516 -5.758 9.367 1 98.38 165 SER B O 1
ATOM 3138 N N . GLY B 1 166 ? 16.953 -3.684 9.93 1 98.12 166 GLY B N 1
ATOM 3139 C CA . GLY B 1 166 ? 16.062 -4.137 10.977 1 98.12 166 GLY B CA 1
ATOM 3140 C C . GLY B 1 166 ? 14.859 -4.898 10.438 1 98.12 166 GLY B C 1
ATOM 3141 O O . GLY B 1 166 ? 14.531 -5.977 10.938 1 98.12 166 GLY B O 1
ATOM 3142 N N . LEU B 1 167 ? 14.25 -4.414 9.445 1 98.69 167 LEU B N 1
ATOM 3143 C CA . LEU B 1 167 ? 13.062 -5.039 8.875 1 98.69 167 LEU B CA 1
ATOM 3144 C C . LEU B 1 167 ? 13.414 -6.344 8.18 1 98.69 167 LEU B C 1
ATOM 3146 O O . LEU B 1 167 ? 12.648 -7.309 8.234 1 98.69 167 LEU B O 1
ATOM 3150 N N . ALA B 1 168 ? 14.539 -6.316 7.453 1 98.75 168 ALA B N 1
ATOM 3151 C CA . ALA B 1 168 ? 14.977 -7.539 6.785 1 98.75 168 ALA B CA 1
ATOM 3152 C C . ALA B 1 168 ? 15.234 -8.648 7.797 1 98.75 168 ALA B C 1
ATOM 3154 O O . ALA B 1 168 ? 14.914 -9.812 7.547 1 98.75 168 ALA B O 1
ATOM 3155 N N . SER B 1 169 ? 15.836 -8.297 8.93 1 98.44 169 SER B N 1
ATOM 3156 C CA . SER B 1 169 ? 16.062 -9.273 9.992 1 98.44 169 SER B CA 1
ATOM 3157 C C . SER B 1 169 ? 14.75 -9.805 10.555 1 98.44 169 SER B C 1
ATOM 3159 O O . SER B 1 169 ? 14.586 -11.016 10.734 1 98.44 169 SER B O 1
ATOM 3161 N N . ALA B 1 170 ? 13.836 -8.945 10.789 1 98.38 170 ALA B N 1
ATOM 3162 C CA . ALA B 1 170 ? 12.516 -9.359 11.273 1 98.38 170 ALA B CA 1
ATOM 3163 C C . ALA B 1 170 ? 1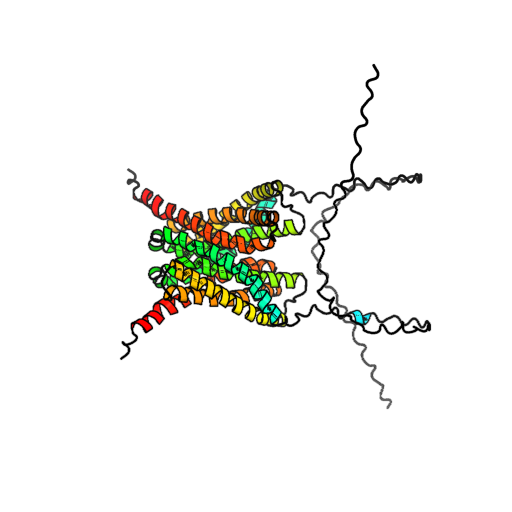1.797 -10.227 10.242 1 98.38 170 ALA B C 1
ATOM 3165 O O . ALA B 1 170 ? 11.164 -11.219 10.602 1 98.38 170 ALA B O 1
ATOM 3166 N N . GLY B 1 171 ? 11.938 -9.812 9.008 1 98.06 171 GLY B N 1
ATOM 3167 C CA . GLY B 1 171 ? 11.328 -10.586 7.938 1 98.06 171 GLY B CA 1
ATOM 3168 C C . GLY B 1 171 ? 11.914 -11.969 7.789 1 98.06 171 GLY B C 1
ATOM 3169 O O . GLY B 1 171 ? 11.195 -12.938 7.531 1 98.06 171 GLY B O 1
ATOM 3170 N N . TRP B 1 172 ? 13.219 -12.031 7.953 1 98.38 172 TRP B N 1
ATOM 3171 C CA . TRP B 1 172 ? 13.875 -13.336 7.879 1 98.38 172 TRP B CA 1
ATOM 3172 C C . TRP B 1 172 ? 13.336 -14.281 8.945 1 98.38 172 TRP B C 1
ATOM 3174 O O . TRP B 1 172 ? 13.008 -15.43 8.664 1 98.38 172 TRP B O 1
ATOM 3184 N N . VAL B 1 173 ? 13.242 -13.797 10.125 1 98.06 173 VAL B N 1
ATOM 3185 C CA . VAL B 1 173 ? 12.758 -14.602 11.242 1 98.06 173 VAL B CA 1
ATOM 3186 C C . VAL B 1 173 ? 11.305 -15.008 10.992 1 98.06 173 VAL B C 1
ATOM 3188 O O . VAL B 1 173 ? 10.938 -16.172 11.18 1 98.06 173 VAL B O 1
ATOM 3191 N N . ARG B 1 174 ? 10.516 -14.117 10.562 1 97.38 174 ARG B N 1
ATOM 3192 C CA . ARG B 1 174 ? 9.102 -14.359 10.312 1 97.38 174 ARG B CA 1
ATOM 3193 C C . ARG B 1 174 ? 8.906 -15.453 9.266 1 97.38 174 ARG B C 1
ATOM 3195 O O . ARG B 1 174 ? 8.094 -16.359 9.445 1 97.38 174 ARG B O 1
ATOM 3202 N N . VAL B 1 175 ? 9.617 -1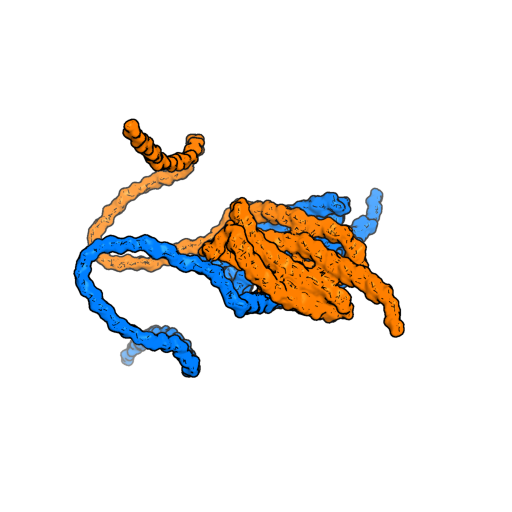5.359 8.172 1 97.12 175 VAL B N 1
ATOM 3203 C CA . VAL B 1 175 ? 9.461 -16.297 7.07 1 97.12 175 VAL B CA 1
ATOM 3204 C C . VAL B 1 175 ? 10.039 -17.656 7.461 1 97.12 175 VAL B C 1
ATOM 3206 O O . VAL B 1 175 ? 9.461 -18.703 7.141 1 97.12 175 VAL B O 1
ATOM 3209 N N . TYR B 1 176 ? 11.141 -17.641 8.172 1 97 176 TYR B N 1
ATOM 3210 C CA . TYR B 1 176 ? 11.758 -18.891 8.594 1 97 176 TYR B CA 1
ATOM 3211 C C . TYR B 1 176 ? 10.828 -19.656 9.523 1 97 176 TYR B C 1
ATOM 3213 O O . TYR B 1 176 ? 10.75 -20.891 9.438 1 97 176 TYR B O 1
ATOM 3221 N N . LEU B 1 177 ? 10.141 -19 10.344 1 95.25 177 LEU B N 1
ATOM 3222 C CA . LEU B 1 177 ? 9.258 -19.641 11.312 1 95.25 177 LEU B CA 1
ATOM 3223 C C . LEU B 1 177 ? 8.055 -20.281 10.625 1 95.25 177 LEU B C 1
ATOM 3225 O O . LEU B 1 177 ? 7.508 -21.281 11.109 1 95.25 177 LEU B O 1
ATOM 3229 N N . THR B 1 178 ? 7.664 -19.797 9.547 1 91.12 178 THR B N 1
ATOM 3230 C CA . THR B 1 178 ? 6.461 -20.281 8.883 1 91.12 178 THR B CA 1
ATOM 3231 C C . THR B 1 178 ? 6.824 -21.219 7.73 1 91.12 178 THR B C 1
ATOM 3233 O O . THR B 1 178 ? 6.191 -22.266 7.547 1 91.12 178 THR B O 1
ATOM 3236 N N . ALA B 1 179 ? 7.793 -20.828 6.941 1 83.62 179 ALA B N 1
ATOM 3237 C CA . ALA B 1 179 ? 8.133 -21.609 5.762 1 83.62 179 ALA B CA 1
ATOM 3238 C C . ALA B 1 179 ? 9.164 -22.688 6.102 1 83.62 179 ALA B C 1
ATOM 3240 O O . ALA B 1 179 ? 9.281 -23.688 5.395 1 83.62 179 ALA B O 1
ATOM 3241 N N . GLY B 1 180 ? 10.047 -22.453 7.121 1 87.19 180 GLY B N 1
ATOM 3242 C CA . GLY B 1 180 ? 11 -23.453 7.605 1 87.19 180 GLY B CA 1
ATOM 3243 C C . GLY B 1 180 ? 12.234 -23.562 6.734 1 87.19 180 GLY B C 1
ATOM 3244 O O . GLY B 1 180 ? 13.18 -24.281 7.082 1 87.19 180 GLY B O 1
ATOM 3245 N N . ASP B 1 181 ? 12.273 -22.984 5.586 1 93.19 181 ASP B N 1
ATOM 3246 C CA . ASP B 1 181 ? 13.391 -23.062 4.648 1 93.19 181 ASP B CA 1
ATOM 3247 C C . ASP B 1 181 ? 14.219 -21.781 4.676 1 93.19 181 ASP B C 1
ATOM 3249 O O . ASP B 1 181 ? 13.742 -20.719 4.289 1 93.19 181 ASP B O 1
ATOM 3253 N N . PRO B 1 182 ? 15.5 -21.906 5.074 1 94.88 182 PRO B N 1
ATOM 3254 C CA . PRO B 1 182 ? 16.359 -20.719 5.168 1 94.88 182 PRO B CA 1
ATOM 3255 C C . PRO B 1 182 ? 16.562 -20.031 3.82 1 94.88 182 PRO B C 1
ATOM 3257 O O . PRO B 1 182 ? 16.797 -18.812 3.771 1 94.88 182 PRO B O 1
ATOM 3260 N N . ARG B 1 183 ? 16.453 -20.828 2.77 1 95.31 183 ARG B N 1
ATOM 3261 C CA . ARG B 1 183 ? 16.594 -20.219 1.449 1 95.31 183 ARG B CA 1
ATOM 3262 C C . ARG B 1 183 ? 15.438 -19.281 1.148 1 95.31 183 ARG B C 1
ATOM 3264 O O . ARG B 1 183 ? 15.633 -18.188 0.615 1 95.31 183 ARG B O 1
ATOM 3271 N N . HIS B 1 184 ? 14.258 -19.781 1.505 1 96.69 184 HIS B N 1
ATOM 3272 C CA . HIS B 1 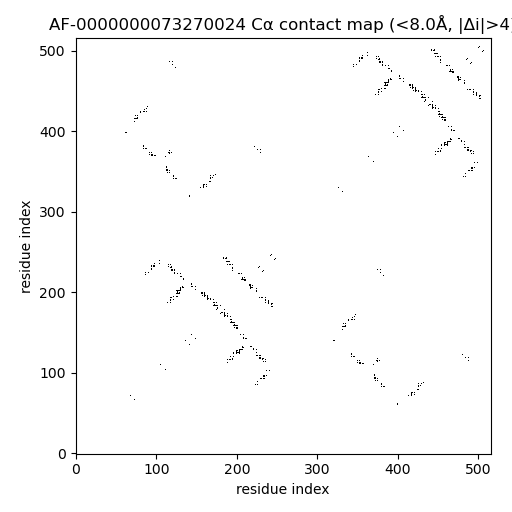184 ? 13.078 -18.938 1.345 1 96.69 184 HIS B CA 1
ATOM 3273 C C . HIS B 1 184 ? 13.172 -17.672 2.209 1 96.69 184 HIS B C 1
ATOM 3275 O O . HIS B 1 184 ? 12.898 -16.578 1.739 1 96.69 184 HIS B O 1
ATOM 3281 N N . ALA B 1 185 ? 13.625 -17.859 3.402 1 97.88 185 ALA B N 1
ATOM 3282 C CA . ALA B 1 185 ? 13.75 -16.734 4.332 1 97.88 185 ALA B CA 1
ATOM 3283 C C . ALA B 1 185 ? 14.789 -15.727 3.836 1 97.88 185 ALA B C 1
ATOM 3285 O O . ALA B 1 185 ? 14.578 -14.516 3.943 1 97.88 185 ALA B O 1
ATOM 3286 N N . SER B 1 186 ? 15.859 -16.188 3.281 1 97.81 186 SER B N 1
ATOM 3287 C CA . SER B 1 186 ? 16.922 -15.32 2.809 1 97.81 186 SER B CA 1
ATOM 3288 C C . SER B 1 186 ? 16.5 -14.547 1.565 1 97.81 186 SER B C 1
ATOM 3290 O O . SER B 1 186 ? 16.844 -13.375 1.409 1 97.81 186 SER B O 1
ATOM 3292 N N . ALA B 1 187 ? 15.758 -15.219 0.676 1 98.12 187 ALA B N 1
ATOM 3293 C CA . ALA B 1 187 ? 15.266 -14.547 -0.523 1 98.12 187 ALA B CA 1
ATOM 3294 C C . ALA B 1 187 ? 14.32 -13.406 -0.162 1 98.12 187 ALA B C 1
ATOM 3296 O O . ALA B 1 187 ? 14.438 -12.297 -0.699 1 98.12 187 ALA B O 1
ATOM 3297 N N . ILE B 1 188 ? 13.453 -13.672 0.734 1 98.25 188 ILE B N 1
ATOM 3298 C CA . ILE B 1 188 ? 12.469 -12.68 1.146 1 98.25 188 ILE B CA 1
ATOM 3299 C C . ILE B 1 188 ? 13.148 -11.555 1.919 1 98.25 188 ILE B C 1
ATOM 3301 O O . ILE B 1 188 ? 12.836 -10.375 1.724 1 98.25 188 ILE B O 1
ATOM 3305 N N . ALA B 1 189 ? 14.086 -11.898 2.744 1 98.62 189 ALA B N 1
ATOM 3306 C CA . ALA B 1 189 ? 14.805 -10.898 3.531 1 98.62 189 ALA B CA 1
ATOM 3307 C C . ALA B 1 189 ? 15.641 -9.992 2.631 1 98.62 189 ALA B C 1
ATOM 3309 O O . ALA B 1 189 ? 15.711 -8.781 2.861 1 98.62 189 ALA B O 1
ATOM 3310 N N . LEU B 1 190 ? 16.281 -10.578 1.69 1 98.62 190 LEU B N 1
ATOM 3311 C CA . LEU B 1 190 ? 17.047 -9.773 0.744 1 98.62 190 LEU B CA 1
ATOM 3312 C C . LEU B 1 190 ? 16.141 -8.82 -0.027 1 98.62 190 LEU B C 1
ATOM 3314 O O . LEU B 1 190 ? 16.484 -7.664 -0.258 1 98.62 190 LEU B O 1
ATOM 3318 N N . SER B 1 191 ? 14.992 -9.375 -0.485 1 98.88 191 SER B N 1
ATOM 3319 C CA . SER B 1 191 ? 14.008 -8.531 -1.152 1 98.88 191 SER B CA 1
ATOM 3320 C C . SER B 1 191 ? 13.594 -7.359 -0.27 1 98.88 191 SER B C 1
ATOM 3322 O O . SER B 1 191 ? 13.539 -6.219 -0.73 1 98.88 191 SER B O 1
ATOM 3324 N N . LEU B 1 192 ? 13.352 -7.637 1.011 1 98.81 192 LEU B N 1
ATOM 3325 C CA . LEU B 1 192 ? 12.898 -6.629 1.964 1 98.81 192 LEU B CA 1
ATOM 3326 C C . LEU B 1 192 ? 13.984 -5.574 2.184 1 98.81 192 LEU B C 1
ATOM 3328 O O . LEU B 1 192 ? 13.68 -4.379 2.279 1 98.81 192 LEU B O 1
ATOM 3332 N N . LEU B 1 193 ? 15.195 -5.977 2.264 1 98.88 193 LEU B N 1
ATOM 3333 C CA . LEU B 1 193 ? 16.328 -5.074 2.443 1 98.88 193 LEU B CA 1
ATOM 3334 C C . LEU B 1 193 ? 16.391 -4.059 1.31 1 98.88 193 LEU B C 1
ATOM 3336 O O . LEU B 1 193 ? 16.5 -2.854 1.556 1 98.88 193 LEU B O 1
ATOM 3340 N N . LEU B 1 194 ? 16.297 -4.555 0.156 1 98.88 194 LEU B N 1
ATOM 3341 C CA . LEU B 1 194 ? 16.438 -3.691 -1.01 1 98.88 194 LEU B CA 1
ATOM 3342 C C . LEU B 1 194 ? 15.195 -2.832 -1.203 1 98.88 194 LEU B C 1
ATOM 3344 O O . LEU B 1 194 ? 15.297 -1.658 -1.566 1 98.88 194 LEU B O 1
ATOM 3348 N N . ILE B 1 195 ? 14.039 -3.408 -0.982 1 98.81 195 ILE B N 1
ATOM 3349 C CA . ILE B 1 195 ? 12.773 -2.699 -1.169 1 98.81 195 ILE B CA 1
ATOM 3350 C C . ILE B 1 195 ? 12.695 -1.529 -0.191 1 98.81 195 ILE B C 1
ATOM 3352 O O . ILE B 1 195 ? 12.391 -0.402 -0.588 1 98.81 195 ILE B O 1
ATOM 3356 N N . VAL B 1 196 ? 12.969 -1.737 1.042 1 98.81 196 VAL B N 1
ATOM 3357 C CA . VAL B 1 196 ? 12.844 -0.705 2.066 1 98.81 196 VAL B CA 1
ATOM 3358 C C . VAL B 1 196 ? 13.875 0.396 1.821 1 98.81 196 VAL B C 1
ATOM 3360 O O . VAL B 1 196 ? 13.555 1.584 1.913 1 98.81 196 VAL B O 1
ATOM 3363 N N . ASN B 1 197 ? 15.086 0.028 1.545 1 98.5 197 ASN B N 1
ATOM 3364 C CA . ASN B 1 197 ? 16.109 1.027 1.252 1 98.5 197 ASN B CA 1
ATOM 3365 C C . ASN B 1 197 ? 15.711 1.897 0.061 1 98.5 197 ASN B C 1
ATOM 3367 O O . ASN B 1 197 ? 15.797 3.125 0.129 1 98.5 197 ASN B O 1
ATOM 3371 N N . THR B 1 198 ? 15.328 1.275 -1.01 1 98.56 198 THR B N 1
ATOM 3372 C CA . THR B 1 198 ? 14.922 1.996 -2.209 1 98.56 198 THR B CA 1
ATOM 3373 C C . THR B 1 198 ? 13.703 2.869 -1.923 1 98.56 198 THR B C 1
ATOM 3375 O O . THR B 1 198 ? 13.625 4.008 -2.389 1 98.56 198 THR B O 1
ATOM 3378 N N . SER B 1 199 ? 12.781 2.35 -1.203 1 98.62 199 SER B N 1
ATOM 3379 C CA . SER B 1 199 ? 11.523 3.035 -0.919 1 98.62 199 SER B CA 1
ATOM 3380 C C . SER B 1 199 ? 11.766 4.301 -0.101 1 98.62 199 SER B C 1
ATOM 3382 O O . SER B 1 199 ? 11.109 5.324 -0.328 1 98.62 199 SER B O 1
ATOM 3384 N N . VAL B 1 200 ? 12.625 4.207 0.889 1 98.62 200 VAL B N 1
ATOM 3385 C CA . VAL B 1 200 ? 12.938 5.367 1.718 1 98.62 200 VAL B CA 1
ATOM 3386 C C . VAL B 1 200 ? 13.516 6.48 0.85 1 98.62 200 VAL B C 1
ATOM 3388 O O . VAL B 1 200 ? 13.148 7.648 0.996 1 98.62 200 VAL B O 1
ATOM 3391 N N . LEU B 1 201 ? 14.328 6.121 -0.031 1 98.69 201 LEU B N 1
ATOM 3392 C CA . LEU B 1 201 ? 14.953 7.113 -0.898 1 98.69 201 LEU B CA 1
ATOM 3393 C C . LEU B 1 201 ? 13.945 7.691 -1.886 1 98.69 201 LEU B C 1
ATOM 3395 O O . LEU B 1 201 ? 13.891 8.906 -2.086 1 98.69 201 LEU B O 1
ATOM 3399 N N . VAL B 1 202 ? 13.172 6.863 -2.488 1 98.56 202 VAL B N 1
ATOM 3400 C CA . VAL B 1 202 ? 12.172 7.324 -3.443 1 98.56 202 VAL B CA 1
ATOM 3401 C C . VAL B 1 202 ? 11.109 8.156 -2.719 1 98.56 202 VAL B C 1
ATOM 3403 O O . VAL B 1 202 ? 10.664 9.188 -3.229 1 98.56 202 VAL B O 1
ATOM 3406 N N . GLY B 1 203 ? 10.727 7.699 -1.548 1 98 203 GLY B N 1
ATOM 3407 C CA . GLY B 1 203 ? 9.766 8.445 -0.747 1 98 203 GLY B CA 1
ATOM 3408 C C . GLY B 1 203 ? 10.258 9.82 -0.349 1 98 203 GLY B C 1
ATOM 3409 O O . GLY B 1 203 ? 9.469 10.75 -0.185 1 98 203 GLY B O 1
ATOM 3410 N N . THR B 1 204 ? 11.508 9.914 -0.196 1 98.06 204 THR B N 1
ATOM 3411 C CA . THR B 1 204 ? 12.141 11.195 0.117 1 98.06 204 THR B CA 1
ATOM 3412 C C . THR B 1 204 ? 12.18 12.094 -1.115 1 98.06 204 THR B C 1
ATOM 3414 O O . THR B 1 204 ? 11.945 13.297 -1.016 1 98.06 204 THR B O 1
ATOM 3417 N N . ALA B 1 205 ? 12.359 11.531 -2.193 1 98.31 205 ALA B N 1
ATOM 3418 C CA . ALA B 1 205 ? 12.586 12.297 -3.42 1 98.31 205 ALA B CA 1
ATOM 3419 C C . ALA B 1 205 ? 11.266 12.734 -4.039 1 98.31 205 ALA B C 1
ATOM 3421 O O . ALA B 1 205 ? 11.195 13.781 -4.684 1 98.31 205 ALA B O 1
ATOM 3422 N N . LEU B 1 206 ? 10.234 12.023 -3.855 1 97.62 206 LEU B N 1
ATOM 3423 C CA . LEU B 1 206 ? 8.984 12.203 -4.59 1 97.62 206 LEU B CA 1
ATOM 3424 C C . LEU B 1 206 ? 8.352 13.547 -4.273 1 97.62 206 LEU B C 1
ATOM 3426 O O . LEU B 1 206 ? 7.934 14.273 -5.18 1 97.62 206 LEU B O 1
ATOM 3430 N N . PRO B 1 207 ? 8.281 13.938 -3.031 1 97.19 207 PRO B N 1
ATOM 3431 C CA . PRO B 1 207 ? 7.691 15.25 -2.752 1 97.19 207 PRO B CA 1
ATOM 3432 C C . PRO B 1 207 ? 8.484 16.391 -3.375 1 97.19 207 PRO B C 1
ATOM 3434 O O . PRO B 1 207 ? 7.895 17.391 -3.82 1 97.19 207 PRO B O 1
ATOM 3437 N N . PHE B 1 208 ? 9.812 16.297 -3.4 1 97.19 208 PHE B N 1
ATOM 3438 C CA . PHE B 1 208 ? 10.633 17.297 -4.066 1 97.19 208 PHE B CA 1
ATOM 3439 C C . PHE B 1 208 ? 10.297 17.375 -5.551 1 97.19 208 PHE B C 1
ATOM 3441 O O . PHE B 1 208 ? 10.164 18.469 -6.105 1 97.19 208 PHE B O 1
ATOM 3448 N N . ALA B 1 209 ? 10.188 16.203 -6.141 1 96.69 209 ALA B N 1
ATOM 3449 C CA . ALA B 1 209 ? 9.891 16.141 -7.57 1 96.69 209 ALA B CA 1
ATOM 3450 C C . ALA B 1 209 ? 8.531 16.75 -7.879 1 96.69 209 ALA B C 1
ATOM 3452 O O . ALA B 1 209 ? 8.383 17.516 -8.836 1 96.69 209 ALA B O 1
ATOM 3453 N N . LEU B 1 210 ? 7.559 16.406 -7.102 1 94.62 210 LEU B N 1
ATOM 3454 C CA . LEU B 1 210 ? 6.215 16.938 -7.316 1 94.62 210 LEU B CA 1
ATOM 3455 C C . LEU B 1 210 ? 6.188 18.438 -7.121 1 94.62 210 LEU B C 1
ATOM 3457 O O . LEU B 1 210 ? 5.582 19.172 -7.914 1 94.62 210 LEU B O 1
ATOM 3461 N N . ALA B 1 211 ? 6.844 18.875 -6.113 1 95.38 211 ALA B N 1
ATOM 3462 C CA . ALA B 1 211 ? 6.918 20.312 -5.852 1 95.38 211 ALA B CA 1
ATOM 3463 C C . ALA B 1 211 ? 7.559 21.047 -7.023 1 95.38 211 ALA B C 1
ATOM 3465 O O . ALA B 1 211 ? 7.082 22.109 -7.43 1 95.38 211 ALA B O 1
ATOM 3466 N N . ARG B 1 212 ? 8.562 20.531 -7.516 1 94.31 212 ARG B N 1
ATOM 3467 C CA . ARG B 1 212 ? 9.273 21.156 -8.617 1 94.31 212 ARG B CA 1
ATOM 3468 C C . ARG B 1 212 ? 8.422 21.188 -9.883 1 94.31 212 ARG B C 1
ATOM 3470 O O . ARG B 1 212 ? 8.562 22.078 -10.711 1 94.31 212 ARG B O 1
ATOM 3477 N N . LEU B 1 213 ? 7.566 20.219 -10.055 1 93.81 213 LEU B N 1
ATOM 3478 C CA . LEU B 1 213 ? 6.703 20.125 -11.227 1 93.81 213 LEU B CA 1
ATOM 3479 C C . LEU B 1 213 ? 5.426 20.938 -11.031 1 93.81 213 LEU B C 1
ATOM 3481 O O . LEU B 1 213 ? 4.562 20.953 -11.906 1 93.81 213 LEU B O 1
ATOM 3485 N N . GLY B 1 214 ? 5.25 21.484 -9.891 1 92.62 214 GLY B N 1
ATOM 3486 C CA . GLY B 1 214 ? 4.09 22.312 -9.602 1 92.62 214 GLY B CA 1
ATOM 3487 C C . GLY B 1 214 ? 2.881 21.516 -9.156 1 92.62 214 GLY B C 1
ATOM 3488 O O . GLY B 1 214 ? 1.751 22 -9.203 1 92.62 214 GLY B O 1
ATOM 3489 N N . VAL B 1 215 ? 3.105 20.297 -8.859 1 90.12 215 VAL B N 1
ATOM 3490 C CA . VAL B 1 215 ? 2.053 19.422 -8.344 1 90.12 215 VAL B CA 1
ATOM 3491 C C . VAL B 1 215 ? 2.105 19.406 -6.816 1 90.12 215 VAL B C 1
ATOM 3493 O O . VAL B 1 215 ? 3.178 19.531 -6.223 1 90.12 215 VAL B O 1
ATOM 3496 N N . ASP B 1 216 ? 0.917 19.281 -6.207 1 88.69 216 ASP B N 1
ATOM 3497 C CA . ASP B 1 216 ? 0.837 19.266 -4.75 1 88.69 216 ASP B CA 1
ATOM 3498 C C . ASP B 1 216 ? 1.664 18.109 -4.172 1 88.69 216 ASP B C 1
ATOM 3500 O O . ASP B 1 216 ? 1.357 16.938 -4.398 1 88.69 216 ASP B O 1
ATOM 3504 N N . PRO B 1 217 ? 2.611 18.375 -3.336 1 92.94 217 PRO B N 1
ATOM 3505 C CA . PRO B 1 217 ? 3.459 17.344 -2.744 1 92.94 217 PRO B CA 1
ATOM 3506 C C . PRO B 1 217 ? 2.668 16.344 -1.902 1 92.94 217 PRO B C 1
ATOM 3508 O O . PRO B 1 217 ? 3.141 15.234 -1.652 1 92.94 217 PRO B O 1
ATOM 3511 N N . ALA B 1 218 ? 1.477 16.703 -1.539 1 83.44 218 ALA B N 1
ATOM 3512 C CA . ALA B 1 218 ? 0.637 15.828 -0.721 1 83.44 218 ALA B CA 1
ATOM 3513 C C . ALA B 1 218 ? 0.265 14.555 -1.479 1 83.44 218 ALA B C 1
ATOM 3515 O O . ALA B 1 218 ? -0.103 13.547 -0.869 1 83.44 218 ALA B O 1
ATOM 3516 N N . ASN B 1 219 ? 0.435 14.555 -2.797 1 86 219 ASN B N 1
ATOM 3517 C CA . ASN B 1 219 ? 0.115 13.406 -3.633 1 86 219 ASN B CA 1
ATOM 3518 C C . ASN B 1 219 ? 1.227 12.359 -3.598 1 86 219 ASN B C 1
ATOM 3520 O O . ASN B 1 219 ? 1.07 11.258 -4.137 1 86 219 ASN B O 1
ATOM 3524 N N . ALA B 1 220 ? 2.285 12.656 -2.877 1 90.75 220 ALA B N 1
ATOM 3525 C CA . ALA B 1 220 ? 3.422 11.742 -2.834 1 90.75 220 ALA B CA 1
ATOM 3526 C C . ALA B 1 220 ? 3.082 10.477 -2.043 1 90.75 220 ALA B C 1
ATOM 3528 O O . ALA B 1 220 ? 3.602 9.398 -2.332 1 90.75 220 ALA B O 1
ATOM 3529 N N . GLY B 1 221 ? 2.184 10.578 -1.109 1 88 221 GLY B N 1
ATOM 3530 C CA . GLY B 1 221 ? 1.824 9.43 -0.292 1 88 221 GLY B CA 1
ATOM 3531 C C . GLY B 1 221 ? 1.234 8.281 -1.094 1 88 221 GLY B C 1
ATOM 3532 O O . GLY B 1 221 ? 1.746 7.164 -1.056 1 88 221 GLY B O 1
ATOM 3533 N N . THR B 1 222 ? 0.259 8.523 -1.964 1 89.38 222 THR B N 1
ATOM 3534 C CA . THR B 1 222 ? -0.372 7.492 -2.783 1 89.38 222 THR B CA 1
ATOM 3535 C C . THR B 1 222 ? 0.539 7.09 -3.939 1 89.38 222 THR B C 1
ATOM 3537 O O . THR B 1 222 ? 0.523 5.938 -4.375 1 89.38 222 THR B O 1
ATOM 3540 N N . SER B 1 223 ? 1.371 8.023 -4.324 1 93.19 223 SER B N 1
ATOM 3541 C CA . SER B 1 223 ? 2.26 7.762 -5.449 1 93.19 223 SER B CA 1
ATOM 3542 C C . SER B 1 223 ? 3.361 6.781 -5.066 1 93.19 223 SER B C 1
ATOM 3544 O O . SER B 1 223 ? 3.729 5.91 -5.859 1 93.19 223 SER B O 1
ATOM 3546 N N . ILE B 1 224 ? 3.85 6.965 -3.852 1 95.69 224 ILE B N 1
ATOM 3547 C CA . ILE B 1 224 ? 4.941 6.098 -3.426 1 95.69 224 ILE B CA 1
ATOM 3548 C C . ILE B 1 224 ? 4.449 4.656 -3.34 1 95.69 224 ILE B C 1
ATOM 3550 O O . ILE B 1 224 ? 5.195 3.721 -3.65 1 95.69 224 ILE B O 1
ATOM 3554 N N . GLN B 1 225 ? 3.225 4.418 -2.947 1 95.5 225 GLN B N 1
ATOM 3555 C CA . GLN B 1 225 ? 2.666 3.072 -2.908 1 95.5 225 GLN B CA 1
ATOM 3556 C C . GLN B 1 225 ? 2.617 2.455 -4.305 1 95.5 225 GLN B C 1
ATOM 3558 O O . GLN B 1 225 ? 2.963 1.286 -4.484 1 95.5 225 GLN B O 1
ATOM 3563 N N . VAL B 1 226 ? 2.209 3.227 -5.234 1 96.5 226 VAL B N 1
ATOM 3564 C CA . VAL B 1 226 ? 2.109 2.74 -6.605 1 96.5 226 VAL B CA 1
ATOM 3565 C C . VAL B 1 226 ? 3.5 2.402 -7.137 1 96.5 226 VAL B C 1
ATOM 3567 O O . VAL B 1 226 ? 3.689 1.372 -7.789 1 96.5 226 VAL B O 1
ATOM 3570 N N . VAL B 1 227 ? 4.457 3.246 -6.883 1 97.19 227 VAL B N 1
ATOM 3571 C CA . VAL B 1 227 ? 5.828 2.982 -7.305 1 97.19 227 VAL B CA 1
ATOM 3572 C C . VAL B 1 227 ? 6.312 1.667 -6.699 1 97.19 227 VAL B C 1
ATOM 3574 O O . VAL B 1 227 ? 6.941 0.857 -7.387 1 97.19 227 VAL B O 1
ATOM 3577 N N . MET B 1 228 ? 5.977 1.476 -5.492 1 96.56 228 MET B N 1
ATOM 3578 C CA . MET B 1 228 ? 6.438 0.265 -4.82 1 96.56 228 MET B CA 1
ATOM 3579 C C . MET B 1 228 ? 5.664 -0.957 -5.305 1 96.56 228 MET B C 1
ATOM 3581 O O . MET B 1 228 ? 6.199 -2.064 -5.336 1 96.56 228 MET B O 1
ATOM 3585 N N . ASP B 1 229 ? 4.449 -0.754 -5.719 1 97.06 229 ASP B N 1
ATOM 3586 C CA . ASP B 1 229 ? 3.676 -1.858 -6.277 1 97.06 229 ASP B CA 1
ATOM 3587 C C . ASP B 1 229 ? 4.336 -2.41 -7.539 1 97.06 229 ASP B C 1
ATOM 3589 O O . ASP B 1 229 ? 4.199 -3.596 -7.848 1 97.06 229 ASP B O 1
ATOM 3593 N N . VAL B 1 230 ? 5.043 -1.562 -8.18 1 97.75 230 VAL B N 1
ATOM 3594 C CA . VAL B 1 230 ? 5.699 -2.004 -9.406 1 97.75 230 VAL B CA 1
ATOM 3595 C C . VAL B 1 230 ? 7.164 -2.328 -9.117 1 97.75 230 VAL B C 1
ATOM 3597 O O . VAL B 1 230 ? 7.617 -3.447 -9.367 1 97.75 230 VAL B O 1
ATOM 3600 N N . MET B 1 231 ? 7.832 -1.452 -8.5 1 98.12 231 MET B N 1
ATOM 3601 C CA . MET B 1 231 ? 9.258 -1.624 -8.219 1 98.12 231 MET B CA 1
ATOM 3602 C C . MET B 1 231 ? 9.477 -2.721 -7.188 1 98.12 231 MET B C 1
ATOM 3604 O O . MET B 1 231 ? 10.438 -3.486 -7.281 1 98.12 231 MET B O 1
ATOM 3608 N N . GLY B 1 232 ? 8.625 -2.744 -6.203 1 98.38 232 GLY B N 1
ATOM 3609 C CA . GLY B 1 232 ? 8.719 -3.797 -5.207 1 98.38 232 GLY B CA 1
ATOM 3610 C C . GLY B 1 232 ? 8.555 -5.188 -5.789 1 98.38 232 GLY B C 1
ATOM 3611 O O . GLY B 1 232 ? 9.266 -6.117 -5.398 1 98.38 232 GLY B O 1
ATOM 3612 N N . VAL B 1 233 ? 7.68 -5.285 -6.711 1 98.56 233 VAL B N 1
ATOM 3613 C CA . VAL B 1 233 ? 7.473 -6.555 -7.395 1 98.56 233 VAL B CA 1
ATOM 3614 C C . VAL B 1 233 ? 8.719 -6.922 -8.195 1 98.56 233 VAL B C 1
ATOM 3616 O O . VAL B 1 233 ? 9.18 -8.062 -8.148 1 98.56 233 VAL B O 1
ATOM 3619 N N . LEU B 1 234 ? 9.219 -5.969 -8.867 1 98.69 234 LEU B N 1
ATOM 3620 C CA . LEU B 1 234 ? 10.414 -6.207 -9.672 1 98.69 234 LEU B CA 1
ATOM 3621 C C . LEU B 1 234 ? 11.578 -6.652 -8.797 1 98.69 234 LEU B C 1
ATOM 3623 O O . LEU B 1 234 ? 12.273 -7.617 -9.125 1 98.69 234 LEU B O 1
ATOM 3627 N N . ILE B 1 235 ? 11.766 -6.043 -7.699 1 98.75 235 ILE B N 1
ATOM 3628 C CA . ILE B 1 235 ? 12.859 -6.359 -6.789 1 98.75 235 ILE B CA 1
ATOM 3629 C C . ILE B 1 235 ? 12.641 -7.742 -6.18 1 98.75 235 ILE B C 1
ATOM 3631 O O . ILE B 1 235 ? 13.57 -8.547 -6.105 1 98.75 235 ILE B O 1
ATOM 3635 N N . THR B 1 236 ? 11.461 -7.984 -5.777 1 98.62 236 THR B N 1
ATOM 3636 C CA . THR B 1 236 ? 11.141 -9.273 -5.172 1 98.62 236 THR B CA 1
ATOM 3637 C C . THR B 1 236 ? 11.438 -10.414 -6.141 1 98.62 236 THR B C 1
ATOM 3639 O O . THR B 1 236 ? 12.117 -11.375 -5.781 1 98.62 236 THR B O 1
ATOM 3642 N N . CYS B 1 237 ? 10.961 -10.25 -7.371 1 98.44 237 CYS B N 1
ATOM 3643 C CA . CYS B 1 237 ? 11.141 -11.312 -8.352 1 98.44 237 CYS B CA 1
ATOM 3644 C C . CYS B 1 237 ? 12.609 -11.484 -8.703 1 98.44 237 CYS B C 1
ATOM 3646 O O . CYS B 1 237 ? 13.094 -12.617 -8.82 1 98.44 237 CYS B O 1
ATOM 3648 N N . ALA B 1 238 ? 13.305 -10.398 -8.844 1 98.25 238 ALA B N 1
ATOM 3649 C CA . ALA B 1 238 ? 14.727 -10.461 -9.172 1 98.25 238 ALA B CA 1
ATOM 3650 C C . ALA B 1 238 ? 15.523 -11.125 -8.047 1 98.25 238 ALA B C 1
ATOM 3652 O O . ALA B 1 238 ? 16.359 -11.992 -8.297 1 98.25 238 ALA B O 1
ATOM 3653 N N . CYS B 1 239 ? 15.234 -10.781 -6.836 1 98.25 239 CYS B N 1
ATOM 3654 C CA . CYS B 1 239 ? 15.945 -11.328 -5.684 1 98.25 239 CYS B CA 1
ATOM 3655 C C . CYS B 1 239 ? 15.609 -12.805 -5.496 1 98.25 239 CYS B C 1
ATOM 3657 O O . CYS B 1 239 ? 16.5 -13.617 -5.246 1 98.25 239 CYS B O 1
ATOM 3659 N N . CYS B 1 240 ? 14.352 -13.102 -5.605 1 97.94 240 CYS B N 1
ATOM 3660 C CA . CYS B 1 240 ? 13.945 -14.492 -5.406 1 97.94 240 CYS B CA 1
ATOM 3661 C C . CYS B 1 240 ? 14.5 -15.383 -6.512 1 97.94 240 CYS B C 1
ATOM 3663 O O . CYS B 1 240 ? 14.914 -16.516 -6.25 1 97.94 240 CYS B O 1
ATOM 3665 N N . ARG B 1 241 ? 14.484 -14.828 -7.738 1 97.12 241 ARG B N 1
ATOM 3666 C CA . ARG B 1 241 ? 15.094 -15.586 -8.828 1 97.12 241 ARG B CA 1
ATOM 3667 C C . ARG B 1 241 ? 16.562 -15.852 -8.555 1 97.12 241 ARG B C 1
ATOM 3669 O O . ARG B 1 241 ? 17.062 -16.953 -8.781 1 97.12 241 ARG B O 1
ATOM 3676 N N . LEU B 1 242 ? 17.281 -14.922 -8.078 1 96 242 LEU B N 1
ATOM 3677 C CA . LEU B 1 242 ? 18.703 -15.016 -7.797 1 96 242 LEU B CA 1
ATOM 3678 C C . LEU B 1 242 ? 18.969 -16.031 -6.688 1 96 242 LEU B C 1
ATOM 3680 O O . LEU B 1 242 ? 19.859 -16.875 -6.812 1 96 242 LEU B O 1
ATOM 3684 N N . VAL B 1 243 ? 18.203 -16.047 -5.66 1 96.19 243 VAL B N 1
ATOM 3685 C CA . VAL B 1 243 ? 18.484 -16.812 -4.461 1 96.19 243 VAL B CA 1
ATOM 3686 C C . VAL B 1 243 ? 17.906 -18.219 -4.602 1 96.19 243 VAL B C 1
ATOM 3688 O O . VAL B 1 243 ? 18.562 -19.203 -4.23 1 96.19 243 VAL B O 1
ATOM 3691 N N . LEU B 1 244 ? 16.766 -18.328 -5.184 1 94.62 244 LEU B N 1
ATOM 3692 C CA . LEU B 1 244 ? 16.062 -19.609 -5.172 1 94.62 244 LEU B CA 1
ATOM 3693 C C . LEU B 1 244 ? 16.438 -20.438 -6.391 1 94.62 244 LEU B C 1
ATOM 3695 O O . LEU B 1 244 ? 16.422 -21.672 -6.332 1 94.62 244 LEU B O 1
ATOM 3699 N N . ASP B 1 245 ? 16.688 -19.828 -7.465 1 90.19 245 ASP B N 1
ATOM 3700 C CA . ASP B 1 245 ? 16.969 -20.578 -8.68 1 90.19 245 ASP B CA 1
ATOM 3701 C C . ASP B 1 245 ? 18.469 -20.609 -8.969 1 90.19 245 ASP B C 1
ATOM 3703 O O . ASP B 1 245 ? 19.016 -21.656 -9.328 1 90.19 245 ASP B O 1
ATOM 3707 N N . GLN B 1 246 ? 19.141 -19.562 -8.867 1 80.88 246 GLN B N 1
ATOM 3708 C CA . GLN B 1 246 ? 20.531 -19.5 -9.312 1 80.88 246 GLN B CA 1
ATOM 3709 C C . GLN B 1 246 ? 21.469 -19.984 -8.219 1 80.88 246 GLN B C 1
ATOM 3711 O O . GLN B 1 246 ? 22.375 -20.781 -8.477 1 80.88 246 GLN B O 1
ATOM 3716 N N . LEU B 1 247 ? 21.297 -19.438 -7.133 1 68.38 247 LEU B N 1
ATOM 3717 C CA . LEU B 1 247 ? 22.219 -19.828 -6.082 1 68.38 247 LEU B CA 1
ATOM 3718 C C . LEU B 1 247 ? 21.953 -21.266 -5.645 1 68.38 247 LEU B C 1
ATOM 3720 O O . LEU B 1 247 ? 22.891 -22 -5.32 1 68.38 247 LEU B O 1
ATOM 3724 N N . ALA B 1 248 ? 20.656 -21.672 -5.73 1 60.47 248 ALA B N 1
ATOM 3725 C CA . ALA B 1 248 ? 20.344 -23.062 -5.395 1 60.47 248 ALA B CA 1
ATOM 3726 C C . ALA B 1 248 ? 20.969 -24.016 -6.41 1 60.47 248 ALA B C 1
ATOM 3728 O O . ALA B 1 248 ? 21.391 -25.109 -6.055 1 60.47 248 ALA B O 1
ATOM 3729 N N . GLY B 1 249 ? 20.969 -23.547 -7.645 1 54.19 249 GLY B N 1
ATOM 3730 C CA . GLY B 1 249 ? 21.641 -24.359 -8.641 1 54.19 249 GLY B CA 1
ATOM 3731 C C . GLY B 1 249 ? 23.141 -24.5 -8.383 1 54.19 249 GLY B C 1
ATOM 3732 O O . GLY B 1 249 ? 23.719 -25.562 -8.594 1 54.19 249 GLY B O 1
ATOM 3733 N N . VAL B 1 250 ? 23.719 -23.422 -7.953 1 50.16 250 VAL B N 1
ATOM 3734 C CA . VAL B 1 250 ? 25.172 -23.469 -7.742 1 50.16 250 VAL B CA 1
ATOM 3735 C C . VAL B 1 250 ? 25.484 -24.312 -6.516 1 50.16 250 VAL B C 1
ATOM 3737 O O . VAL B 1 250 ? 26.453 -25.094 -6.523 1 50.16 250 VAL B O 1
ATOM 3740 N N . LEU B 1 251 ? 24.641 -24.156 -5.52 1 49.47 251 LEU B N 1
ATOM 3741 C CA . LEU B 1 251 ? 24.938 -24.891 -4.289 1 49.47 251 LEU B CA 1
ATOM 3742 C C . LEU B 1 251 ? 24.625 -26.375 -4.445 1 49.47 251 LEU B C 1
ATOM 3744 O O . LEU B 1 251 ? 25.219 -27.219 -3.768 1 49.47 251 LEU B O 1
ATOM 3748 N N . ARG B 1 252 ? 23.641 -26.672 -5.246 1 50.91 252 ARG B N 1
ATOM 3749 C CA . ARG B 1 252 ? 23.359 -28.078 -5.504 1 50.91 252 ARG B CA 1
ATOM 3750 C C . ARG B 1 252 ? 24.453 -28.719 -6.344 1 50.91 252 ARG B C 1
ATOM 3752 O O . ARG B 1 252 ? 24.75 -29.906 -6.191 1 50.91 252 ARG B O 1
ATOM 3759 N N . HIS B 1 253 ? 25.031 -27.953 -7.27 1 49.44 253 HIS B N 1
ATOM 3760 C CA . HIS B 1 253 ? 26.078 -28.547 -8.094 1 49.44 253 HIS B CA 1
ATOM 3761 C C . HIS B 1 253 ? 27.453 -28.359 -7.465 1 49.44 253 HIS B C 1
ATOM 3763 O O . HIS B 1 253 ? 28.469 -28.562 -8.117 1 49.44 253 HIS B O 1
ATOM 3769 N N . ALA B 1 254 ? 27.516 -27.859 -6.293 1 49.69 254 ALA B N 1
ATOM 3770 C CA . ALA B 1 254 ? 28.844 -27.797 -5.676 1 49.69 254 ALA B CA 1
ATOM 3771 C C . ALA B 1 254 ? 29.406 -29.203 -5.445 1 49.69 254 ALA B C 1
ATOM 3773 O O . ALA B 1 254 ? 28.719 -30.078 -4.926 1 49.69 254 ALA B O 1
ATOM 3774 N N . PRO B 1 255 ? 30.5 -29.562 -6.035 1 46.75 255 PRO B N 1
ATOM 3775 C CA . PRO B 1 255 ? 31.109 -30.891 -5.867 1 46.75 255 PRO B CA 1
ATOM 3776 C C . PRO B 1 255 ? 31.25 -31.281 -4.402 1 46.75 255 PRO B C 1
ATOM 3778 O O . PRO B 1 255 ? 31.344 -30.422 -3.527 1 46.75 255 PRO B O 1
ATOM 3781 N N . PRO B 1 256 ? 30.828 -32.562 -3.957 1 44.59 256 PRO B N 1
ATOM 3782 C CA . PRO B 1 256 ? 31.141 -33 -2.596 1 44.59 256 PRO B CA 1
ATOM 3783 C C . PRO B 1 256 ? 32.531 -32.594 -2.137 1 44.59 256 PRO B C 1
ATOM 3785 O O . PRO B 1 256 ? 33.438 -32.438 -2.961 1 44.59 256 PRO B O 1
ATOM 3788 N N . LEU B 1 257 ? 32.562 -31.719 -1.099 1 40.5 257 LEU B N 1
ATOM 3789 C CA . LEU B 1 257 ? 33.906 -31.516 -0.577 1 40.5 257 LEU B CA 1
ATOM 3790 C C . LEU B 1 257 ? 34.75 -32.781 -0.693 1 40.5 257 LEU B C 1
ATOM 3792 O O . LEU B 1 257 ? 34.25 -33.875 -0.473 1 40.5 257 LEU B O 1
ATOM 3796 N N . PRO B 1 258 ? 35.906 -32.562 -1.208 1 38.62 258 PRO B N 1
ATOM 3797 C CA . PRO B 1 258 ? 36.688 -33.781 -1.235 1 38.62 258 PRO B CA 1
ATOM 3798 C C . PRO B 1 258 ? 36.719 -34.5 0.117 1 38.62 258 PRO B C 1
ATOM 3800 O O . PRO B 1 258 ? 36.594 -33.844 1.16 1 38.62 258 PRO B O 1
#

Sequence (516 aa):
MAMMSKPQPQPRRQSFKVLASEYEPGLKPLLECDGAWEGPPQIGTHLDDPEPDIEHCSILPEPCLRPGLPGSLAAEAWSRGRWLVGLLILQSSSSFVLSGYSDLLERHLVVTLFLTMLVGAGGNAGNQSAIKVIRGLATGALRPTLGMLRATLARQAIVGLLLASGLASAGWVRVYLTAGDPRHASAIALSLLLIVNTSVLVGTALPFALARLGVDPANAGTSIQVVMDVMGVLITCACCRLVLDQLAGVLRHAPPLPMAMMSKPQPQPRRQSFKVLASEYEPGLKPLLECDGAWEGPPQIGTHLDDPEPDIEHCSILPEPCLRPGLPGSLAAEAWSRGRWLVGLLILQSSSSFVLSGYSDLLERHLVVTLFLTMLVGAGGNAGNQSAIKVIRGLATGALRPTLGMLRATLARQAIVGLLLASGLASAGWVRVYLTAGDPRHASAIALSLLLIVNTSVLVGTALPFALARLGVDPANAGTSIQVVMDVMGVLITCACCRLVLDQLAGVLRHAPPLP

Organism: Auxenochlorella protothecoides (NCBI:txid3075)